Protein AF-A0A2N2JEE7-F1 (afdb_monomer_lite)

Foldseek 3Di:
DFPQQADAFLDFGRPQDPVLVVLLVLLLVQQPDFDDLQLQFDLFAQGRGNCLQQCFLHRQFWHFLLSKWKFWFAQDPVRATFAWDWPHPLLRTHGQAHQDDPAARGTFTDPNTPFMFIFIDHGLAQVLVVLQADQCLLQVLAQLPCPVVLLWHFDFFDDLNGGQQDDFASQDNALLQLVQLCCCNHGVAKEAAADQVLQCVAPRRPRDPVSVPRDCDPSNVRSQQNSTHPNHGIDDDPSPHDPNSDYSSSSSSNSSNSSRRGFFDFADDDPLLVLLVVLCVVLPLCSAQPQWTQGPSGTDRQRGSSTWTQQDDLLFRQDDRRPDGRRITGDGRLQQVLTRADDDGSRQRGAPLSNLCSGDRSSNSSSVSLVVDDDCNNVSNSVNSNRSGCNQSHAQFNAHDCRDADDAQAANHFVDDDDPVLVVLLVLLLSQQRGFAHVLLVWALFAALGRHNQSAAAVVHRLAWGDLSSWWKFWWAQDPVRDTDADPVGGTQGCDGNDGRCNSGDDPRTDHMFTFTGHGLAQQLVQQQFDPVLLQVLAQQPCPVPVLQWHWAFFDEPNHATFQDDFASHHRHLLQVLQQCCCPHGVAAEDDDPPHDGHHQDGDSPHDPRSAYPSNSVSNSSNSSRGHFHAFADFPDPVLLVLLVVLCVVLPQCSAQPQWTAGPVGDTDRFRGSQTWTQFADPPDAAHDHRRRHGRITTPGGLGVVLGRADDDRRNSRRAPLVNLCRGDRSCPSSSVSLVPDDPSNVVSNSSNSNRD

Secondary structure (DSSP, 8-state):
--SS-EESTTPBPTT--HHHHHHHHHHHHHHTPPP-TTTT--SEES-SSGGGGS-BSSTTSB--GGG-EEEEEEE-TTS-EEEPPSSS--TTBPP-EE-SSSS-SSPPPPTT--EEEEEPPPP-TTHHHHHTS-HHHHHTT--TT-SSSSS---B--EETTEE--BSTT--BS-HHHHHHHHHHHHH---BPPPPHHHHHTSSS----TTGGG----HHHHHS--TTS--TTS-----SSSPSPSB-HHHHHHHHHHHHHBPEEPPPPP-HHHHHHHHHHHHTTTTTTS-S-EEETTEEE--S----EEE--TTT-----BTTB-TTEEEPPP-TTGGGS-SBSSSS-BSSHHHHHHT--GGGHHHHHHHHT--TTHHHHHHHHHHTSS-GGG--SSSSPTTPPPPPTTSTTSBSSPPPHHHHHHHHHHHHHHHPPPPGGGTTTSSEES-SSSTTTS-BSSTTSBPPGGGPEEEEEEE-TTS-EE--TT-SEE-SEESSTT---PPPTT--EEEEE-----TTHHHHHHB-HHHHHTT--TTS-SS-SS---B--EETTTEEP-BTTTT-B-SHHHHHHHHIIIII--B----TT---SB----SSS-S-SS-HHHHHHHHHHHHHBPPPPPPPPSSHHHHHHHHHHHHHTTGGGTS-S-EEBTTS-EE--S----EEE-S-TT-----BTTB-TTEEEPPP-TTGGGS-SBSTT--BSSHHHHHHH--GGGHHHHHHHHTS-HHHHHHHHHHHTT-

Structure (mmCIF, N/CA/C/O backbone):
data_AF-A0A2N2JEE7-F1
#
_entry.id   AF-A0A2N2JEE7-F1
#
loop_
_atom_site.group_PDB
_atom_site.id
_atom_site.type_symbol
_atom_site.label_atom_id
_atom_site.label_alt_id
_atom_site.label_comp_id
_atom_site.label_asym_id
_atom_site.label_entity_id
_atom_site.label_seq_id
_atom_site.pdbx_PDB_ins_code
_atom_site.Cartn_x
_atom_site.Cartn_y
_atom_site.Cartn_z
_atom_site.occupancy
_atom_site.B_iso_or_equiv
_atom_site.auth_seq_id
_atom_site.auth_comp_id
_atom_site.auth_asym_id
_atom_site.auth_atom_id
_atom_site.pdbx_PDB_model_num
ATOM 1 N N . MET A 1 1 ? 25.849 -17.855 -22.838 1.00 83.56 1 MET A N 1
ATOM 2 C CA . MET A 1 1 ? 24.884 -17.334 -21.848 1.00 83.56 1 MET A CA 1
ATOM 3 C C . MET A 1 1 ? 25.633 -17.131 -20.551 1.00 83.56 1 MET A C 1
ATOM 5 O O . MET A 1 1 ? 26.547 -17.911 -20.311 1.00 83.56 1 MET A O 1
ATOM 9 N N . ALA A 1 2 ? 25.292 -16.117 -19.759 1.00 84.81 2 ALA A N 1
ATOM 10 C CA . ALA A 1 2 ? 25.849 -15.996 -18.417 1.00 84.81 2 ALA A CA 1
ATOM 11 C C . ALA A 1 2 ? 25.410 -17.183 -17.543 1.00 84.81 2 ALA A C 1
ATOM 13 O O . ALA A 1 2 ? 24.232 -17.544 -17.521 1.00 84.81 2 ALA A O 1
ATOM 14 N N . GLU A 1 3 ? 26.365 -17.820 -16.869 1.00 85.81 3 GLU A N 1
ATOM 15 C CA . GLU A 1 3 ? 26.120 -18.976 -16.003 1.00 85.81 3 GLU A CA 1
ATOM 16 C C . GLU A 1 3 ? 25.932 -18.539 -14.545 1.00 85.81 3 GLU A C 1
ATOM 18 O O . GLU A 1 3 ? 26.546 -17.578 -14.084 1.00 85.81 3 GLU A O 1
ATOM 23 N N . GLY A 1 4 ? 25.082 -19.256 -13.802 1.00 90.12 4 GLY A N 1
ATOM 24 C CA . GLY A 1 4 ? 24.898 -19.032 -12.364 1.00 90.12 4 GLY A CA 1
ATOM 25 C C . GLY A 1 4 ? 24.178 -17.734 -11.987 1.00 90.12 4 GLY A C 1
ATOM 26 O O . GLY A 1 4 ? 24.309 -17.300 -10.848 1.00 90.12 4 GLY A O 1
ATOM 27 N N . ILE A 1 5 ? 23.439 -17.117 -12.915 1.00 94.38 5 ILE A N 1
ATOM 28 C CA . ILE A 1 5 ? 22.690 -15.868 -12.678 1.00 94.38 5 ILE A CA 1
ATOM 29 C C . ILE A 1 5 ? 21.238 -16.088 -12.228 1.00 94.38 5 ILE A C 1
ATOM 31 O O . ILE A 1 5 ? 20.608 -15.163 -11.719 1.00 94.38 5 ILE A O 1
ATOM 35 N N . TYR A 1 6 ? 20.706 -17.295 -12.437 1.00 96.00 6 TYR A N 1
ATOM 36 C CA . TYR A 1 6 ? 19.293 -17.591 -12.224 1.00 96.00 6 TYR A CA 1
ATOM 37 C C . TYR A 1 6 ? 19.009 -18.131 -10.826 1.00 96.00 6 TYR A C 1
ATOM 39 O O . TYR A 1 6 ? 19.741 -18.987 -10.331 1.00 96.00 6 TYR A O 1
ATOM 47 N N . GLY A 1 7 ? 17.904 -17.691 -10.236 1.00 94.12 7 GLY A N 1
ATOM 48 C CA . GLY A 1 7 ? 17.359 -18.193 -8.978 1.00 94.12 7 GLY A CA 1
ATOM 49 C C . GLY A 1 7 ? 15.834 -18.153 -8.991 1.00 94.12 7 GLY A C 1
ATOM 50 O O . GLY A 1 7 ? 15.225 -17.716 -9.973 1.00 94.12 7 GLY A O 1
ATOM 51 N N . ARG A 1 8 ? 15.208 -18.611 -7.902 1.00 93.25 8 ARG A N 1
ATOM 52 C CA . ARG A 1 8 ? 13.792 -18.302 -7.674 1.00 93.25 8 ARG A CA 1
ATOM 53 C C . ARG A 1 8 ? 13.651 -16.801 -7.435 1.00 93.25 8 ARG A C 1
ATOM 55 O O . ARG A 1 8 ? 14.594 -16.159 -6.969 1.00 93.25 8 ARG A O 1
ATOM 62 N N . LEU A 1 9 ? 12.483 -16.235 -7.728 1.00 93.25 9 LEU A N 1
ATOM 63 C CA . LEU A 1 9 ? 12.228 -14.835 -7.394 1.00 93.25 9 LEU A CA 1
ATOM 64 C C . LEU A 1 9 ? 12.454 -14.633 -5.891 1.00 93.25 9 LEU A C 1
ATOM 66 O O . LEU A 1 9 ? 11.973 -15.431 -5.082 1.00 93.25 9 LEU A O 1
ATOM 70 N N . GLY A 1 10 ? 13.186 -13.573 -5.540 1.00 94.50 10 GLY A N 1
ATOM 71 C CA . GLY A 1 10 ? 13.534 -13.224 -4.159 1.00 94.50 10 GLY A CA 1
ATOM 72 C C . GLY A 1 10 ? 14.762 -13.949 -3.596 1.00 94.50 10 GLY A C 1
ATOM 73 O O . GLY A 1 10 ? 15.211 -13.598 -2.504 1.00 94.50 10 GLY A O 1
ATOM 74 N N . ASP A 1 11 ? 15.332 -14.921 -4.315 1.00 96.75 11 ASP A N 1
ATOM 75 C CA . ASP A 1 11 ? 16.576 -15.573 -3.904 1.00 96.75 11 ASP A CA 1
ATOM 76 C C . ASP A 1 11 ? 17.803 -14.719 -4.267 1.00 96.75 11 ASP A C 1
ATOM 78 O O . ASP A 1 11 ? 17.810 -14.010 -5.282 1.00 96.75 11 ASP A O 1
ATOM 82 N N . PRO A 1 12 ? 18.889 -14.809 -3.478 1.00 97.88 12 PRO A N 1
ATOM 83 C CA . PRO A 1 12 ? 20.155 -14.207 -3.855 1.00 97.88 12 PRO A CA 1
ATOM 84 C C . PRO A 1 12 ? 20.807 -14.966 -5.019 1.00 97.88 12 PRO A C 1
ATOM 86 O O . PRO A 1 12 ? 20.645 -16.181 -5.165 1.00 97.88 12 PRO A O 1
ATOM 89 N N . LEU A 1 13 ? 21.643 -14.267 -5.786 1.00 96.81 13 LEU A N 1
ATOM 90 C CA . LEU A 1 13 ? 22.443 -14.816 -6.878 1.00 96.81 13 LEU A CA 1
ATOM 91 C C . LEU A 1 13 ? 23.188 -16.098 -6.448 1.00 96.81 13 LEU A C 1
ATOM 93 O O . LEU A 1 13 ? 23.844 -16.115 -5.399 1.00 96.81 13 LEU A O 1
ATOM 97 N N . PRO A 1 14 ? 23.153 -17.181 -7.250 1.00 96.06 14 PRO A N 1
ATOM 98 C CA . PRO A 1 14 ? 23.806 -18.448 -6.915 1.00 96.06 14 PRO A CA 1
ATOM 99 C C . PRO A 1 14 ? 25.296 -18.334 -6.578 1.00 96.06 14 PRO A C 1
ATOM 101 O O . PRO A 1 14 ? 25.780 -19.031 -5.685 1.00 96.06 14 PRO A O 1
ATOM 104 N N . TYR A 1 15 ? 26.021 -17.433 -7.242 1.00 94.25 15 TYR A N 1
ATOM 105 C CA . TYR A 1 15 ? 27.449 -17.218 -6.997 1.00 94.25 15 TYR A CA 1
ATOM 106 C C . TYR A 1 15 ? 27.759 -16.312 -5.796 1.00 94.25 15 TYR A C 1
ATOM 108 O O . TYR A 1 15 ? 28.936 -16.083 -5.517 1.00 94.25 15 TYR A O 1
ATOM 116 N N . ALA A 1 16 ? 26.750 -15.788 -5.090 1.00 96.69 16 ALA A N 1
ATOM 117 C CA . ALA A 1 16 ? 26.967 -14.934 -3.927 1.00 96.69 16 ALA A CA 1
ATOM 118 C C . ALA A 1 16 ? 27.800 -15.663 -2.859 1.00 96.69 16 ALA A C 1
ATOM 120 O O . ALA A 1 16 ? 27.479 -16.795 -2.465 1.00 96.69 16 ALA A O 1
ATOM 121 N N . SER A 1 17 ? 28.855 -14.999 -2.378 1.00 97.62 17 SER A N 1
ATOM 122 C CA . SER A 1 17 ? 29.710 -15.509 -1.304 1.00 97.62 17 SER A CA 1
ATOM 123 C C . SER A 1 17 ? 28.923 -15.686 0.003 1.00 97.62 17 SER A C 1
ATOM 125 O O . SER A 1 17 ? 27.828 -15.148 0.171 1.00 97.62 17 SER A O 1
ATOM 127 N N . ALA A 1 18 ? 29.478 -16.429 0.966 1.00 98.12 18 ALA A N 1
ATOM 128 C CA . ALA A 1 18 ? 28.844 -16.581 2.280 1.00 98.12 18 ALA A CA 1
ATOM 129 C C . ALA A 1 18 ? 28.622 -15.224 2.978 1.00 98.12 18 ALA A C 1
ATOM 131 O O . ALA A 1 18 ? 27.579 -15.004 3.589 1.00 98.12 18 ALA A O 1
ATOM 132 N N . GLU A 1 19 ? 29.573 -14.302 2.829 1.00 98.19 19 GLU A N 1
ATOM 133 C CA . GLU A 1 19 ? 29.473 -12.935 3.341 1.00 98.19 19 GLU A CA 1
ATOM 134 C C . GLU A 1 19 ? 28.381 -12.138 2.619 1.00 98.19 19 GLU A C 1
ATOM 136 O O . GLU A 1 19 ? 27.517 -11.558 3.272 1.00 98.19 19 GLU A O 1
ATOM 141 N N . GLN A 1 20 ? 28.336 -12.191 1.284 1.00 98.38 20 GLN A N 1
ATOM 142 C CA . GLN A 1 20 ? 27.288 -11.538 0.494 1.00 98.38 20 GLN A CA 1
ATOM 143 C C . GLN A 1 20 ? 25.892 -12.066 0.837 1.00 98.38 20 GLN A C 1
ATOM 145 O O . GLN A 1 20 ? 24.952 -11.286 0.920 1.00 98.38 20 GLN A O 1
ATOM 150 N N . ARG A 1 21 ? 25.736 -13.369 1.100 1.00 98.56 21 ARG A N 1
ATOM 151 C CA . ARG A 1 21 ? 24.456 -13.951 1.545 1.00 98.56 21 ARG A CA 1
ATOM 152 C C . ARG A 1 21 ? 24.042 -13.457 2.929 1.00 98.56 21 ARG A C 1
ATOM 154 O O . ARG A 1 21 ? 22.857 -13.226 3.156 1.00 98.56 21 ARG A O 1
ATOM 161 N N . ALA A 1 22 ? 24.997 -13.271 3.840 1.00 98.50 22 ALA A N 1
ATOM 162 C CA . ALA A 1 22 ? 24.720 -12.670 5.141 1.00 98.50 22 ALA A CA 1
ATOM 163 C C . ALA A 1 22 ? 24.289 -11.200 4.993 1.00 98.50 22 ALA A C 1
ATOM 165 O O . ALA A 1 22 ? 23.305 -10.792 5.602 1.00 98.50 22 ALA A O 1
ATOM 166 N N . THR A 1 23 ? 24.976 -10.431 4.144 1.00 98.62 23 THR A N 1
ATOM 167 C CA . THR A 1 23 ? 24.608 -9.049 3.790 1.00 98.62 23 THR A CA 1
ATOM 168 C C . THR A 1 23 ? 23.229 -8.977 3.135 1.00 98.62 23 THR A C 1
ATOM 170 O O . THR A 1 23 ? 22.400 -8.180 3.557 1.00 98.62 23 THR A O 1
ATOM 173 N N . PHE A 1 24 ? 22.923 -9.868 2.190 1.00 98.69 24 PHE A N 1
ATOM 174 C CA . PHE A 1 24 ? 21.602 -9.983 1.568 1.00 98.69 24 PHE A CA 1
ATOM 175 C C . PHE A 1 24 ? 20.492 -10.212 2.600 1.00 98.69 24 PHE A C 1
ATOM 177 O O . PHE A 1 24 ? 19.449 -9.569 2.535 1.00 98.69 24 PHE A O 1
ATOM 184 N N . ALA A 1 25 ? 20.713 -11.103 3.573 1.00 98.62 25 ALA A N 1
ATOM 185 C CA . ALA A 1 25 ? 19.732 -11.378 4.619 1.00 98.62 25 ALA A CA 1
ATOM 186 C C . ALA A 1 25 ? 19.477 -10.156 5.518 1.00 98.62 25 ALA A C 1
ATOM 188 O O . ALA A 1 25 ? 18.324 -9.876 5.844 1.00 98.62 25 ALA A O 1
ATOM 189 N N . ARG A 1 26 ? 20.528 -9.404 5.877 1.00 98.62 26 ARG A N 1
ATOM 190 C CA . ARG A 1 26 ? 20.382 -8.144 6.625 1.00 98.62 26 ARG A CA 1
ATOM 191 C C . ARG A 1 26 ? 19.664 -7.080 5.796 1.00 98.62 26 ARG A C 1
ATOM 193 O O . ARG A 1 26 ? 18.719 -6.477 6.286 1.00 98.62 26 ARG A O 1
ATOM 200 N N . GLY A 1 27 ? 20.025 -6.924 4.524 1.00 98.56 27 GLY A N 1
ATOM 201 C CA . GLY A 1 27 ? 19.378 -5.975 3.618 1.00 98.56 27 GLY A CA 1
ATOM 202 C C . GLY A 1 27 ? 17.905 -6.284 3.377 1.00 98.56 27 GLY A C 1
ATOM 203 O O . GLY A 1 27 ? 17.077 -5.378 3.374 1.00 98.56 27 GLY A O 1
ATOM 204 N N . ARG A 1 28 ? 17.545 -7.569 3.276 1.00 98.56 28 ARG A N 1
ATOM 205 C CA . ARG A 1 28 ? 16.143 -8.000 3.225 1.00 98.56 28 ARG A CA 1
ATOM 206 C C . ARG A 1 28 ? 15.391 -7.640 4.508 1.00 98.56 28 ARG A C 1
ATOM 208 O O . ARG A 1 28 ? 14.235 -7.238 4.429 1.00 98.56 28 ARG A O 1
ATOM 215 N N . ALA A 1 29 ? 16.024 -7.777 5.674 1.00 98.38 29 ALA A N 1
ATOM 216 C CA . ALA A 1 29 ? 15.421 -7.362 6.939 1.00 98.38 29 ALA A CA 1
ATOM 217 C C . ALA A 1 29 ? 15.192 -5.842 6.984 1.00 98.38 29 ALA A C 1
ATOM 219 O O . ALA A 1 29 ? 14.124 -5.417 7.410 1.00 98.38 29 ALA A O 1
ATOM 220 N N . VAL A 1 30 ? 16.131 -5.037 6.467 1.00 97.94 30 VAL A N 1
ATOM 221 C CA . VAL A 1 30 ? 15.947 -3.581 6.308 1.00 97.94 30 VAL A CA 1
ATOM 222 C C . VAL A 1 30 ? 14.787 -3.277 5.353 1.00 97.94 30 VAL A C 1
ATOM 224 O O . VAL A 1 30 ? 13.917 -2.483 5.689 1.00 97.94 30 VAL A O 1
ATOM 227 N N . ALA A 1 31 ? 14.706 -3.953 4.202 1.00 97.62 31 ALA A N 1
ATOM 228 C CA . ALA A 1 31 ? 13.628 -3.750 3.227 1.00 97.62 31 ALA A CA 1
ATOM 229 C C . ALA A 1 31 ? 12.223 -4.073 3.783 1.00 97.62 31 ALA A C 1
ATOM 231 O O . ALA A 1 31 ? 11.226 -3.520 3.313 1.00 97.62 31 ALA A O 1
ATOM 232 N N . LEU A 1 32 ? 12.145 -4.973 4.769 1.00 96.19 32 LEU A N 1
ATOM 233 C CA . LEU A 1 32 ? 10.913 -5.395 5.440 1.00 96.19 32 LEU A CA 1
ATOM 234 C C . LEU A 1 32 ? 10.662 -4.676 6.776 1.00 96.19 32 LEU A C 1
ATOM 236 O O . LEU A 1 32 ? 9.622 -4.910 7.394 1.00 96.19 32 LEU A O 1
ATOM 240 N N . ARG A 1 33 ? 11.580 -3.812 7.230 1.00 95.25 33 ARG A N 1
ATOM 241 C CA . ARG A 1 33 ? 11.381 -3.008 8.439 1.00 95.25 33 ARG A CA 1
ATOM 242 C C . ARG A 1 33 ? 10.306 -1.962 8.174 1.00 95.25 33 ARG A C 1
ATOM 244 O O . ARG A 1 33 ? 10.471 -1.125 7.291 1.00 95.25 33 ARG A O 1
ATOM 251 N N . ARG A 1 34 ? 9.240 -2.000 8.972 1.00 92.75 34 ARG A N 1
ATOM 252 C CA . ARG A 1 34 ? 8.247 -0.927 9.068 1.00 92.75 34 ARG A CA 1
ATOM 253 C C . ARG A 1 34 ? 8.830 0.186 9.917 1.00 92.75 34 ARG A C 1
ATOM 255 O O . ARG A 1 34 ? 9.221 -0.086 11.043 1.00 92.75 34 ARG A O 1
ATOM 262 N N . PHE A 1 35 ? 8.901 1.380 9.349 1.00 94.56 35 PHE A N 1
ATOM 263 C CA . PHE A 1 35 ? 9.257 2.587 10.073 1.00 94.56 35 PHE A CA 1
ATOM 264 C C . PHE A 1 35 ? 7.987 3.178 10.665 1.00 94.56 35 PHE A C 1
ATOM 266 O O . PHE A 1 35 ? 6.966 3.292 9.976 1.00 94.56 35 PHE A O 1
ATOM 273 N N . ASP A 1 36 ? 8.055 3.541 11.933 1.00 93.50 36 ASP A N 1
ATOM 274 C CA . ASP A 1 36 ? 7.061 4.372 12.587 1.00 93.50 36 ASP A CA 1
ATOM 275 C C . ASP A 1 36 ? 7.588 5.803 12.796 1.00 93.50 36 ASP A C 1
ATOM 277 O O . ASP A 1 36 ? 8.670 6.154 12.322 1.00 93.50 36 ASP A O 1
ATOM 281 N N . ARG A 1 37 ? 6.810 6.672 13.452 1.00 92.31 37 ARG A N 1
ATOM 282 C CA . ARG A 1 37 ? 7.229 8.071 13.640 1.00 92.31 37 ARG A CA 1
ATOM 283 C C . ARG A 1 37 ? 8.412 8.210 14.598 1.00 92.31 37 ARG A C 1
ATOM 285 O O . ARG A 1 37 ? 9.118 9.205 14.533 1.00 92.31 37 ARG A O 1
ATOM 292 N N . GLN A 1 38 ? 8.626 7.250 15.494 1.00 92.38 38 GLN A N 1
ATOM 293 C CA . GLN A 1 38 ? 9.783 7.232 16.389 1.00 92.38 38 GLN A CA 1
ATOM 294 C C . GLN A 1 38 ? 11.051 6.777 15.657 1.00 92.38 38 GLN A C 1
ATOM 296 O O . GLN A 1 38 ? 12.150 7.150 16.067 1.00 92.38 38 GLN A O 1
ATOM 301 N N . ASP A 1 39 ? 10.887 6.000 14.583 1.00 93.88 39 ASP A N 1
ATOM 302 C CA . ASP A 1 39 ? 11.962 5.548 13.698 1.00 93.88 39 ASP A CA 1
ATOM 303 C C . ASP A 1 39 ? 12.342 6.555 12.595 1.00 93.88 39 ASP A C 1
ATOM 305 O O . ASP A 1 39 ? 13.264 6.262 11.833 1.00 93.88 39 ASP A O 1
ATOM 309 N N . GLY A 1 40 ? 11.637 7.686 12.453 1.00 93.25 40 GLY A N 1
ATOM 310 C CA . GLY A 1 40 ? 11.888 8.662 11.378 1.00 93.25 40 GLY A CA 1
ATOM 311 C C . GLY A 1 40 ? 10.913 8.641 10.200 1.00 93.25 40 GLY A C 1
ATOM 312 O O . GLY A 1 40 ? 11.248 9.049 9.089 1.00 93.25 40 GLY A O 1
ATOM 313 N N . LEU A 1 41 ? 9.735 8.028 10.352 1.00 94.75 41 LEU A N 1
ATOM 314 C CA . LEU A 1 41 ? 8.733 8.055 9.290 1.00 94.75 41 LEU A CA 1
ATOM 315 C C . LEU A 1 41 ? 8.088 9.445 9.197 1.00 94.75 41 LEU A C 1
ATOM 317 O O . LEU A 1 41 ? 7.239 9.801 10.022 1.00 94.75 41 LEU A O 1
ATOM 321 N N . GLY A 1 42 ? 8.339 10.140 8.090 1.00 90.56 42 GLY A N 1
ATOM 322 C CA . GLY A 1 42 ? 7.612 11.342 7.709 1.00 90.56 42 GLY A CA 1
ATOM 323 C C . GLY A 1 42 ? 8.471 12.613 7.710 1.00 90.56 42 GLY A C 1
ATOM 324 O O . GLY A 1 42 ? 9.569 12.565 7.191 1.00 90.56 42 GLY A O 1
ATOM 325 N N . PRO A 1 43 ? 7.914 13.789 8.069 1.00 90.69 43 PRO A N 1
ATOM 326 C CA . PRO A 1 43 ? 6.536 13.985 8.520 1.00 90.69 43 PRO A CA 1
ATOM 327 C C . PRO A 1 43 ? 5.513 13.774 7.387 1.00 90.69 43 PRO A C 1
ATOM 329 O O . PRO A 1 43 ? 4.319 13.654 7.656 1.00 90.69 43 PRO A O 1
ATOM 332 N N . ALA A 1 44 ? 5.965 13.689 6.129 1.00 93.50 44 ALA A N 1
ATOM 333 C CA . ALA A 1 44 ? 5.155 13.455 4.937 1.00 93.50 44 ALA A CA 1
ATOM 334 C C . ALA A 1 44 ? 5.599 12.172 4.202 1.00 93.50 44 ALA A C 1
ATOM 336 O O . ALA A 1 44 ? 6.783 12.018 3.910 1.00 93.50 44 ALA A O 1
ATOM 337 N N . PHE A 1 45 ? 4.675 11.273 3.843 1.00 95.19 45 PHE A N 1
ATOM 338 C CA . PHE A 1 45 ? 5.017 9.978 3.226 1.00 95.19 45 PHE A CA 1
ATOM 339 C C . PHE A 1 45 ? 3.860 9.359 2.413 1.00 95.19 45 PHE A C 1
ATOM 341 O O . PHE A 1 45 ? 2.728 9.841 2.432 1.00 95.19 45 PHE A O 1
ATOM 348 N N . ASN A 1 46 ? 4.151 8.264 1.698 1.00 95.25 46 ASN A N 1
ATOM 349 C CA . ASN A 1 46 ? 3.200 7.436 0.936 1.00 95.25 46 ASN A CA 1
ATOM 350 C C . ASN A 1 46 ? 3.133 5.984 1.421 1.00 95.25 46 ASN A C 1
ATOM 352 O O . ASN A 1 46 ? 2.107 5.326 1.221 1.00 95.25 46 ASN A O 1
ATOM 356 N N . VAL A 1 47 ? 4.231 5.470 1.980 1.00 95.62 47 VAL A N 1
ATOM 357 C CA . VAL A 1 47 ? 4.387 4.099 2.486 1.00 95.62 47 VAL A CA 1
ATOM 358 C C . VAL A 1 47 ? 5.313 4.097 3.700 1.00 95.62 47 VAL A C 1
ATOM 360 O O . VAL A 1 47 ? 6.038 5.061 3.915 1.00 95.62 47 VAL A O 1
ATOM 363 N N . THR A 1 48 ? 5.298 3.016 4.483 1.00 95.44 48 THR A N 1
ATOM 364 C CA . THR A 1 48 ? 6.076 2.915 5.732 1.00 95.44 48 THR A CA 1
ATOM 365 C C . THR A 1 48 ? 7.270 1.960 5.655 1.00 95.44 48 THR A C 1
ATOM 367 O O . THR A 1 48 ? 8.011 1.819 6.622 1.00 95.44 48 THR A O 1
ATOM 370 N N . PHE A 1 49 ? 7.465 1.279 4.522 1.00 95.88 49 PHE A N 1
ATOM 371 C CA . PHE A 1 49 ? 8.587 0.366 4.279 1.00 95.88 49 PHE A CA 1
ATOM 372 C C . PHE A 1 49 ? 8.763 0.084 2.785 1.00 95.88 49 PHE A C 1
ATOM 374 O O . PHE A 1 49 ? 7.815 0.203 2.008 1.00 95.88 49 PHE A O 1
ATOM 381 N N . CYS A 1 50 ? 9.963 -0.351 2.383 1.00 96.38 50 CYS A N 1
ATOM 382 C CA . CYS A 1 50 ? 10.280 -0.660 0.982 1.00 96.38 50 CYS A CA 1
ATOM 383 C C . CYS A 1 50 ? 9.436 -1.821 0.439 1.00 96.38 50 CYS A C 1
ATOM 385 O O . CYS A 1 50 ? 8.968 -1.776 -0.697 1.00 96.38 50 CYS A O 1
ATOM 387 N N . GLY A 1 51 ? 9.222 -2.853 1.264 1.00 94.88 51 GLY A N 1
ATOM 388 C CA . GLY A 1 51 ? 8.423 -4.022 0.903 1.00 94.88 51 GLY A CA 1
ATOM 389 C C . GLY A 1 51 ? 6.999 -3.681 0.467 1.00 94.88 51 GLY A C 1
ATOM 390 O O . GLY A 1 51 ? 6.482 -4.386 -0.383 1.00 94.88 51 GLY A O 1
ATOM 391 N N . ALA A 1 52 ? 6.410 -2.577 0.939 1.00 93.38 52 ALA A N 1
ATOM 392 C CA . ALA A 1 52 ? 5.051 -2.175 0.582 1.00 93.38 52 ALA A CA 1
ATOM 393 C C . ALA A 1 52 ? 4.867 -1.960 -0.930 1.00 93.38 52 ALA A C 1
ATOM 395 O O . ALA A 1 52 ? 3.812 -2.273 -1.462 1.00 93.38 52 ALA A O 1
ATOM 396 N N . CYS A 1 53 ? 5.886 -1.438 -1.622 1.00 94.56 53 CYS A N 1
ATOM 397 C CA . CYS A 1 53 ? 5.868 -1.235 -3.077 1.00 94.56 53 CYS A CA 1
ATOM 398 C C . CYS A 1 53 ? 6.616 -2.336 -3.848 1.00 94.56 53 CYS A C 1
ATOM 400 O O . CYS A 1 53 ? 6.643 -2.316 -5.071 1.00 94.56 53 CYS A O 1
ATOM 402 N N . HIS A 1 54 ? 7.264 -3.272 -3.157 1.00 96.00 54 HIS A N 1
ATOM 403 C CA . HIS A 1 54 ? 8.109 -4.301 -3.766 1.00 96.00 54 HIS A CA 1
ATOM 404 C C . HIS A 1 54 ? 7.771 -5.682 -3.204 1.00 96.00 54 HIS A C 1
ATOM 406 O O . HIS A 1 54 ? 8.665 -6.447 -2.843 1.00 96.00 54 HIS A O 1
ATOM 412 N N . GLU A 1 55 ? 6.481 -5.974 -3.067 1.00 92.38 55 GLU A N 1
ATOM 413 C CA . GLU A 1 55 ? 5.944 -7.167 -2.403 1.00 92.38 55 GLU A CA 1
ATOM 414 C C . GLU A 1 55 ? 5.602 -8.306 -3.362 1.00 92.38 55 GLU A C 1
ATOM 416 O O . GLU A 1 55 ? 5.556 -9.454 -2.920 1.00 92.38 55 GLU A O 1
ATOM 421 N N . ARG A 1 56 ? 5.382 -8.018 -4.654 1.00 90.12 56 ARG A N 1
ATOM 422 C CA . ARG A 1 56 ? 4.778 -8.967 -5.596 1.00 90.12 56 ARG A CA 1
ATOM 423 C C . ARG A 1 56 ? 5.790 -9.570 -6.580 1.00 90.12 56 ARG A C 1
ATOM 425 O O . ARG A 1 56 ? 6.491 -8.830 -7.263 1.00 90.12 56 ARG A O 1
ATOM 432 N N . PRO A 1 57 ? 5.865 -10.906 -6.723 1.00 88.94 57 PRO A N 1
ATOM 433 C CA . PRO A 1 57 ? 5.210 -11.924 -5.889 1.00 88.94 57 PRO A CA 1
ATOM 434 C C . PRO A 1 57 ? 5.968 -12.176 -4.572 1.00 88.94 57 PRO A C 1
ATOM 436 O O . PRO A 1 57 ? 5.553 -12.973 -3.736 1.00 88.94 57 PRO A O 1
ATOM 439 N N . VAL A 1 58 ? 7.142 -11.559 -4.424 1.00 91.94 58 VAL A N 1
ATOM 440 C CA . VAL A 1 58 ? 8.019 -11.643 -3.257 1.00 91.94 58 VAL A CA 1
ATOM 441 C C . VAL A 1 58 ? 8.764 -10.318 -3.086 1.00 91.94 58 VAL A C 1
ATOM 443 O O . VAL A 1 58 ? 8.843 -9.516 -4.019 1.00 91.94 58 VAL A O 1
ATOM 446 N N . THR A 1 59 ? 9.395 -10.130 -1.922 1.00 94.00 59 THR A N 1
ATOM 447 C CA . THR A 1 59 ? 10.232 -8.956 -1.630 1.00 94.00 59 THR A CA 1
ATOM 448 C C . THR A 1 59 ? 11.263 -8.691 -2.735 1.00 94.00 59 THR A C 1
ATOM 450 O O . THR A 1 59 ? 12.080 -9.560 -3.045 1.00 94.00 59 THR A O 1
ATOM 453 N N . GLY A 1 60 ? 11.258 -7.472 -3.276 1.00 94.38 60 GLY A N 1
ATOM 454 C CA . GLY A 1 60 ? 12.098 -7.048 -4.400 1.00 94.38 60 GLY A CA 1
ATOM 455 C C . GLY A 1 60 ? 11.394 -7.087 -5.759 1.00 94.38 60 GLY A C 1
ATOM 456 O O . GLY A 1 60 ? 12.026 -6.767 -6.762 1.00 94.38 60 GLY A O 1
ATOM 457 N N . GLY A 1 61 ? 10.120 -7.476 -5.815 1.00 94.12 61 GLY A N 1
ATOM 458 C CA . GLY A 1 61 ? 9.329 -7.484 -7.041 1.00 94.12 61 GLY A CA 1
ATOM 459 C C . GLY A 1 61 ? 8.580 -6.173 -7.323 1.00 94.12 61 GLY A C 1
ATOM 460 O O . GLY A 1 61 ? 9.061 -5.096 -6.962 1.00 94.12 61 GLY A O 1
ATOM 461 N N . SER A 1 62 ? 7.446 -6.262 -8.021 1.00 93.12 62 SER A N 1
ATOM 462 C CA . SER A 1 62 ? 6.547 -5.137 -8.326 1.00 93.12 62 SER A CA 1
ATOM 463 C C . SER A 1 62 ? 5.485 -4.958 -7.226 1.00 93.12 62 SER A C 1
ATOM 465 O O . SER A 1 62 ? 5.633 -5.475 -6.111 1.00 93.12 62 SER A O 1
ATOM 467 N N . SER A 1 63 ? 4.415 -4.220 -7.525 1.00 92.69 63 SER A N 1
ATOM 468 C CA . SER A 1 63 ? 3.278 -3.996 -6.630 1.00 92.69 63 SER A CA 1
ATOM 469 C C . SER A 1 63 ? 1.954 -3.958 -7.383 1.00 92.69 63 SER A C 1
ATOM 471 O O . SER A 1 63 ? 1.935 -3.600 -8.560 1.00 92.69 63 SER A O 1
ATOM 473 N N . GLY A 1 64 ? 0.849 -4.207 -6.675 1.00 92.75 64 GLY A N 1
ATOM 474 C CA . GLY A 1 64 ? -0.499 -3.916 -7.170 1.00 92.75 64 GLY A CA 1
ATOM 475 C C . GLY A 1 64 ? -0.732 -2.426 -7.465 1.00 92.75 64 GLY A C 1
ATOM 476 O O . GLY A 1 64 ? 0.096 -1.561 -7.142 1.00 92.75 64 GLY A O 1
ATOM 477 N N . LEU A 1 65 ? -1.877 -2.125 -8.075 1.00 92.56 65 LEU A N 1
ATOM 478 C CA . LEU A 1 65 ? -2.336 -0.780 -8.422 1.00 92.56 65 LEU A CA 1
ATOM 479 C C . LEU A 1 65 ? -2.468 0.134 -7.206 1.00 92.56 65 LEU A C 1
ATOM 481 O O . LEU A 1 65 ? -2.169 1.324 -7.302 1.00 92.56 65 LEU A O 1
ATOM 485 N N . TYR A 1 66 ? -2.849 -0.396 -6.043 1.00 91.81 66 TYR A N 1
ATOM 486 C CA . TYR A 1 66 ? -3.031 0.417 -4.833 1.00 91.81 66 TYR A CA 1
ATOM 487 C C . TYR A 1 66 ? -1.733 1.092 -4.341 1.00 91.81 66 TYR A C 1
ATOM 489 O O . TYR A 1 66 ? -1.749 2.069 -3.583 1.00 91.81 66 TYR A O 1
ATOM 497 N N . ARG A 1 67 ? -0.579 0.589 -4.792 1.00 93.31 67 ARG A N 1
ATOM 498 C CA . ARG A 1 67 ? 0.753 1.142 -4.509 1.00 93.31 67 ARG A CA 1
ATOM 499 C C . ARG A 1 67 ? 1.267 2.068 -5.594 1.00 93.31 67 ARG A C 1
ATOM 501 O O . ARG A 1 67 ? 2.359 2.621 -5.429 1.00 93.31 67 ARG A O 1
ATOM 508 N N . ASN A 1 68 ? 0.480 2.304 -6.642 1.00 93.69 68 ASN A N 1
ATOM 509 C CA . ASN A 1 68 ? 0.753 3.403 -7.543 1.00 93.69 68 ASN A CA 1
ATOM 510 C C . ASN A 1 68 ? 0.877 4.704 -6.749 1.00 93.69 68 ASN A C 1
ATOM 512 O O . ASN A 1 68 ? 0.202 4.939 -5.742 1.00 93.69 68 ASN A O 1
ATOM 516 N N . PHE A 1 69 ? 1.775 5.558 -7.210 1.00 93.69 69 PHE A N 1
ATOM 517 C CA . PHE A 1 69 ? 1.993 6.868 -6.624 1.00 93.69 69 PHE A CA 1
ATOM 518 C C . PHE A 1 69 ? 1.975 7.925 -7.717 1.00 93.69 69 PHE A C 1
ATOM 520 O O . PHE A 1 69 ? 2.230 7.638 -8.889 1.00 93.69 69 PHE A O 1
ATOM 527 N N . PHE A 1 70 ? 1.706 9.163 -7.314 1.00 94.31 70 PHE A N 1
ATOM 528 C CA . PHE A 1 70 ? 1.626 10.274 -8.244 1.00 94.31 70 PHE A CA 1
ATOM 529 C C . PHE A 1 70 ? 2.938 11.040 -8.330 1.00 94.31 70 PHE A C 1
ATOM 531 O O . PHE A 1 70 ? 3.619 11.273 -7.326 1.00 94.31 70 PHE A O 1
ATOM 538 N N . LEU A 1 71 ? 3.235 11.486 -9.542 1.00 93.12 71 LEU A N 1
ATOM 539 C CA . LEU A 1 71 ? 4.211 12.523 -9.822 1.00 93.12 71 LEU A CA 1
ATOM 540 C C . LEU A 1 71 ? 3.488 13.776 -10.282 1.00 93.12 71 LEU A C 1
ATOM 542 O O . LEU A 1 71 ? 2.448 13.703 -10.934 1.00 93.12 71 LEU A O 1
ATOM 546 N N . SER A 1 72 ? 4.065 14.921 -9.955 1.00 92.25 72 SER A N 1
ATOM 547 C CA . SER A 1 72 ? 3.547 16.226 -10.320 1.00 92.25 72 SER A CA 1
ATOM 548 C C . SER A 1 72 ? 4.663 17.176 -10.721 1.00 92.25 72 SER A C 1
ATOM 550 O O . SER A 1 72 ? 5.820 17.020 -10.318 1.00 92.25 72 SER A O 1
ATOM 552 N N . GLY A 1 73 ? 4.304 18.186 -11.504 1.00 90.88 73 GLY A N 1
ATOM 553 C CA . GLY A 1 73 ? 5.198 19.278 -11.842 1.00 90.88 73 GLY A CA 1
ATOM 554 C C . GLY A 1 73 ? 4.517 20.390 -12.619 1.00 90.88 73 GLY A C 1
ATOM 555 O O . GLY A 1 73 ? 3.311 20.359 -12.884 1.00 90.88 73 GLY A O 1
ATOM 556 N N . VAL A 1 74 ? 5.327 21.386 -12.952 1.00 90.00 74 VAL A N 1
ATOM 557 C CA . VAL A 1 74 ? 4.958 22.513 -13.799 1.00 90.00 74 VAL A CA 1
ATOM 558 C C . VAL A 1 74 ? 5.845 22.483 -15.034 1.00 90.00 74 VAL A C 1
ATOM 560 O O . VAL A 1 74 ? 7.059 22.640 -14.919 1.00 90.00 74 VAL A O 1
ATOM 563 N N . GLU A 1 75 ? 5.257 22.301 -16.213 1.00 88.25 75 GLU A N 1
ATOM 564 C CA . GLU A 1 75 ? 5.920 22.664 -17.465 1.00 88.25 75 GLU A CA 1
ATOM 565 C C . GLU A 1 75 ? 5.719 24.164 -17.705 1.00 88.25 75 GLU A C 1
ATOM 567 O O . GLU A 1 75 ? 4.589 24.662 -17.778 1.00 88.25 75 GLU A O 1
ATOM 572 N N . THR A 1 76 ? 6.821 24.905 -17.756 1.00 85.62 76 THR A N 1
ATOM 573 C CA . THR A 1 76 ? 6.831 26.348 -17.985 1.00 85.62 76 THR A CA 1
ATOM 574 C C . THR A 1 76 ? 6.577 26.667 -19.465 1.00 85.62 76 THR A C 1
ATOM 576 O O . THR A 1 76 ? 6.768 25.812 -20.329 1.00 85.62 76 THR A O 1
ATOM 579 N N . PRO A 1 77 ? 6.175 27.906 -19.818 1.00 85.56 77 PRO A N 1
ATOM 580 C CA . PRO A 1 77 ? 5.915 28.277 -21.214 1.00 85.56 77 PRO A CA 1
ATOM 581 C C . PRO A 1 77 ? 7.107 28.107 -22.173 1.00 85.56 77 PRO A C 1
ATOM 583 O O . PRO A 1 77 ? 6.905 27.999 -23.380 1.00 85.56 77 PRO A O 1
ATOM 586 N N . ASP A 1 78 ? 8.338 28.113 -21.657 1.00 82.12 78 ASP A N 1
ATOM 587 C CA . ASP A 1 78 ? 9.582 27.840 -22.389 1.00 82.12 78 ASP A CA 1
ATOM 588 C C . ASP A 1 78 ? 9.956 26.343 -22.435 1.00 82.12 78 ASP A C 1
ATOM 590 O O . ASP A 1 78 ? 11.003 25.992 -22.977 1.00 82.12 78 ASP A O 1
ATOM 594 N N . GLY A 1 79 ? 9.089 25.460 -21.926 1.00 77.62 79 GLY A N 1
ATOM 595 C CA . GLY A 1 79 ? 9.217 24.002 -22.006 1.00 77.62 79 GLY A CA 1
ATOM 596 C C . GLY A 1 79 ? 10.081 23.367 -20.915 1.00 77.62 79 GLY A C 1
ATOM 597 O O . GLY A 1 79 ? 10.421 22.186 -21.020 1.00 77.62 79 GLY A O 1
ATOM 598 N N . ALA A 1 80 ? 10.464 24.118 -19.876 1.00 80.62 80 ALA A N 1
ATOM 599 C CA . ALA A 1 80 ? 11.199 23.565 -18.745 1.00 80.62 80 ALA A CA 1
ATOM 600 C C . ALA A 1 80 ? 10.238 22.857 -17.781 1.00 80.62 80 ALA A C 1
ATOM 602 O O . ALA A 1 80 ? 9.188 23.386 -17.430 1.00 80.62 80 ALA A O 1
ATOM 603 N N . PHE A 1 81 ? 10.609 21.664 -17.322 1.00 84.12 81 PHE A N 1
ATOM 604 C CA . PHE A 1 81 ? 9.850 20.935 -16.310 1.00 84.12 81 PHE A CA 1
ATOM 605 C C . PHE A 1 81 ? 10.414 21.221 -14.917 1.00 84.12 81 PHE A C 1
ATOM 607 O O . PHE A 1 81 ? 11.597 20.994 -14.658 1.00 84.12 81 PHE A O 1
ATOM 614 N N . VAL A 1 82 ? 9.556 21.685 -14.013 1.00 85.88 82 VAL A N 1
ATOM 615 C CA . VAL A 1 82 ? 9.871 21.910 -12.601 1.00 85.88 82 VAL A CA 1
ATOM 616 C C . VAL A 1 82 ? 9.105 20.879 -11.768 1.00 85.88 82 VAL A C 1
ATOM 618 O O . VAL A 1 82 ? 7.871 20.895 -11.796 1.00 85.88 82 VAL A O 1
ATOM 621 N N . PRO A 1 83 ? 9.787 19.978 -11.034 1.00 85.94 83 PRO A N 1
ATOM 622 C CA . PRO A 1 83 ? 9.119 19.023 -10.156 1.00 85.94 83 PRO A CA 1
ATOM 623 C C . PRO A 1 83 ? 8.218 19.718 -9.129 1.00 85.94 83 PRO A C 1
ATOM 625 O O . PRO A 1 83 ? 8.559 20.774 -8.596 1.00 85.94 83 PRO A O 1
ATOM 628 N N . GLY A 1 84 ? 7.061 19.119 -8.856 1.00 83.81 84 GLY A N 1
ATOM 629 C CA . GLY A 1 84 ? 6.095 19.631 -7.892 1.00 83.81 84 GLY A CA 1
ATOM 630 C C . GLY A 1 84 ? 6.584 19.538 -6.445 1.00 83.81 84 GLY A C 1
ATOM 631 O O . GLY A 1 84 ? 7.389 18.675 -6.088 1.00 83.81 84 GLY A O 1
ATOM 632 N N . PHE A 1 85 ? 6.054 20.430 -5.611 1.00 84.62 85 PHE A N 1
ATOM 633 C CA . PHE A 1 85 ? 6.238 20.436 -4.161 1.00 84.62 85 PHE A CA 1
ATOM 634 C C . PHE A 1 85 ? 5.023 19.797 -3.482 1.00 84.62 85 PHE A C 1
ATOM 636 O O . PHE A 1 85 ? 3.888 20.087 -3.860 1.00 84.62 85 PHE A O 1
ATOM 643 N N . SER A 1 86 ? 5.248 18.966 -2.465 1.00 86.00 86 SER A N 1
ATOM 644 C CA . SER A 1 86 ? 4.173 18.318 -1.704 1.00 86.00 86 SER A CA 1
ATOM 645 C C . SER A 1 86 ? 4.635 18.064 -0.271 1.00 86.00 86 SER A C 1
ATOM 647 O O . SER A 1 86 ? 5.247 17.034 0.001 1.00 86.00 86 SER A O 1
ATOM 649 N N . ALA A 1 87 ? 4.338 19.001 0.640 1.00 84.50 87 ALA A N 1
ATOM 650 C CA . ALA A 1 87 ? 4.820 18.986 2.029 1.00 84.50 87 ALA A CA 1
ATOM 651 C C . ALA A 1 87 ? 6.345 18.766 2.117 1.00 84.50 87 ALA A C 1
ATOM 653 O O . ALA A 1 87 ? 6.831 17.805 2.713 1.00 84.50 87 ALA A O 1
ATOM 654 N N . GLY A 1 88 ? 7.095 19.640 1.447 1.00 82.06 88 GLY A N 1
ATOM 655 C CA . GLY A 1 88 ? 8.545 19.546 1.286 1.00 82.06 88 GLY A CA 1
ATOM 656 C C . GLY A 1 88 ? 8.969 19.317 -0.167 1.00 82.06 88 GLY A C 1
ATOM 657 O O . GLY A 1 88 ? 8.148 19.104 -1.065 1.00 82.06 88 GLY A O 1
ATOM 658 N N . ASP A 1 89 ? 10.280 19.389 -0.394 1.00 77.75 89 ASP A N 1
ATOM 659 C CA . ASP A 1 89 ? 10.900 19.022 -1.669 1.00 77.75 89 ASP A CA 1
ATOM 660 C C . ASP A 1 89 ? 10.933 17.490 -1.778 1.00 77.75 89 ASP A C 1
ATOM 662 O O . ASP A 1 89 ? 11.782 16.840 -1.179 1.00 77.75 89 ASP A O 1
ATOM 666 N N . ALA A 1 90 ? 9.964 16.916 -2.493 1.00 79.44 90 ALA A N 1
ATOM 667 C CA . ALA A 1 90 ? 9.796 15.468 -2.654 1.00 79.44 90 ALA A CA 1
ATOM 668 C C . ALA A 1 90 ? 10.159 14.989 -4.074 1.00 79.44 90 ALA A C 1
ATOM 670 O O . ALA A 1 90 ? 9.671 13.956 -4.540 1.00 79.44 90 ALA A O 1
ATOM 671 N N . GLY A 1 91 ? 10.942 15.779 -4.822 1.00 81.06 91 GLY A N 1
ATOM 67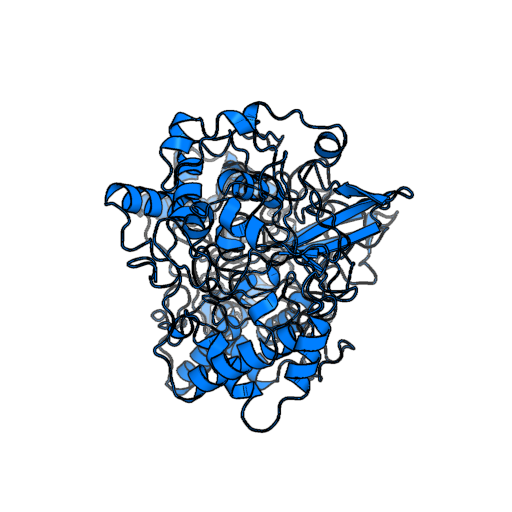2 C CA . GLY A 1 91 ? 11.343 15.436 -6.188 1.00 81.06 91 GLY A CA 1
ATOM 673 C C . GLY A 1 91 ? 10.157 15.175 -7.125 1.00 81.06 91 GLY A C 1
ATOM 674 O O . GLY A 1 91 ? 10.219 14.264 -7.951 1.00 81.06 91 GLY A O 1
ATOM 675 N N . GLY A 1 92 ? 9.059 15.923 -6.976 1.00 88.12 92 GLY A N 1
ATOM 676 C CA . GLY A 1 92 ? 7.832 15.771 -7.764 1.00 88.12 92 GLY A CA 1
ATOM 677 C C . GLY A 1 92 ? 6.864 14.693 -7.274 1.00 88.12 92 GLY A C 1
ATOM 678 O O . GLY A 1 92 ? 5.735 14.653 -7.760 1.00 88.12 92 GLY A O 1
ATOM 679 N N . VAL A 1 93 ? 7.247 13.845 -6.315 1.00 92.12 93 VAL A N 1
ATOM 680 C CA . VAL A 1 93 ? 6.331 12.874 -5.701 1.00 92.12 93 VAL A CA 1
ATOM 681 C C . VAL A 1 93 ? 5.256 13.612 -4.908 1.00 92.12 93 VAL A C 1
ATOM 683 O O . VAL A 1 93 ? 5.562 14.433 -4.047 1.00 92.12 93 VAL A O 1
ATOM 686 N N . ILE A 1 94 ? 3.986 13.294 -5.165 1.00 93.69 94 ILE A N 1
ATOM 687 C CA . ILE A 1 94 ? 2.898 13.746 -4.295 1.00 93.69 94 ILE A CA 1
ATOM 688 C C . ILE A 1 94 ? 2.876 12.840 -3.065 1.00 93.69 94 ILE A C 1
ATOM 690 O O . ILE A 1 94 ? 2.722 11.619 -3.182 1.00 93.69 94 ILE A O 1
ATOM 694 N N . ARG A 1 95 ? 3.036 13.458 -1.893 1.00 92.69 95 ARG A N 1
ATOM 695 C CA . ARG A 1 95 ? 2.959 12.805 -0.586 1.00 92.69 95 ARG A CA 1
ATOM 696 C C . ARG A 1 95 ? 1.503 12.793 -0.118 1.00 92.69 95 ARG A C 1
ATOM 698 O O . ARG A 1 95 ? 0.868 13.842 -0.068 1.00 92.69 95 ARG A O 1
ATOM 705 N N . LEU A 1 96 ? 0.958 11.612 0.159 1.00 94.44 96 LEU A N 1
ATOM 706 C CA . LEU A 1 96 ? -0.473 11.401 0.395 1.00 94.44 96 LEU A CA 1
ATOM 707 C C . LEU A 1 96 ? -0.856 11.545 1.870 1.00 94.44 96 LEU A C 1
ATOM 709 O O . LEU A 1 96 ? -2.015 11.850 2.148 1.00 94.44 96 LEU A O 1
ATOM 713 N N . TYR A 1 97 ? 0.108 11.364 2.775 1.00 95.12 97 TYR A N 1
ATOM 714 C CA . TYR A 1 97 ? -0.075 11.457 4.220 1.00 95.12 97 TYR A CA 1
ATOM 715 C C . TYR A 1 97 ? 0.871 12.476 4.835 1.00 95.12 97 TYR A C 1
ATOM 717 O O . TYR A 1 97 ? 2.024 12.597 4.411 1.00 95.12 97 TYR A O 1
ATOM 725 N N . TYR A 1 98 ? 0.388 13.161 5.868 1.00 94.50 98 TYR A N 1
ATOM 726 C CA . TYR A 1 98 ? 1.173 14.076 6.683 1.00 94.50 98 TYR A CA 1
ATOM 727 C C . TYR A 1 98 ? 0.774 13.995 8.159 1.00 94.50 98 TYR A C 1
ATOM 729 O O . TYR A 1 98 ? -0.411 14.049 8.485 1.00 94.50 98 TYR A O 1
ATOM 737 N N . TYR A 1 99 ? 1.772 13.866 9.035 1.00 90.88 99 TYR A N 1
ATOM 738 C CA . TYR A 1 99 ? 1.628 13.744 10.494 1.00 90.88 99 TYR A CA 1
ATOM 739 C C . TYR A 1 99 ? 2.396 14.853 11.244 1.00 90.88 99 TYR A C 1
ATOM 741 O O . TYR A 1 99 ? 3.028 14.598 12.271 1.00 90.88 99 TYR A O 1
ATOM 749 N N . GLY A 1 100 ? 2.355 16.083 10.729 1.00 88.88 100 GLY A N 1
ATOM 750 C CA . GLY A 1 100 ? 2.864 17.284 11.402 1.00 88.88 100 GLY A CA 1
ATOM 751 C C . GLY A 1 100 ? 1.804 18.384 11.494 1.00 88.88 100 GLY A C 1
ATOM 752 O O . GLY A 1 100 ? 0.631 18.146 11.205 1.00 88.88 100 GLY A O 1
ATOM 753 N N . ASP A 1 101 ? 2.232 19.600 11.831 1.00 88.56 101 ASP A N 1
ATOM 754 C CA . ASP A 1 101 ? 1.327 20.733 12.077 1.00 88.56 101 ASP A CA 1
ATOM 755 C C . ASP A 1 101 ? 1.265 21.752 10.917 1.00 88.56 101 ASP A C 1
ATOM 757 O O . ASP A 1 101 ? 0.374 22.603 10.892 1.00 88.56 101 ASP A O 1
ATOM 761 N N . ASP A 1 102 ? 2.175 21.676 9.936 1.00 91.38 102 ASP A N 1
ATOM 762 C CA . ASP A 1 102 ? 2.289 22.695 8.876 1.00 91.38 102 ASP A CA 1
ATOM 763 C C . ASP A 1 102 ? 1.331 22.486 7.693 1.00 91.38 102 ASP A C 1
ATOM 765 O O . ASP A 1 102 ? 1.054 23.418 6.931 1.00 91.38 102 ASP A O 1
ATOM 769 N N . TYR A 1 103 ? 0.825 21.265 7.514 1.00 92.69 103 TYR A N 1
ATOM 770 C CA . TYR A 1 103 ? -0.048 20.877 6.407 1.00 92.69 103 TYR A CA 1
ATOM 771 C C . TYR A 1 103 ? -1.246 20.058 6.908 1.00 92.69 103 TYR A C 1
ATOM 773 O O . TYR A 1 103 ? -1.172 19.418 7.956 1.00 92.69 103 TYR A O 1
ATOM 781 N N . PRO A 1 104 ? -2.362 20.024 6.157 1.00 93.50 104 PRO A N 1
ATOM 782 C CA . PRO A 1 104 ? -3.428 19.062 6.405 1.00 93.50 104 PRO A CA 1
ATOM 783 C C . PRO A 1 104 ? -2.945 17.618 6.228 1.00 93.50 104 PRO A C 1
ATOM 785 O O . PRO A 1 104 ? -1.988 17.363 5.496 1.00 93.50 104 PRO A O 1
ATOM 788 N N . ALA A 1 105 ? -3.681 16.661 6.806 1.00 94.00 105 ALA A N 1
ATOM 789 C CA . ALA A 1 105 ? -3.353 15.234 6.728 1.00 94.00 105 ALA A CA 1
ATOM 790 C C . ALA A 1 105 ? -3.188 14.707 5.288 1.00 94.00 105 ALA A C 1
ATOM 792 O O . ALA A 1 105 ? -2.402 13.789 5.060 1.00 94.00 105 ALA A O 1
ATOM 793 N N . ARG A 1 106 ? -3.887 15.314 4.315 1.00 94.38 106 ARG A N 1
ATOM 794 C CA . ARG A 1 106 ? -3.546 15.236 2.889 1.00 94.38 106 ARG A CA 1
ATOM 795 C C . ARG A 1 106 ? -2.828 16.521 2.479 1.00 94.38 106 ARG A C 1
ATOM 797 O O . ARG A 1 106 ? -3.490 17.560 2.377 1.00 94.38 106 ARG A O 1
ATOM 804 N N . PRO A 1 107 ? -1.523 16.462 2.179 1.00 92.62 107 PRO A N 1
ATOM 805 C CA . PRO A 1 107 ? -0.805 17.591 1.613 1.00 92.62 107 PRO A CA 1
ATOM 806 C C . PRO A 1 107 ? -1.506 18.167 0.374 1.00 92.62 107 PRO A C 1
ATOM 808 O O . PRO A 1 107 ? -1.939 17.411 -0.504 1.00 92.62 107 PRO A O 1
ATOM 811 N N . PRO A 1 108 ? -1.625 19.501 0.269 1.00 89.81 108 PRO A N 1
ATOM 812 C CA . PRO A 1 108 ? -2.192 20.126 -0.909 1.00 89.81 108 PRO A CA 1
ATOM 813 C C . PRO A 1 108 ? -1.235 19.964 -2.088 1.00 89.81 108 PRO A C 1
ATOM 815 O O . PRO A 1 108 ? -0.034 20.208 -1.977 1.00 89.81 108 PRO A O 1
ATOM 818 N N . VAL A 1 109 ? -1.787 19.622 -3.248 1.00 89.81 109 VAL A N 1
ATOM 819 C CA . VAL A 1 109 ? -1.062 19.747 -4.513 1.00 89.81 109 VAL A CA 1
ATOM 820 C C . VAL A 1 109 ? -1.191 21.208 -4.974 1.00 89.81 109 VAL A C 1
ATOM 822 O O . VAL A 1 109 ? -2.312 21.728 -4.972 1.00 89.81 109 VAL A O 1
ATOM 825 N N . PRO A 1 110 ? -0.109 21.895 -5.380 1.00 87.69 110 PRO A N 1
ATOM 826 C CA . PRO A 1 110 ? -0.182 23.280 -5.848 1.00 87.69 110 PRO A CA 1
ATOM 827 C C . PRO A 1 110 ? -1.189 23.480 -6.994 1.00 87.69 110 PRO A C 1
ATOM 829 O O . PRO A 1 110 ? -1.500 22.550 -7.751 1.00 87.69 110 PRO A O 1
ATOM 832 N N . ALA A 1 111 ? -1.753 24.684 -7.101 1.00 87.62 111 ALA A N 1
ATOM 833 C CA . ALA A 1 111 ? -2.786 24.999 -8.094 1.00 87.62 111 ALA A CA 1
ATOM 834 C C . ALA A 1 111 ? -2.193 25.209 -9.496 1.00 87.62 111 ALA A C 1
ATOM 836 O O . ALA A 1 111 ? -2.856 24.977 -10.500 1.00 87.62 111 ALA A O 1
ATOM 837 N N . GLU A 1 112 ? -0.934 25.633 -9.552 1.00 88.31 112 GLU A N 1
ATOM 838 C CA . GLU A 1 112 ? -0.135 25.822 -10.757 1.00 88.31 112 GLU A CA 1
ATOM 839 C C . GLU A 1 112 ? 0.344 24.509 -11.393 1.00 88.31 112 GLU A C 1
ATOM 841 O O . GLU A 1 112 ? 0.800 24.526 -12.535 1.00 88.31 112 GLU A O 1
ATOM 846 N N . THR A 1 113 ? 0.241 23.379 -10.681 1.00 91.12 113 THR A N 1
ATOM 847 C CA . THR A 1 113 ? 0.581 22.052 -11.206 1.00 91.12 113 THR A CA 1
ATOM 848 C C . THR A 1 113 ? -0.231 21.763 -12.466 1.00 91.12 113 THR A C 1
ATOM 850 O O . THR A 1 113 ? -1.457 21.666 -12.409 1.00 91.12 113 THR A O 1
ATOM 853 N N . ASN A 1 114 ? 0.463 21.584 -13.589 1.00 90.94 114 ASN A N 1
ATOM 854 C CA . ASN A 1 114 ? -0.138 21.298 -14.893 1.00 90.94 114 ASN A CA 1
ATOM 855 C C . ASN A 1 114 ? 0.270 19.928 -15.460 1.00 90.94 114 ASN A C 1
ATOM 857 O O . ASN A 1 114 ? -0.317 19.495 -16.447 1.00 90.94 114 ASN A O 1
ATOM 861 N N . ILE A 1 115 ? 1.212 19.234 -14.814 1.00 92.50 115 ILE A N 1
ATOM 862 C CA . ILE A 1 115 ? 1.552 17.835 -15.078 1.00 92.50 115 ILE A CA 1
ATOM 863 C C . ILE A 1 115 ? 1.231 17.016 -13.833 1.00 92.50 115 ILE A C 1
ATOM 865 O O . ILE A 1 115 ? 1.723 17.324 -12.745 1.00 92.50 115 ILE A O 1
ATOM 869 N N . VAL A 1 116 ? 0.435 15.963 -14.004 1.00 93.50 116 VAL A N 1
ATOM 870 C CA . VAL A 1 116 ? 0.167 14.932 -12.997 1.00 93.50 116 VAL A CA 1
ATOM 871 C C . VAL A 1 116 ? 0.142 13.583 -13.700 1.00 93.50 116 VAL A C 1
ATOM 873 O O . VAL A 1 116 ? -0.490 13.442 -14.743 1.00 93.50 116 VAL A O 1
ATOM 876 N N . THR A 1 117 ? 0.806 12.586 -13.127 1.00 93.50 117 THR A N 1
ATOM 877 C CA . THR A 1 117 ? 0.823 11.222 -13.667 1.00 93.50 117 THR A CA 1
ATOM 878 C C . THR A 1 117 ? 0.969 10.187 -12.557 1.00 93.50 117 THR A C 1
ATOM 880 O O . THR A 1 117 ? 1.334 10.539 -11.435 1.00 93.50 117 THR A O 1
ATOM 883 N N . GLN A 1 118 ? 0.711 8.917 -12.867 1.00 93.06 118 GLN A N 1
ATOM 884 C CA . GLN A 1 118 ? 0.895 7.783 -11.966 1.00 93.06 118 GLN A CA 1
ATOM 885 C C . GLN A 1 118 ? 2.072 6.901 -12.385 1.00 93.06 118 GLN A C 1
ATOM 887 O O . GLN A 1 118 ? 2.495 6.858 -13.542 1.00 93.06 118 GLN A O 1
ATOM 892 N N . ARG A 1 119 ? 2.611 6.171 -11.411 1.00 93.00 119 ARG A N 1
ATOM 893 C CA . ARG A 1 119 ? 3.670 5.187 -11.609 1.00 93.00 119 ARG A CA 1
ATOM 894 C C . ARG A 1 119 ? 3.451 3.960 -10.755 1.00 93.00 119 ARG A C 1
ATOM 896 O O . ARG A 1 119 ? 3.165 4.092 -9.570 1.00 93.00 119 ARG A O 1
ATOM 903 N N . ASN A 1 120 ? 3.730 2.804 -11.343 1.00 93.44 120 ASN A N 1
ATOM 904 C CA . ASN A 1 120 ? 3.852 1.540 -10.634 1.00 93.44 120 ASN A CA 1
ATOM 905 C C . ASN A 1 120 ? 5.329 1.235 -10.311 1.00 93.44 120 ASN A C 1
ATOM 907 O O . ASN A 1 120 ? 6.243 1.650 -11.044 1.00 93.44 120 ASN A O 1
ATOM 911 N N . ALA A 1 121 ? 5.579 0.504 -9.226 1.00 92.62 121 ALA A N 1
ATOM 912 C CA . ALA A 1 121 ? 6.921 0.122 -8.803 1.00 92.62 121 ALA A CA 1
ATOM 913 C C . ALA A 1 121 ? 7.605 -0.837 -9.800 1.00 92.62 121 ALA A C 1
ATOM 915 O O . ALA A 1 121 ? 6.963 -1.643 -10.464 1.00 92.62 121 ALA A O 1
ATOM 916 N N . ILE A 1 122 ? 8.932 -0.746 -9.932 1.00 91.88 122 ILE A N 1
ATOM 917 C CA . ILE A 1 122 ? 9.714 -1.617 -10.828 1.00 91.88 122 ILE A CA 1
ATOM 918 C C . ILE A 1 122 ? 10.319 -2.772 -10.010 1.00 91.88 122 ILE A C 1
ATOM 920 O O . ILE A 1 122 ? 10.875 -2.504 -8.943 1.00 91.88 122 ILE A O 1
ATOM 924 N N . PRO A 1 123 ? 10.298 -4.028 -10.496 1.00 94.75 123 PRO A N 1
ATOM 925 C CA . PRO A 1 123 ? 11.009 -5.130 -9.852 1.00 94.75 123 PRO A CA 1
ATOM 926 C C . PRO A 1 123 ? 12.539 -4.978 -9.921 1.00 94.75 123 PRO A C 1
ATOM 928 O O . PRO A 1 123 ? 13.102 -4.541 -10.923 1.00 94.75 123 PRO A O 1
ATOM 931 N N . PHE A 1 124 ? 13.231 -5.422 -8.871 1.00 96.06 124 PHE A N 1
ATOM 932 C CA . PHE A 1 124 ? 14.692 -5.389 -8.731 1.00 96.06 124 PHE A CA 1
ATOM 933 C C . PHE A 1 124 ? 15.392 -6.704 -9.127 1.00 96.06 124 PHE A C 1
ATOM 935 O O . PHE A 1 124 ? 16.599 -6.853 -8.926 1.00 96.06 124 PHE A O 1
ATOM 942 N N . PHE A 1 125 ? 14.684 -7.679 -9.699 1.00 96.50 125 PHE A N 1
ATOM 943 C CA . PHE A 1 125 ? 15.294 -8.961 -10.068 1.00 96.50 125 PHE A CA 1
ATOM 944 C C . PHE A 1 125 ? 16.436 -8.779 -11.080 1.00 96.50 125 PHE A C 1
ATOM 946 O O . PHE A 1 125 ? 16.250 -8.234 -12.169 1.00 96.50 125 PHE A O 1
ATOM 953 N N . GLY A 1 126 ? 17.638 -9.223 -10.703 1.00 96.12 126 GLY A N 1
ATOM 954 C CA . GLY A 1 126 ? 18.836 -9.148 -11.534 1.00 96.12 126 GLY A CA 1
ATOM 955 C C . GLY A 1 126 ? 19.416 -7.743 -11.739 1.00 96.12 126 GLY A C 1
ATOM 956 O O . GLY A 1 126 ? 20.266 -7.585 -12.617 1.00 96.12 126 GLY A O 1
ATOM 957 N N . VAL A 1 127 ? 19.033 -6.718 -10.961 1.00 96.31 127 VAL A N 1
ATOM 958 C CA . VAL A 1 127 ? 19.555 -5.349 -11.183 1.00 96.31 127 VAL A CA 1
ATOM 959 C C . VAL A 1 127 ? 21.067 -5.228 -10.997 1.00 96.31 127 VAL A C 1
ATOM 961 O O . VAL A 1 127 ? 21.689 -4.401 -11.658 1.00 96.31 127 VAL A O 1
ATOM 964 N N . GLY A 1 128 ? 21.690 -6.070 -10.165 1.00 96.44 128 GLY A N 1
ATOM 965 C CA . GLY A 1 128 ? 23.152 -6.117 -10.060 1.00 96.44 128 GLY A CA 1
ATOM 966 C C . GLY A 1 128 ? 23.817 -6.555 -11.367 1.00 96.44 128 GLY A C 1
ATOM 967 O O . GLY A 1 128 ? 24.858 -6.025 -11.737 1.00 96.44 128 GLY A O 1
ATOM 968 N N . LEU A 1 129 ? 23.180 -7.444 -12.134 1.00 96.69 129 LEU A N 1
ATOM 969 C CA . LEU A 1 129 ? 23.677 -7.861 -13.451 1.00 96.69 129 LEU A CA 1
ATOM 970 C C . LEU A 1 129 ? 23.600 -6.710 -14.466 1.00 96.69 129 LEU A C 1
ATOM 972 O O . LEU A 1 129 ? 24.470 -6.594 -15.325 1.00 96.69 129 LEU A O 1
ATOM 976 N N . ILE A 1 130 ? 22.591 -5.840 -14.341 1.00 96.31 130 ILE A N 1
ATOM 977 C CA . ILE A 1 130 ? 22.467 -4.602 -15.128 1.00 96.31 130 ILE A CA 1
ATOM 978 C C . ILE A 1 130 ? 23.533 -3.580 -14.700 1.00 96.31 130 ILE A C 1
ATOM 980 O O . ILE A 1 130 ? 24.106 -2.892 -15.545 1.00 96.31 130 ILE A O 1
ATOM 984 N N . ALA A 1 131 ? 23.843 -3.494 -13.403 1.00 94.62 131 ALA A N 1
ATOM 985 C CA . ALA A 1 131 ? 24.907 -2.632 -12.888 1.00 94.62 131 ALA A CA 1
ATOM 986 C C . ALA A 1 131 ? 26.293 -3.013 -13.443 1.00 94.62 131 ALA A C 1
ATOM 988 O O . ALA A 1 131 ? 27.102 -2.133 -13.710 1.00 94.62 131 ALA A O 1
ATOM 989 N N . GLU A 1 132 ? 26.550 -4.302 -13.691 1.00 93.38 132 GLU A N 1
ATOM 990 C CA . GLU A 1 132 ? 27.815 -4.787 -14.267 1.00 93.38 132 GLU A CA 1
ATOM 991 C C . GLU A 1 132 ? 27.971 -4.515 -15.778 1.00 93.38 132 GLU A C 1
ATOM 993 O O . GLU A 1 132 ? 29.055 -4.727 -16.329 1.00 93.38 132 GLU A O 1
ATOM 998 N N . LEU A 1 133 ? 26.914 -4.088 -16.483 1.00 94.69 133 LEU A N 1
ATOM 999 C CA . LEU A 1 133 ? 26.989 -3.853 -17.926 1.00 94.69 133 LEU A CA 1
ATOM 1000 C C . LEU A 1 133 ? 27.948 -2.695 -18.260 1.00 94.69 133 LEU A C 1
ATOM 1002 O O . LEU A 1 133 ? 27.846 -1.623 -17.654 1.00 94.69 133 LEU A O 1
ATOM 1006 N N . PRO A 1 134 ? 28.846 -2.856 -19.249 1.00 93.88 134 PRO A N 1
ATOM 1007 C CA . PRO A 1 134 ? 29.669 -1.748 -19.722 1.00 93.88 134 PRO A CA 1
ATOM 1008 C C . PRO A 1 134 ? 28.807 -0.656 -20.370 1.00 93.88 134 PRO A C 1
ATOM 1010 O O . PRO A 1 134 ? 27.916 -0.974 -21.149 1.00 93.88 134 PRO A O 1
ATOM 1013 N N . ASP A 1 135 ? 29.122 0.624 -20.165 1.00 93.50 135 ASP A N 1
ATOM 1014 C CA . ASP A 1 135 ? 28.426 1.737 -20.844 1.00 93.50 135 ASP A CA 1
ATOM 1015 C C . ASP A 1 135 ? 28.409 1.572 -22.373 1.00 93.50 135 ASP A C 1
ATOM 1017 O O . ASP A 1 135 ? 27.385 1.773 -23.025 1.00 93.50 135 ASP A O 1
ATOM 1021 N N . ALA A 1 136 ? 29.531 1.113 -22.938 1.00 95.25 136 ALA A N 1
ATOM 1022 C CA . ALA A 1 136 ? 29.680 0.853 -24.367 1.00 95.25 136 ALA A CA 1
ATOM 1023 C C . ALA A 1 136 ? 28.730 -0.240 -24.899 1.00 95.25 136 ALA A C 1
ATOM 1025 O O . ALA A 1 136 ? 28.478 -0.292 -26.101 1.00 95.25 136 ALA A O 1
ATOM 1026 N N . GLU A 1 137 ? 28.217 -1.129 -24.038 1.00 95.56 137 GLU A N 1
ATOM 1027 C CA . GLU A 1 137 ? 27.196 -2.119 -24.408 1.00 95.56 137 GLU A CA 1
ATOM 1028 C C . GLU A 1 137 ? 25.868 -1.457 -24.751 1.00 95.56 137 GLU A C 1
ATOM 1030 O O . GLU A 1 137 ? 25.268 -1.799 -25.767 1.00 95.56 137 GLU A O 1
ATOM 1035 N N . ILE A 1 138 ? 25.436 -0.522 -23.907 1.00 95.94 138 ILE A N 1
ATOM 1036 C CA . ILE A 1 138 ? 24.172 0.197 -24.057 1.00 95.94 138 ILE A CA 1
ATOM 1037 C C . ILE A 1 138 ? 24.312 1.200 -25.204 1.00 95.94 138 ILE A C 1
ATOM 1039 O O . ILE A 1 138 ? 23.511 1.213 -26.131 1.00 95.94 138 ILE A O 1
ATOM 1043 N N . GLN A 1 139 ? 25.399 1.976 -25.209 1.00 96.62 139 GLN A N 1
ATOM 1044 C CA . GLN A 1 139 ? 25.640 3.015 -26.213 1.00 96.62 139 GLN A CA 1
ATOM 1045 C C . GLN A 1 139 ? 25.670 2.485 -27.646 1.00 96.62 139 GLN A C 1
ATOM 1047 O O . GLN A 1 139 ? 25.171 3.150 -28.544 1.00 96.62 139 GLN A O 1
ATOM 1052 N N . ARG A 1 140 ? 26.236 1.295 -27.887 1.00 95.44 140 ARG A N 1
ATOM 1053 C CA . ARG A 1 140 ? 26.329 0.759 -29.254 1.00 95.44 140 ARG A CA 1
ATOM 1054 C C . ARG A 1 140 ? 24.990 0.313 -29.852 1.00 95.44 140 ARG A C 1
ATOM 1056 O O . ARG A 1 140 ? 24.979 -0.108 -31.002 1.00 95.44 140 ARG A O 1
ATOM 1063 N N . ARG A 1 141 ? 23.929 0.275 -29.044 1.00 94.12 141 ARG A N 1
ATOM 1064 C CA . ARG A 1 141 ? 22.571 -0.064 -29.480 1.00 94.12 141 ARG A CA 1
ATOM 1065 C C . ARG A 1 141 ? 21.750 1.166 -29.820 1.00 94.12 141 ARG A C 1
ATOM 1067 O O . ARG A 1 141 ? 20.703 1.010 -30.420 1.00 94.12 141 ARG A O 1
ATOM 1074 N N . ALA A 1 142 ? 22.205 2.347 -29.407 1.00 96.75 142 ALA A N 1
ATOM 1075 C CA . ALA A 1 142 ? 21.499 3.575 -29.697 1.00 96.75 142 ALA A CA 1
ATOM 1076 C C . ALA A 1 142 ? 21.510 3.843 -31.202 1.00 96.75 142 ALA A C 1
ATOM 1078 O O . ALA A 1 142 ? 22.578 3.842 -31.820 1.00 96.75 142 ALA A O 1
ATOM 1079 N N . ASP A 1 143 ? 20.330 4.121 -31.735 1.00 96.81 143 ASP A N 1
ATOM 1080 C CA . ASP A 1 143 ? 20.112 4.570 -33.102 1.00 96.81 143 ASP A CA 1
ATOM 1081 C C . ASP A 1 143 ? 19.186 5.798 -33.106 1.00 96.81 143 ASP A C 1
ATOM 1083 O O . ASP A 1 143 ? 18.063 5.744 -33.588 1.00 96.81 143 ASP A O 1
ATOM 1087 N N . PRO A 1 144 ? 19.618 6.934 -32.527 1.00 96.38 144 PRO A N 1
ATOM 1088 C CA . PRO A 1 144 ? 18.758 8.110 -32.372 1.00 96.38 144 PRO A CA 1
ATOM 1089 C C . PRO A 1 144 ? 18.309 8.741 -33.700 1.00 96.38 144 PRO A C 1
ATOM 1091 O O . PRO A 1 144 ? 17.443 9.613 -33.683 1.00 96.38 144 PRO A O 1
ATOM 1094 N N . ASP A 1 145 ? 18.929 8.357 -34.819 1.00 96.56 145 ASP A N 1
ATOM 1095 C CA . ASP A 1 145 ? 18.666 8.905 -36.149 1.00 96.56 145 ASP A CA 1
ATOM 1096 C C . ASP A 1 145 ? 17.927 7.903 -37.066 1.00 96.56 145 ASP A C 1
ATOM 1098 O O . ASP A 1 145 ? 17.776 8.209 -38.252 1.00 96.56 145 ASP A O 1
ATOM 1102 N N . ASP A 1 146 ? 17.486 6.742 -36.546 1.00 95.69 146 ASP A N 1
ATOM 1103 C CA . ASP A 1 146 ? 16.841 5.651 -37.311 1.00 95.69 146 ASP A CA 1
ATOM 1104 C C . ASP A 1 146 ? 17.635 5.323 -38.591 1.00 95.69 146 ASP A C 1
ATOM 1106 O O . ASP A 1 146 ? 17.167 5.431 -39.731 1.00 95.69 146 ASP A O 1
ATOM 1110 N N . ALA A 1 147 ? 18.928 5.039 -38.415 1.00 95.56 147 ALA A N 1
ATOM 1111 C CA . ALA A 1 147 ? 19.874 4.893 -39.509 1.00 95.56 147 ALA A CA 1
ATOM 1112 C C . ALA A 1 147 ? 19.612 3.641 -40.359 1.00 95.56 147 ALA A C 1
ATOM 1114 O O . ALA A 1 147 ? 20.012 3.614 -41.533 1.00 95.56 147 ALA A O 1
ATOM 1115 N N . ASP A 1 148 ? 18.982 2.609 -39.793 1.00 92.94 148 ASP A N 1
ATOM 1116 C CA . ASP A 1 148 ? 18.583 1.402 -40.518 1.00 92.94 148 ASP A CA 1
ATOM 1117 C C . ASP A 1 148 ? 17.148 1.447 -41.085 1.00 92.94 148 ASP A C 1
ATOM 1119 O O . ASP A 1 148 ? 16.838 0.659 -41.991 1.00 92.94 148 ASP A O 1
ATOM 1123 N N . GLY A 1 149 ? 16.346 2.444 -40.696 1.00 93.06 149 GLY A N 1
ATOM 1124 C CA . GLY A 1 149 ? 15.023 2.723 -41.247 1.00 93.06 149 GLY A CA 1
ATOM 1125 C C . GLY A 1 149 ? 13.954 1.734 -40.791 1.00 93.06 149 GLY A C 1
ATOM 1126 O O . GLY A 1 149 ? 12.997 1.498 -41.541 1.00 93.06 149 GLY A O 1
ATOM 1127 N N . ASP A 1 150 ? 14.142 1.108 -39.628 1.00 91.00 150 ASP A N 1
ATOM 1128 C CA . ASP A 1 150 ? 13.163 0.222 -39.005 1.00 91.00 150 ASP A CA 1
ATOM 1129 C C . ASP A 1 150 ? 12.077 0.985 -38.220 1.00 91.00 150 ASP A C 1
ATOM 1131 O O . ASP A 1 150 ? 11.032 0.408 -37.901 1.00 91.00 150 ASP A O 1
ATOM 1135 N N . GLY A 1 151 ? 12.262 2.298 -38.028 1.00 92.81 151 GLY A N 1
ATOM 1136 C CA . GLY A 1 151 ? 11.332 3.186 -37.335 1.00 92.81 151 GLY A CA 1
ATOM 1137 C C . GLY A 1 151 ? 11.546 3.260 -35.821 1.00 92.81 151 GLY A C 1
ATOM 1138 O O . GLY A 1 151 ? 10.749 3.911 -35.141 1.00 92.81 151 GLY A O 1
ATOM 1139 N N . VAL A 1 152 ? 12.595 2.622 -35.294 1.00 96.50 152 VAL A N 1
ATOM 1140 C CA . VAL A 1 152 ? 12.994 2.644 -33.885 1.00 96.50 152 VAL A CA 1
ATOM 1141 C C . VAL A 1 152 ? 14.157 3.620 -33.715 1.00 96.50 152 VAL A C 1
ATOM 1143 O O . VAL A 1 152 ? 15.187 3.528 -34.370 1.00 96.50 152 VAL A O 1
ATOM 1146 N N . SER A 1 153 ? 14.013 4.579 -32.801 1.00 96.81 153 SER A N 1
ATOM 1147 C CA . SER A 1 153 ? 14.982 5.665 -32.581 1.00 96.81 153 SER A CA 1
ATOM 1148 C C . SER A 1 153 ? 15.563 5.656 -31.167 1.00 96.81 153 SER A C 1
ATOM 1150 O O . SER A 1 153 ? 15.801 6.701 -30.550 1.00 96.81 153 SER A O 1
ATOM 1152 N N . GLY A 1 154 ? 15.790 4.454 -30.633 1.00 96.50 154 GLY A N 1
ATOM 1153 C CA . GLY A 1 154 ? 16.249 4.245 -29.265 1.00 96.50 154 GLY A CA 1
ATOM 1154 C C . GLY A 1 154 ? 17.524 5.022 -28.950 1.00 96.50 154 GLY A C 1
ATOM 1155 O O . GLY A 1 154 ? 18.509 4.981 -29.692 1.00 96.50 154 GLY A O 1
ATOM 1156 N N . ARG A 1 155 ? 17.552 5.704 -27.803 1.00 96.69 155 ARG A N 1
ATOM 1157 C CA . ARG A 1 155 ? 18.707 6.519 -27.401 1.00 96.69 155 ARG A CA 1
ATOM 1158 C C . ARG A 1 155 ? 19.071 6.385 -25.932 1.00 96.69 155 ARG A C 1
ATOM 1160 O O . ARG A 1 155 ? 18.287 5.960 -25.085 1.00 96.69 155 ARG A O 1
ATOM 1167 N N . VAL A 1 156 ? 20.292 6.800 -25.614 1.00 96.44 156 VAL A N 1
ATOM 1168 C CA . VAL A 1 156 ? 20.784 6.843 -24.234 1.00 96.44 156 VAL A CA 1
ATOM 1169 C C . VAL A 1 156 ? 20.203 8.058 -23.506 1.00 96.44 156 VAL A C 1
ATOM 1171 O O . VAL A 1 156 ? 20.126 9.151 -24.071 1.00 96.44 156 VAL A O 1
ATOM 1174 N N . ASN A 1 157 ? 19.832 7.873 -22.236 1.00 93.12 157 ASN A N 1
ATOM 1175 C CA . ASN A 1 157 ? 19.613 8.973 -21.298 1.00 93.12 157 ASN A CA 1
ATOM 1176 C C . ASN A 1 157 ? 20.846 9.133 -20.398 1.00 93.12 157 ASN A C 1
ATOM 1178 O O . ASN A 1 157 ? 21.436 8.133 -19.973 1.00 93.12 157 ASN A O 1
ATOM 1182 N N . TYR A 1 158 ? 21.236 10.370 -20.100 1.00 88.38 158 TYR A N 1
ATOM 1183 C CA . TYR A 1 158 ? 22.448 10.658 -19.338 1.00 88.38 158 TYR A CA 1
ATOM 1184 C C . TYR A 1 158 ? 22.137 11.279 -17.972 1.00 88.38 158 TYR A C 1
ATOM 1186 O O . TYR A 1 158 ? 21.308 12.174 -17.841 1.00 88.38 158 TYR A O 1
ATOM 1194 N N . ASP A 1 159 ? 22.865 10.858 -16.936 1.00 82.12 159 ASP A N 1
ATOM 1195 C CA . ASP A 1 159 ? 22.919 11.548 -15.644 1.00 82.12 159 ASP A CA 1
ATOM 1196 C C . ASP A 1 159 ? 24.340 12.061 -15.411 1.00 82.12 159 ASP A C 1
ATOM 1198 O O . ASP A 1 159 ? 25.287 11.280 -15.337 1.00 82.12 159 ASP A O 1
ATOM 1202 N N . ARG A 1 160 ? 24.506 13.388 -15.332 1.00 75.62 160 ARG A N 1
ATOM 1203 C CA . ARG A 1 160 ? 25.816 14.058 -15.187 1.00 75.62 160 ARG A CA 1
ATOM 1204 C C . ARG A 1 160 ? 26.842 13.644 -16.260 1.00 75.62 160 ARG A C 1
ATOM 1206 O O . ARG A 1 160 ? 28.042 13.651 -16.007 1.00 75.62 160 ARG A O 1
ATOM 1213 N N . GLY A 1 161 ? 26.366 13.294 -17.458 1.00 77.44 161 GLY A N 1
ATOM 1214 C CA . GLY A 1 161 ? 27.196 12.835 -18.579 1.00 77.44 161 GLY A CA 1
ATOM 1215 C C . GLY A 1 161 ? 27.523 11.336 -18.577 1.00 77.44 161 GLY A C 1
ATOM 1216 O O . GLY A 1 161 ? 28.222 10.876 -19.476 1.00 77.44 161 GLY A O 1
ATOM 1217 N N . PHE A 1 162 ? 27.003 10.570 -17.617 1.00 85.56 162 PHE A N 1
ATOM 1218 C CA . PHE A 1 162 ? 27.176 9.119 -17.518 1.00 85.56 162 PHE A CA 1
ATOM 1219 C C . PHE A 1 162 ? 25.920 8.390 -17.991 1.00 85.56 162 PHE A C 1
ATOM 1221 O O . PHE A 1 162 ? 24.817 8.928 -17.893 1.00 85.56 162 PHE A O 1
ATOM 1228 N N . VAL A 1 163 ? 26.080 7.166 -18.501 1.00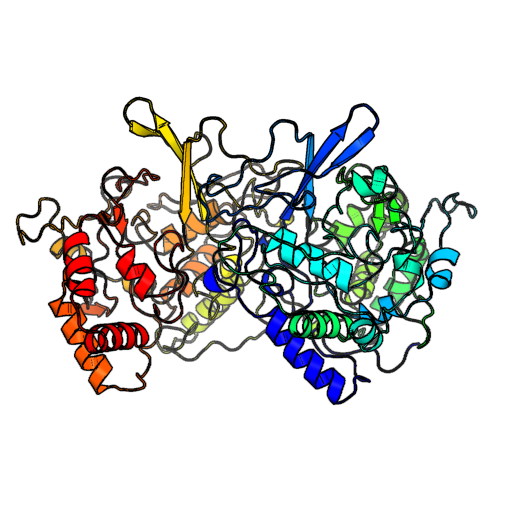 90.31 163 VAL A N 1
ATOM 1229 C CA . VAL A 1 163 ? 24.966 6.362 -19.023 1.00 90.31 163 VAL A CA 1
ATOM 1230 C C . VAL A 1 163 ? 24.014 5.991 -17.889 1.00 90.31 163 VAL A C 1
ATOM 1232 O O . VAL A 1 163 ? 24.338 5.185 -17.011 1.00 90.31 163 VAL A O 1
ATOM 1235 N N . GLY A 1 164 ? 22.822 6.577 -17.915 1.00 91.06 164 GLY A N 1
ATOM 1236 C CA . GLY A 1 164 ? 21.746 6.211 -17.014 1.00 91.06 164 GLY A CA 1
ATOM 1237 C C . GLY A 1 164 ? 21.166 4.847 -17.385 1.00 91.06 164 GLY A C 1
ATOM 1238 O O . GLY A 1 164 ? 21.095 4.481 -18.558 1.00 91.06 164 GLY A O 1
ATOM 1239 N N . ARG A 1 165 ? 20.775 4.065 -16.376 1.00 92.25 165 ARG A N 1
ATOM 1240 C CA . ARG A 1 165 ? 20.304 2.680 -16.582 1.00 92.25 165 ARG A CA 1
ATOM 1241 C C . ARG A 1 165 ? 19.223 2.217 -15.605 1.00 92.25 165 ARG A C 1
ATOM 1243 O O . ARG A 1 165 ? 18.623 1.165 -15.818 1.00 92.25 165 ARG A O 1
ATOM 1250 N N . PHE A 1 166 ? 18.957 2.983 -14.545 1.00 93.12 166 PHE A N 1
ATOM 1251 C CA . PHE A 1 166 ? 17.949 2.648 -13.537 1.00 93.12 166 PHE A CA 1
ATOM 1252 C C . PHE A 1 166 ? 16.782 3.644 -13.546 1.00 93.12 166 PHE A C 1
ATOM 1254 O O . PHE A 1 166 ? 16.925 4.803 -13.938 1.00 93.12 166 PHE A O 1
ATOM 1261 N N . GLY A 1 167 ? 15.610 3.163 -13.119 1.00 91.31 167 GLY A N 1
ATOM 1262 C CA . GLY A 1 167 ? 14.340 3.892 -13.159 1.00 91.31 167 GLY A CA 1
ATOM 1263 C C . GLY A 1 167 ? 13.543 3.699 -14.458 1.00 91.31 167 GLY A C 1
ATOM 1264 O O . GLY A 1 167 ? 13.951 2.974 -15.371 1.00 91.31 167 GLY A O 1
ATOM 1265 N N . ARG A 1 168 ? 12.358 4.325 -14.530 1.00 93.44 168 ARG A N 1
ATOM 1266 C CA . ARG A 1 168 ? 11.439 4.228 -15.685 1.00 93.44 168 ARG A CA 1
ATOM 1267 C C . ARG A 1 168 ? 11.966 4.957 -16.925 1.00 93.44 168 ARG A C 1
ATOM 1269 O O . ARG A 1 168 ? 11.555 4.611 -18.025 1.00 93.44 168 ARG A O 1
ATOM 1276 N N . LYS A 1 169 ? 12.866 5.932 -16.759 1.00 93.56 169 LYS A N 1
ATOM 1277 C CA . LYS A 1 169 ? 13.437 6.731 -17.855 1.00 93.56 169 LYS A CA 1
ATOM 1278 C C . LYS A 1 169 ? 14.970 6.672 -17.888 1.00 93.56 169 LYS A C 1
ATOM 1280 O O . LYS A 1 169 ? 15.589 7.571 -18.437 1.00 93.56 169 LYS A O 1
ATOM 1285 N N . SER A 1 170 ? 15.602 5.661 -17.278 1.00 92.94 170 SER A N 1
ATOM 1286 C CA . SER A 1 170 ? 17.073 5.592 -17.150 1.00 92.94 170 SER A CA 1
ATOM 1287 C C . SER A 1 170 ? 17.671 6.840 -16.477 1.00 92.94 170 SER A C 1
ATOM 1289 O O . SER A 1 170 ? 18.735 7.306 -16.858 1.00 92.94 170 SER A O 1
ATOM 1291 N N . GLN A 1 171 ? 16.983 7.433 -15.500 1.00 87.19 171 GLN A N 1
ATOM 1292 C CA . GLN A 1 171 ? 17.355 8.746 -14.961 1.00 87.19 171 GLN A CA 1
ATOM 1293 C C . GLN A 1 171 ? 18.473 8.719 -13.903 1.00 87.19 171 GLN A C 1
ATOM 1295 O O . GLN A 1 171 ? 18.921 9.781 -13.465 1.00 87.19 171 GLN A O 1
ATOM 1300 N N . THR A 1 172 ? 18.914 7.531 -13.472 1.00 86.94 172 THR A N 1
ATOM 1301 C CA . THR A 1 172 ? 20.023 7.363 -12.520 1.00 86.94 172 THR A CA 1
ATOM 1302 C C . THR A 1 172 ? 21.065 6.351 -13.004 1.00 86.94 172 THR A C 1
ATOM 1304 O O . THR A 1 172 ? 20.762 5.378 -13.705 1.00 86.94 172 THR A O 1
ATOM 1307 N N . VAL A 1 173 ? 22.319 6.584 -12.599 1.00 87.19 173 VAL A N 1
ATOM 1308 C CA . VAL A 1 173 ? 23.491 5.755 -12.949 1.00 87.19 173 VAL A CA 1
ATOM 1309 C C . VAL A 1 173 ? 23.797 4.654 -11.931 1.00 87.19 173 VAL A C 1
ATOM 1311 O O . VAL A 1 173 ? 24.465 3.682 -12.270 1.00 87.19 173 VAL A O 1
ATOM 1314 N N . SER A 1 174 ? 23.310 4.772 -10.690 1.00 88.75 174 SER A N 1
ATOM 1315 C CA . SER A 1 174 ? 23.606 3.830 -9.604 1.00 88.75 174 SER A CA 1
ATOM 1316 C C . SER A 1 174 ? 22.352 3.366 -8.861 1.00 88.75 174 SER A C 1
ATOM 1318 O O . SER A 1 174 ? 21.367 4.099 -8.735 1.00 88.75 174 SER A O 1
ATOM 1320 N N . ILE A 1 175 ? 22.414 2.142 -8.327 1.00 92.94 175 ILE A N 1
ATOM 1321 C CA . ILE A 1 175 ? 21.347 1.554 -7.501 1.00 92.94 175 ILE A CA 1
ATOM 1322 C C . ILE A 1 175 ? 21.218 2.309 -6.170 1.00 92.94 175 ILE A C 1
ATOM 1324 O O . ILE A 1 175 ? 20.101 2.556 -5.732 1.00 92.94 175 ILE A O 1
ATOM 1328 N N . GLU A 1 176 ? 22.330 2.744 -5.560 1.00 92.56 176 GLU A N 1
ATOM 1329 C CA . GLU A 1 176 ? 22.316 3.601 -4.359 1.00 92.56 176 GLU A CA 1
ATOM 1330 C C . GLU A 1 176 ? 21.529 4.894 -4.608 1.00 92.56 176 GLU A C 1
ATOM 1332 O O . GLU A 1 176 ? 20.601 5.203 -3.863 1.00 92.56 176 GLU A O 1
ATOM 1337 N N . GLY A 1 177 ? 21.857 5.629 -5.678 1.00 86.50 177 GLY A N 1
ATOM 1338 C CA . GLY A 1 177 ? 21.175 6.881 -6.013 1.00 86.50 177 GLY A CA 1
ATOM 1339 C C . GLY A 1 177 ? 19.694 6.674 -6.326 1.00 86.50 177 GLY A C 1
ATOM 1340 O O . GLY A 1 177 ? 18.868 7.514 -5.972 1.00 86.50 177 GLY A O 1
ATOM 1341 N N . PHE A 1 178 ? 19.350 5.532 -6.933 1.00 90.12 178 PHE A N 1
ATOM 1342 C CA . PHE A 1 178 ? 17.959 5.150 -7.140 1.00 90.12 178 PHE A CA 1
ATOM 1343 C C . PHE A 1 178 ? 17.236 4.853 -5.822 1.00 90.12 178 PHE A C 1
ATOM 1345 O O . PHE A 1 178 ? 16.152 5.377 -5.643 1.00 90.12 178 PHE A O 1
ATOM 1352 N N . ILE A 1 179 ? 17.814 4.074 -4.897 1.00 93.25 179 ILE A N 1
ATOM 1353 C CA . ILE A 1 179 ? 17.173 3.665 -3.628 1.00 93.25 179 ILE A CA 1
ATOM 1354 C C . ILE A 1 179 ? 17.007 4.837 -2.651 1.00 93.25 179 ILE A C 1
ATOM 1356 O O . ILE A 1 179 ? 15.969 4.949 -1.999 1.00 93.25 179 ILE A O 1
ATOM 1360 N N . ARG A 1 180 ? 17.993 5.737 -2.563 1.00 91.75 180 ARG A N 1
ATOM 1361 C CA . ARG A 1 180 ? 17.927 6.902 -1.660 1.00 91.75 180 ARG A CA 1
ATOM 1362 C C . ARG A 1 180 ? 16.791 7.868 -2.016 1.00 91.75 180 ARG A C 1
ATOM 1364 O O . ARG A 1 180 ? 16.258 8.519 -1.127 1.00 91.75 180 ARG A O 1
ATOM 1371 N N . GLY A 1 181 ? 16.397 7.931 -3.292 1.00 88.75 181 GLY A N 1
ATOM 1372 C CA . GLY A 1 181 ? 15.254 8.724 -3.755 1.00 88.75 181 GLY A CA 1
ATOM 1373 C C . GLY A 1 181 ? 13.947 8.341 -3.059 1.00 88.75 181 GLY A C 1
ATOM 1374 O O . GLY A 1 181 ? 13.405 9.157 -2.322 1.00 88.75 181 GLY A O 1
ATOM 1375 N N . PRO A 1 182 ? 13.437 7.113 -3.243 1.00 91.44 182 PRO A N 1
ATOM 1376 C CA . PRO A 1 182 ? 12.239 6.620 -2.581 1.00 91.44 182 PRO A CA 1
ATOM 1377 C C . PRO A 1 182 ? 12.285 6.606 -1.054 1.00 91.44 182 PRO A C 1
ATOM 1379 O O . PRO A 1 182 ? 11.246 6.878 -0.461 1.00 91.44 182 PRO A O 1
ATOM 1382 N N . LEU A 1 183 ? 13.439 6.340 -0.422 1.00 93.56 183 LEU A N 1
ATOM 1383 C CA . LEU A 1 183 ? 13.559 6.439 1.042 1.00 93.56 183 LEU A CA 1
ATOM 1384 C C . LEU A 1 183 ? 13.105 7.825 1.524 1.00 93.56 183 LEU A C 1
ATOM 1386 O O . LEU A 1 183 ? 12.175 7.931 2.315 1.00 93.56 183 LEU A O 1
ATOM 1390 N N . PHE A 1 184 ? 13.630 8.885 0.914 1.00 91.38 184 PHE A N 1
ATOM 1391 C CA . PHE A 1 184 ? 13.258 10.246 1.282 1.00 91.38 184 PHE A CA 1
ATOM 1392 C C . PHE A 1 184 ? 11.890 10.678 0.719 1.00 91.38 184 PHE A C 1
ATOM 1394 O O . PHE A 1 184 ? 11.009 11.175 1.423 1.00 91.38 184 PHE A O 1
ATOM 1401 N N . ASN A 1 185 ? 11.664 10.477 -0.580 1.00 89.44 185 ASN A N 1
ATOM 1402 C CA . ASN A 1 185 ? 10.495 11.020 -1.276 1.00 89.44 185 ASN A CA 1
ATOM 1403 C C . ASN A 1 185 ? 9.189 10.307 -0.882 1.00 89.44 185 ASN A C 1
ATOM 1405 O O . ASN A 1 185 ? 8.143 10.956 -0.829 1.00 89.44 185 ASN A O 1
ATOM 1409 N N . HIS A 1 186 ? 9.239 8.998 -0.598 1.00 93.25 186 HIS A N 1
ATOM 1410 C CA . HIS A 1 186 ? 8.062 8.188 -0.266 1.00 93.25 186 HIS A CA 1
ATOM 1411 C C . HIS A 1 186 ? 7.932 7.822 1.212 1.00 93.25 186 HIS A C 1
ATOM 1413 O O . HIS A 1 186 ? 6.814 7.493 1.608 1.00 93.25 186 HIS A O 1
ATOM 1419 N N . MET A 1 187 ? 9.005 7.851 2.007 1.00 94.25 187 MET A N 1
ATOM 1420 C CA . MET A 1 187 ? 8.952 7.483 3.431 1.00 94.25 187 MET A CA 1
ATOM 1421 C C . MET A 1 187 ? 9.369 8.617 4.376 1.00 94.25 187 MET A C 1
ATOM 1423 O O . MET A 1 187 ? 9.097 8.510 5.565 1.00 94.25 187 MET A O 1
ATOM 1427 N N . GLY A 1 188 ? 10.005 9.684 3.885 1.00 91.94 188 GLY A N 1
ATOM 1428 C CA . GLY A 1 188 ? 10.617 10.709 4.739 1.00 91.94 188 GLY A CA 1
ATOM 1429 C C . GLY A 1 188 ? 12.028 10.330 5.188 1.00 91.94 188 GLY A C 1
ATOM 1430 O O . GLY A 1 188 ? 12.929 11.135 5.046 1.00 91.94 188 GLY A O 1
ATOM 1431 N N . VAL A 1 189 ? 12.249 9.053 5.515 1.00 93.50 189 VAL A N 1
ATOM 1432 C CA . VAL A 1 189 ? 13.515 8.498 6.028 1.00 93.50 189 VAL A CA 1
ATOM 1433 C C . VAL A 1 189 ? 14.770 9.009 5.311 1.00 93.50 189 VAL A C 1
ATOM 1435 O O . VAL A 1 189 ? 14.991 8.774 4.111 1.00 93.50 189 VAL A O 1
ATOM 1438 N N . THR A 1 190 ? 15.647 9.626 6.091 1.00 92.56 190 THR A N 1
ATOM 1439 C CA . THR A 1 190 ? 16.871 10.269 5.650 1.00 92.56 190 THR A CA 1
ATOM 1440 C C . THR A 1 190 ? 18.092 9.341 5.717 1.00 92.56 190 THR A C 1
ATOM 1442 O O . THR A 1 190 ? 18.174 8.370 6.475 1.00 92.56 190 THR A O 1
ATOM 1445 N N . THR A 1 191 ? 19.062 9.596 4.831 1.00 92.81 191 THR A N 1
ATOM 1446 C CA . THR A 1 191 ? 20.302 8.825 4.685 1.00 92.81 191 THR A CA 1
ATOM 1447 C C . THR A 1 191 ? 21.491 9.711 4.328 1.00 92.81 191 THR A C 1
ATOM 1449 O O . THR A 1 191 ? 21.410 10.598 3.468 1.00 92.81 191 THR A O 1
ATOM 1452 N N . ASP A 1 192 ? 22.653 9.349 4.866 1.00 92.31 192 ASP A N 1
ATOM 1453 C CA . ASP A 1 192 ? 23.944 9.744 4.306 1.00 92.31 192 ASP A CA 1
ATOM 1454 C C . ASP A 1 192 ? 24.295 8.897 3.065 1.00 92.31 192 ASP A C 1
ATOM 1456 O O . ASP A 1 192 ? 23.981 7.701 3.026 1.00 92.31 192 ASP A O 1
ATOM 1460 N N . PRO A 1 193 ? 24.986 9.460 2.052 1.00 90.25 193 PRO A N 1
ATOM 1461 C CA . PRO A 1 193 ? 25.536 8.668 0.956 1.00 90.25 193 PRO A CA 1
ATOM 1462 C C . PRO A 1 193 ? 26.582 7.669 1.466 1.00 90.25 193 PRO A C 1
ATOM 1464 O O . PRO A 1 193 ? 27.327 7.944 2.412 1.00 90.25 193 PRO A O 1
ATOM 1467 N N . LEU A 1 194 ? 26.710 6.530 0.784 1.00 92.88 194 LEU A N 1
ATOM 1468 C CA . LEU A 1 194 ? 27.781 5.582 1.075 1.00 92.88 194 LEU A CA 1
ATOM 1469 C C . LEU A 1 194 ? 29.150 6.230 0.820 1.00 92.88 194 LEU A C 1
ATOM 1471 O O . LEU A 1 194 ? 29.369 6.943 -0.163 1.00 92.88 194 LEU A O 1
ATOM 1475 N N . SER A 1 195 ? 30.108 5.954 1.703 1.00 92.00 195 SER A N 1
ATOM 1476 C CA . SER A 1 195 ? 31.500 6.354 1.484 1.00 92.00 195 SER A CA 1
ATOM 1477 C C . SER A 1 195 ? 32.109 5.600 0.291 1.00 92.00 195 SER A C 1
ATOM 1479 O O . SER A 1 195 ? 31.676 4.500 -0.043 1.00 92.00 195 SER A O 1
ATOM 1481 N N . GLU A 1 196 ? 33.161 6.140 -0.339 1.00 89.69 196 GLU A N 1
ATOM 1482 C CA . GLU A 1 196 ? 33.843 5.432 -1.444 1.00 89.69 196 GLU A CA 1
ATOM 1483 C C . GLU A 1 196 ? 34.319 4.022 -1.059 1.00 89.69 196 GLU A C 1
ATOM 1485 O O . GLU A 1 196 ? 34.084 3.102 -1.837 1.00 89.69 196 GLU A O 1
ATOM 1490 N N . PRO A 1 197 ? 34.910 3.787 0.134 1.00 95.12 197 PRO A N 1
ATOM 1491 C CA . PRO A 1 197 ? 35.242 2.428 0.555 1.00 95.12 197 PRO A CA 1
ATOM 1492 C C . PRO A 1 197 ? 34.025 1.503 0.651 1.00 95.12 197 PRO A C 1
ATOM 1494 O O . PRO A 1 197 ? 34.145 0.324 0.338 1.00 95.12 197 PRO A O 1
ATOM 1497 N N . GLN A 1 198 ? 32.860 2.017 1.064 1.00 96.44 198 GLN A N 1
ATOM 1498 C CA . GLN A 1 198 ? 31.620 1.234 1.083 1.00 96.44 198 GLN A CA 1
ATOM 1499 C C . GLN A 1 198 ? 31.139 0.930 -0.340 1.00 96.44 198 GLN A C 1
ATOM 1501 O O . GLN A 1 198 ? 30.820 -0.217 -0.623 1.00 96.44 198 GLN A O 1
ATOM 1506 N N . ARG A 1 199 ? 31.147 1.910 -1.252 1.00 94.81 199 ARG A N 1
ATOM 1507 C CA . ARG A 1 199 ? 30.769 1.712 -2.666 1.00 94.81 199 ARG A CA 1
ATOM 1508 C C . ARG A 1 199 ? 31.660 0.700 -3.378 1.00 94.81 199 ARG A C 1
ATOM 1510 O O . ARG A 1 199 ? 31.155 -0.157 -4.093 1.00 94.81 199 ARG A O 1
ATOM 1517 N N . ALA A 1 200 ? 32.965 0.757 -3.122 1.00 95.19 200 ALA A N 1
ATOM 1518 C CA . ALA A 1 200 ? 33.929 -0.209 -3.642 1.00 95.19 200 ALA A CA 1
ATOM 1519 C C . ALA A 1 200 ? 33.736 -1.624 -3.065 1.00 95.19 200 ALA A C 1
ATOM 1521 O O . ALA A 1 200 ? 34.144 -2.608 -3.676 1.00 95.19 200 ALA A O 1
ATOM 1522 N N . ALA A 1 201 ? 33.130 -1.734 -1.879 1.00 97.12 201 ALA A N 1
ATOM 1523 C CA . ALA A 1 201 ? 32.855 -3.000 -1.205 1.00 97.12 201 ALA A CA 1
ATOM 1524 C C . ALA A 1 201 ? 31.460 -3.576 -1.507 1.00 97.12 201 ALA A C 1
ATOM 1526 O O . ALA A 1 201 ? 31.143 -4.671 -1.033 1.00 97.12 201 ALA A O 1
ATOM 1527 N N . LEU A 1 202 ? 30.616 -2.863 -2.261 1.00 97.81 202 LEU A N 1
ATOM 1528 C CA . LEU A 1 202 ? 29.319 -3.383 -2.687 1.00 97.81 202 LEU A CA 1
ATOM 1529 C C . LEU A 1 202 ? 29.490 -4.638 -3.564 1.00 97.81 202 LEU A C 1
ATOM 1531 O O . LEU A 1 202 ? 30.544 -4.843 -4.169 1.00 97.81 202 LEU A O 1
ATOM 1535 N N . PRO A 1 203 ? 28.452 -5.493 -3.678 1.00 96.69 203 PRO A N 1
ATOM 1536 C CA . PRO A 1 203 ? 28.503 -6.686 -4.523 1.00 96.69 203 PRO A CA 1
ATOM 1537 C C . PRO A 1 203 ? 28.902 -6.410 -5.975 1.00 96.69 203 PRO A C 1
ATOM 1539 O O . PRO A 1 203 ? 29.541 -7.258 -6.599 1.00 96.69 203 PRO A O 1
ATOM 1542 N N . VAL A 1 204 ? 28.530 -5.232 -6.480 1.00 93.69 204 VAL A N 1
ATOM 1543 C CA . VAL A 1 204 ? 29.023 -4.649 -7.726 1.00 93.69 204 VAL A CA 1
ATOM 1544 C C . VAL A 1 204 ? 29.675 -3.322 -7.360 1.00 93.69 204 VAL A C 1
ATOM 1546 O O . VAL A 1 204 ? 29.000 -2.454 -6.807 1.00 93.69 204 VAL A O 1
ATOM 1549 N N . ASP A 1 205 ? 30.972 -3.187 -7.644 1.00 92.81 205 ASP A N 1
ATOM 1550 C CA . ASP A 1 205 ? 31.729 -1.962 -7.374 1.00 92.81 205 ASP A CA 1
ATOM 1551 C C . ASP A 1 205 ? 31.056 -0.780 -8.077 1.00 92.81 205 ASP A C 1
ATOM 1553 O O . ASP A 1 205 ? 30.930 -0.756 -9.303 1.00 92.81 205 ASP A O 1
ATOM 1557 N N . SER A 1 206 ? 30.587 0.175 -7.279 1.00 88.19 206 SER A N 1
ATOM 1558 C CA . SER A 1 206 ? 29.958 1.403 -7.759 1.00 88.19 206 SER A CA 1
ATOM 1559 C C . SER A 1 206 ? 30.753 2.647 -7.364 1.00 88.19 206 SER A C 1
ATOM 1561 O O . SER A 1 206 ? 30.190 3.744 -7.304 1.00 88.19 206 SER A O 1
ATOM 1563 N N . SER A 1 207 ? 32.028 2.482 -7.007 1.00 85.06 207 SER A N 1
ATOM 1564 C CA . SER A 1 207 ? 32.933 3.601 -6.783 1.00 85.06 207 SER A CA 1
ATOM 1565 C C . SER A 1 207 ? 33.375 4.167 -8.131 1.00 85.06 207 SER A C 1
ATOM 1567 O O . SER A 1 207 ? 33.852 3.448 -9.006 1.00 85.06 207 SER A O 1
ATOM 1569 N N . ASP A 1 208 ? 33.205 5.474 -8.321 1.00 74.12 208 ASP A N 1
ATOM 1570 C CA . ASP A 1 208 ? 33.754 6.165 -9.484 1.00 74.12 208 ASP A CA 1
ATOM 1571 C C . ASP A 1 208 ? 34.268 7.547 -9.058 1.00 74.12 208 ASP A C 1
ATOM 1573 O O . ASP A 1 208 ? 33.482 8.449 -8.739 1.00 74.12 208 ASP A O 1
ATOM 1577 N N . PRO A 1 209 ? 35.596 7.758 -9.054 1.00 61.75 209 PRO A N 1
ATOM 1578 C CA . PRO A 1 209 ? 36.168 9.043 -8.683 1.00 61.75 209 PRO A CA 1
ATOM 1579 C C . PRO A 1 209 ? 35.839 10.157 -9.693 1.00 61.75 209 PRO A C 1
ATOM 1581 O O . PRO A 1 209 ? 35.973 11.332 -9.349 1.00 61.75 209 PRO A O 1
ATOM 1584 N N . THR A 1 210 ? 35.416 9.825 -10.918 1.00 64.12 210 THR A N 1
ATOM 1585 C CA . THR A 1 210 ? 35.096 10.793 -11.979 1.00 64.12 210 THR A CA 1
ATOM 1586 C C . THR A 1 210 ? 33.689 11.380 -11.851 1.00 64.12 210 THR A C 1
ATOM 1588 O O . THR A 1 210 ? 33.508 12.562 -12.151 1.00 64.12 210 THR A O 1
ATOM 1591 N N . LEU A 1 211 ? 32.729 10.628 -11.294 1.00 62.78 211 LEU A N 1
ATOM 1592 C CA . LEU A 1 211 ? 31.360 11.098 -11.019 1.00 62.78 211 LEU A CA 1
ATOM 1593 C C . LEU A 1 211 ? 31.333 12.333 -10.097 1.00 62.78 211 LEU A C 1
ATOM 1595 O O . LEU A 1 211 ? 30.483 13.207 -10.248 1.00 62.78 211 LEU A O 1
ATOM 1599 N N . ARG A 1 212 ? 32.302 12.454 -9.177 1.00 53.00 212 ARG A N 1
ATOM 1600 C CA . ARG A 1 212 ? 32.398 13.554 -8.193 1.00 53.00 212 ARG A CA 1
ATOM 1601 C C . ARG A 1 212 ? 32.862 14.897 -8.776 1.00 53.00 212 ARG A C 1
ATOM 1603 O O . ARG A 1 212 ? 32.755 15.917 -8.100 1.00 53.00 212 ARG A O 1
ATOM 1610 N N . GLY A 1 213 ? 33.438 14.898 -9.981 1.00 43.97 213 GLY A N 1
ATOM 1611 C CA . GLY A 1 213 ? 34.000 16.092 -10.627 1.00 43.97 213 GLY A CA 1
ATOM 1612 C C . GLY A 1 213 ? 33.063 16.781 -11.621 1.00 43.97 213 GLY A C 1
ATOM 1613 O O . GLY A 1 213 ? 33.404 17.854 -12.123 1.00 43.97 213 GLY A O 1
ATOM 1614 N N . ALA A 1 214 ? 31.910 16.179 -11.926 1.00 53.53 214 ALA A N 1
ATOM 1615 C CA . ALA A 1 214 ? 30.945 16.748 -12.854 1.00 53.53 214 ALA A CA 1
ATOM 1616 C C . ALA A 1 214 ? 30.292 17.995 -12.233 1.00 53.53 214 ALA A C 1
ATOM 1618 O O . ALA A 1 214 ? 29.649 17.918 -11.187 1.00 53.53 214 ALA A O 1
ATOM 1619 N N . GLN A 1 215 ? 30.470 19.163 -12.862 1.00 47.97 215 GLN A N 1
ATOM 1620 C CA . GLN A 1 215 ? 29.709 20.357 -12.493 1.00 47.97 215 GLN A CA 1
ATOM 1621 C C . GLN A 1 215 ? 28.220 20.071 -12.700 1.00 47.97 215 GLN A C 1
ATOM 1623 O O . GLN A 1 215 ? 27.813 19.716 -13.805 1.00 47.97 215 GLN A O 1
ATOM 1628 N N . LEU A 1 216 ? 27.415 20.264 -11.653 1.00 54.06 216 LEU A N 1
ATOM 1629 C CA . LEU A 1 216 ? 25.974 20.431 -11.812 1.00 54.06 216 LEU A CA 1
ATOM 1630 C C . LEU A 1 216 ? 25.774 21.682 -12.670 1.00 54.06 216 LEU A C 1
ATOM 1632 O O . LEU A 1 216 ? 26.132 22.789 -12.261 1.00 54.06 216 LEU A O 1
ATOM 1636 N N . ASP A 1 217 ? 25.277 21.512 -13.889 1.00 50.31 217 ASP A N 1
ATOM 1637 C CA . ASP A 1 217 ? 24.815 22.651 -14.666 1.00 50.31 217 ASP A CA 1
ATOM 1638 C C . ASP A 1 217 ? 23.565 23.270 -14.007 1.00 50.31 217 ASP A C 1
ATOM 1640 O O . ASP A 1 217 ? 22.943 22.720 -13.091 1.00 50.31 217 ASP A O 1
ATOM 1644 N N . LEU A 1 218 ? 23.198 24.476 -14.438 1.00 44.88 218 LEU A N 1
ATOM 1645 C CA . LEU A 1 218 ? 22.057 25.183 -13.859 1.00 44.88 218 LEU A CA 1
ATOM 1646 C C . LEU A 1 218 ? 20.746 24.395 -14.050 1.00 44.88 218 LEU A C 1
ATOM 1648 O O . LEU A 1 218 ? 19.892 24.425 -13.171 1.00 44.88 218 LEU A O 1
ATOM 1652 N N . ALA A 1 219 ? 20.613 23.645 -15.149 1.00 47.38 219 ALA A N 1
ATOM 1653 C CA . ALA A 1 219 ? 19.450 22.809 -15.434 1.00 47.38 219 ALA A CA 1
ATOM 1654 C C . ALA A 1 219 ? 19.326 21.627 -14.455 1.00 47.38 219 ALA A C 1
ATOM 1656 O O . ALA A 1 219 ? 18.253 21.414 -13.906 1.00 47.38 219 ALA A O 1
ATOM 1657 N N . SER A 1 220 ? 20.415 20.921 -14.146 1.00 50.06 220 SER A N 1
ATOM 1658 C CA . SER A 1 220 ? 20.478 19.843 -13.144 1.00 50.06 220 SER A CA 1
ATOM 1659 C C . SER A 1 220 ? 20.392 20.344 -11.700 1.00 50.06 220 SER A C 1
ATOM 1661 O O . SER A 1 220 ? 20.006 19.590 -10.810 1.00 50.06 220 SER A O 1
ATOM 1663 N N . THR A 1 221 ? 20.697 21.622 -11.465 1.00 50.28 221 THR A N 1
ATOM 1664 C CA . THR A 1 221 ? 20.502 22.291 -10.169 1.00 50.28 221 THR A CA 1
ATOM 1665 C C . THR A 1 221 ? 19.043 22.725 -9.954 1.00 50.28 221 THR A C 1
ATOM 1667 O O . THR A 1 221 ? 18.554 22.715 -8.823 1.00 50.28 221 THR A O 1
ATOM 1670 N N . LEU A 1 222 ? 18.344 23.114 -11.028 1.00 43.81 222 LEU A N 1
ATOM 1671 C CA . LEU A 1 222 ? 16.935 23.529 -11.010 1.00 43.81 222 LEU A CA 1
ATOM 1672 C C . LEU A 1 222 ? 15.968 22.337 -11.119 1.00 43.81 222 LEU A C 1
ATOM 1674 O O . LEU A 1 222 ? 14.936 22.323 -10.453 1.00 43.81 222 LEU A O 1
ATOM 1678 N N . ALA A 1 223 ? 16.322 21.310 -11.892 1.00 50.22 223 ALA A N 1
ATOM 1679 C CA . ALA A 1 223 ? 15.640 20.022 -11.938 1.00 50.22 223 ALA A CA 1
ATOM 1680 C C . ALA A 1 223 ? 16.115 19.162 -10.761 1.00 50.22 223 ALA A C 1
ATOM 1682 O O . ALA A 1 223 ? 16.925 18.248 -10.927 1.00 50.22 223 ALA A O 1
ATOM 1683 N N . ARG A 1 224 ? 15.648 19.480 -9.548 1.00 54.31 224 ARG A N 1
ATOM 1684 C CA . ARG A 1 224 ? 15.955 18.699 -8.343 1.00 54.31 224 ARG A CA 1
ATOM 1685 C C . ARG A 1 224 ? 15.381 17.287 -8.474 1.00 54.31 224 ARG A C 1
ATOM 1687 O O . ARG A 1 224 ? 14.219 17.028 -8.194 1.00 54.31 224 ARG A O 1
ATOM 1694 N N . PHE A 1 225 ? 16.234 16.418 -8.999 1.00 55.88 225 PHE A N 1
ATOM 1695 C CA . PHE A 1 225 ? 16.285 14.958 -8.988 1.00 55.88 225 PHE A CA 1
ATOM 1696 C C . PHE A 1 225 ? 15.053 14.121 -9.381 1.00 55.88 225 PHE A C 1
ATOM 1698 O O . PHE A 1 225 ? 15.262 12.937 -9.606 1.00 55.88 225 PHE A O 1
ATOM 1705 N N . ALA A 1 226 ? 13.847 14.676 -9.568 1.00 59.28 226 ALA A N 1
ATOM 1706 C CA . ALA A 1 226 ? 12.662 14.023 -10.154 1.00 59.28 226 ALA A CA 1
ATOM 1707 C C . ALA A 1 226 ? 12.560 12.512 -9.821 1.00 59.28 226 ALA A C 1
ATOM 1709 O O . ALA A 1 226 ? 12.889 11.659 -10.646 1.00 59.28 226 ALA A O 1
ATOM 1710 N N . GLN A 1 227 ? 12.124 12.194 -8.597 1.00 65.50 227 GLN A N 1
ATOM 1711 C CA . GLN A 1 227 ? 12.132 10.874 -7.934 1.00 65.50 227 GLN A CA 1
ATOM 1712 C C . GLN A 1 227 ? 13.469 10.339 -7.403 1.00 65.50 227 GLN A C 1
ATOM 1714 O O . GLN A 1 227 ? 13.443 9.447 -6.555 1.00 65.50 227 GLN A O 1
ATOM 1719 N N . ALA A 1 228 ? 14.620 10.850 -7.833 1.00 60.28 228 ALA A N 1
ATOM 1720 C CA . ALA A 1 228 ? 15.885 10.612 -7.138 1.00 60.28 228 ALA A CA 1
ATOM 1721 C C . ALA A 1 228 ? 16.061 11.617 -5.979 1.00 60.28 228 ALA A C 1
ATOM 1723 O O . ALA A 1 228 ? 15.380 12.641 -5.923 1.00 60.28 228 ALA A O 1
ATOM 1724 N N . ALA A 1 229 ? 16.954 11.313 -5.037 1.00 59.66 229 ALA A N 1
ATOM 1725 C CA . ALA A 1 229 ? 17.406 12.247 -3.999 1.00 59.66 229 ALA A CA 1
ATOM 1726 C C . ALA A 1 229 ? 18.771 12.832 -4.387 1.00 59.66 229 ALA A C 1
ATOM 1728 O O . ALA A 1 229 ? 19.368 12.384 -5.367 1.00 59.66 229 ALA A O 1
ATOM 1729 N N . ALA A 1 230 ? 19.278 13.800 -3.612 1.00 60.34 230 ALA A N 1
ATOM 1730 C CA . ALA A 1 230 ? 20.622 14.351 -3.781 1.00 60.34 230 ALA A CA 1
ATOM 1731 C C . ALA A 1 230 ? 21.673 13.218 -3.760 1.00 60.34 230 ALA A C 1
ATOM 1733 O O . ALA A 1 230 ? 21.999 12.694 -2.690 1.00 60.34 230 ALA A O 1
ATOM 1734 N N . PRO A 1 231 ? 22.224 12.809 -4.920 1.00 60.88 231 PRO A N 1
ATOM 1735 C CA . PRO A 1 231 ? 22.972 11.560 -5.027 1.00 60.88 231 PRO A CA 1
ATOM 1736 C C . PRO A 1 231 ? 24.292 11.611 -4.246 1.00 60.88 231 PRO A C 1
ATOM 1738 O O . PRO A 1 231 ? 24.786 10.572 -3.813 1.00 60.88 231 PRO A O 1
ATOM 1741 N N . ASP A 1 232 ? 24.815 12.817 -3.998 1.00 65.50 232 ASP A N 1
ATOM 1742 C CA . ASP A 1 232 ? 26.138 13.032 -3.407 1.00 65.50 232 ASP A CA 1
ATOM 1743 C C . ASP A 1 232 ? 26.116 13.718 -2.025 1.00 65.50 232 ASP A C 1
ATOM 1745 O O . ASP A 1 232 ? 27.178 13.911 -1.435 1.00 65.50 232 ASP A O 1
ATOM 1749 N N . GLY A 1 233 ? 24.944 14.104 -1.505 1.00 69.06 233 GLY A N 1
ATOM 1750 C CA . GLY A 1 233 ? 24.804 14.814 -0.224 1.00 69.06 233 GLY A CA 1
ATOM 1751 C C . GLY A 1 233 ? 23.850 14.110 0.743 1.00 69.06 233 GLY A C 1
ATOM 1752 O O . GLY A 1 233 ? 23.061 13.281 0.287 1.00 69.06 233 GLY A O 1
ATOM 1753 N N . PRO A 1 234 ? 23.918 14.410 2.053 1.00 77.69 234 PRO A N 1
ATOM 1754 C CA . PRO A 1 234 ? 22.933 13.928 3.020 1.00 77.69 234 PRO A CA 1
ATOM 1755 C C . PRO A 1 234 ? 21.533 14.431 2.654 1.00 77.69 234 PRO A C 1
ATOM 1757 O O . PRO A 1 234 ? 21.385 15.530 2.112 1.00 77.69 234 PRO A O 1
ATOM 1760 N N . THR A 1 235 ? 20.516 13.628 2.942 1.00 84.56 235 THR A N 1
ATOM 1761 C CA . THR A 1 235 ? 19.127 14.106 3.012 1.00 84.56 235 THR A CA 1
ATOM 1762 C C . THR A 1 235 ? 18.830 14.528 4.445 1.00 84.56 235 THR A C 1
ATOM 1764 O O . THR A 1 235 ? 19.443 13.985 5.356 1.00 84.56 235 THR A O 1
ATOM 1767 N N . LEU A 1 236 ? 17.929 15.488 4.623 1.00 85.12 236 LEU A N 1
ATOM 1768 C CA . LEU A 1 236 ? 17.539 16.033 5.922 1.00 85.12 236 LEU A CA 1
ATOM 1769 C C . LEU A 1 236 ? 16.044 16.341 5.883 1.00 85.12 236 LEU A C 1
ATOM 1771 O O . LEU A 1 236 ? 15.556 16.778 4.829 1.00 85.12 236 LEU A O 1
ATOM 1775 N N . ASP A 1 237 ? 15.359 16.198 7.008 1.00 83.50 237 ASP A N 1
ATOM 1776 C CA . ASP A 1 237 ? 14.000 16.704 7.185 1.00 83.50 237 ASP A CA 1
ATOM 1777 C C . ASP A 1 237 ? 13.782 17.372 8.559 1.00 83.50 237 ASP A C 1
ATOM 1779 O O . ASP A 1 237 ? 14.717 17.903 9.157 1.00 83.50 237 ASP A O 1
ATOM 1783 N N . ASP A 1 238 ? 12.518 17.525 8.954 1.00 85.38 238 ASP A N 1
ATOM 1784 C CA . ASP A 1 238 ? 12.107 18.132 10.221 1.00 85.38 238 ASP A CA 1
ATOM 1785 C C . ASP A 1 238 ? 10.889 17.366 10.754 1.00 85.38 238 ASP A C 1
ATOM 1787 O O . ASP A 1 238 ? 9.756 17.856 10.752 1.00 85.38 238 ASP A O 1
ATOM 1791 N N . ASP A 1 239 ? 11.103 16.099 11.114 1.00 84.69 239 ASP A N 1
ATOM 1792 C CA . ASP A 1 239 ? 10.088 15.232 11.725 1.00 84.69 239 ASP A CA 1
ATOM 1793 C C . ASP A 1 239 ? 10.217 15.107 13.260 1.00 84.69 239 ASP A C 1
ATOM 1795 O O . ASP A 1 239 ? 9.340 14.548 13.928 1.00 84.69 239 ASP A O 1
ATOM 1799 N N . GLY A 1 240 ? 11.281 15.683 13.833 1.00 88.12 240 GLY A N 1
ATOM 1800 C CA . GLY A 1 240 ? 11.606 15.637 15.260 1.00 88.12 240 GLY A CA 1
ATOM 1801 C C . GLY A 1 240 ? 12.502 14.464 15.684 1.00 88.12 240 GLY A C 1
ATOM 1802 O O . GLY A 1 240 ? 12.840 14.369 16.871 1.00 88.12 240 GLY A O 1
ATOM 1803 N N . VAL A 1 241 ? 12.908 13.604 14.751 1.00 92.19 241 VAL A N 1
ATOM 1804 C CA . VAL A 1 241 ? 13.919 12.551 14.897 1.00 92.19 241 VAL A CA 1
ATOM 1805 C C . VAL A 1 241 ? 15.266 13.074 14.370 1.00 92.19 241 VAL A C 1
ATOM 1807 O O . VAL A 1 241 ? 15.347 14.100 13.704 1.00 92.19 241 VAL A O 1
ATOM 1810 N N . ALA A 1 242 ? 16.377 12.476 14.808 1.00 94.75 242 ALA A N 1
ATOM 1811 C CA . ALA A 1 242 ? 17.711 12.964 14.466 1.00 94.75 242 ALA A CA 1
ATOM 1812 C C . ALA A 1 242 ? 18.232 12.343 13.162 1.00 94.75 242 ALA A C 1
ATOM 1814 O O . ALA A 1 242 ? 18.453 11.131 13.123 1.00 94.75 242 ALA A O 1
ATOM 1815 N N . ASP A 1 243 ? 18.563 13.190 12.183 1.00 90.50 243 ASP A N 1
ATOM 1816 C CA . ASP A 1 243 ? 19.143 12.743 10.916 1.00 90.50 243 ASP A CA 1
ATOM 1817 C C . ASP A 1 243 ? 20.595 12.203 11.051 1.00 90.50 243 ASP A C 1
ATOM 1819 O O . ASP A 1 243 ? 21.412 12.765 11.801 1.00 90.50 243 ASP A O 1
ATOM 1823 N N . PRO A 1 244 ? 20.993 11.198 10.242 1.00 94.38 244 PRO A N 1
ATOM 1824 C CA . PRO A 1 244 ? 20.112 10.386 9.412 1.00 94.38 244 PRO A CA 1
ATOM 1825 C C . PRO A 1 244 ? 19.418 9.282 10.222 1.00 94.38 244 PRO A C 1
ATOM 1827 O O . PRO A 1 244 ? 20.078 8.613 11.025 1.00 94.38 244 PRO A O 1
ATOM 1830 N N . GLU A 1 245 ? 18.140 9.001 9.956 1.00 94.88 245 GLU A N 1
ATOM 1831 C CA . GLU A 1 245 ? 17.428 7.932 10.683 1.00 94.88 245 GLU A CA 1
ATOM 1832 C C . GLU A 1 245 ? 17.823 6.531 10.196 1.00 94.88 245 GLU A C 1
ATOM 1834 O O . GLU A 1 245 ? 17.768 5.556 10.950 1.00 94.88 245 GLU A O 1
ATOM 1839 N N . MET A 1 246 ? 18.298 6.411 8.951 1.00 95.81 246 MET A N 1
ATOM 1840 C CA . MET A 1 246 ? 18.917 5.187 8.444 1.00 95.81 246 MET A CA 1
ATOM 1841 C C . MET A 1 246 ? 20.439 5.329 8.347 1.00 95.81 246 MET A C 1
ATOM 1843 O O . MET A 1 246 ? 20.991 6.179 7.644 1.00 95.81 246 MET A O 1
ATOM 1847 N N . THR A 1 247 ? 21.146 4.405 8.998 1.00 97.12 247 THR A N 1
ATOM 1848 C CA . THR A 1 247 ? 22.612 4.386 9.003 1.00 97.12 247 THR A CA 1
ATOM 1849 C C . THR A 1 247 ? 23.191 3.970 7.645 1.00 97.12 247 THR A C 1
ATOM 1851 O O . THR A 1 247 ? 22.599 3.190 6.896 1.00 97.12 247 THR A O 1
ATOM 1854 N N . THR A 1 248 ? 24.429 4.380 7.343 1.00 97.06 248 THR A N 1
ATOM 1855 C CA . THR A 1 248 ? 25.115 3.936 6.109 1.00 97.06 248 THR A CA 1
ATOM 1856 C C . THR A 1 248 ? 25.383 2.426 6.068 1.00 97.06 248 THR A C 1
ATOM 1858 O O . THR A 1 248 ? 25.563 1.866 4.989 1.00 97.06 248 THR A O 1
ATOM 1861 N N . ALA A 1 249 ? 25.403 1.742 7.218 1.00 98.44 249 ALA A N 1
ATOM 1862 C CA . ALA A 1 249 ? 25.512 0.285 7.278 1.00 98.44 249 ALA A CA 1
ATOM 1863 C C . ALA A 1 249 ? 24.215 -0.398 6.811 1.00 98.44 249 ALA A C 1
ATOM 1865 O O . ALA A 1 249 ? 24.267 -1.332 6.013 1.00 98.44 249 ALA A O 1
ATOM 1866 N N . GLU A 1 250 ? 23.059 0.105 7.247 1.00 98.31 250 GLU A N 1
ATOM 1867 C CA . GLU A 1 250 ? 21.751 -0.375 6.785 1.00 98.31 250 GLU A CA 1
ATOM 1868 C C . GLU A 1 250 ? 21.533 -0.054 5.306 1.00 98.31 250 GLU A C 1
ATOM 1870 O O . GLU A 1 250 ? 21.090 -0.923 4.555 1.00 98.31 250 GLU A O 1
ATOM 1875 N N . LEU A 1 251 ? 21.922 1.147 4.862 1.00 97.94 251 LEU A N 1
ATOM 1876 C CA . LEU A 1 251 ? 21.885 1.510 3.446 1.00 97.94 251 LEU A CA 1
ATOM 1877 C C . LEU A 1 251 ? 22.777 0.583 2.604 1.00 97.94 251 LEU A C 1
ATOM 1879 O O . LEU A 1 251 ? 22.355 0.124 1.544 1.00 97.94 251 LEU A O 1
ATOM 1883 N N . PHE A 1 252 ? 23.989 0.264 3.071 1.00 98.62 252 PHE A N 1
ATOM 1884 C CA . PHE A 1 252 ? 24.885 -0.678 2.392 1.00 98.62 252 PHE A CA 1
ATOM 1885 C C . PHE A 1 252 ? 24.247 -2.065 2.258 1.00 98.62 252 PHE A C 1
ATOM 1887 O O . PHE A 1 252 ? 24.286 -2.662 1.178 1.00 98.62 252 PHE A O 1
ATOM 1894 N N . ASP A 1 253 ? 23.637 -2.568 3.333 1.00 98.75 253 ASP A N 1
ATOM 1895 C CA . ASP A 1 253 ? 22.945 -3.854 3.334 1.00 98.75 253 ASP A CA 1
ATOM 1896 C C . ASP A 1 253 ? 21.741 -3.835 2.370 1.00 98.75 253 ASP A C 1
ATOM 1898 O O . ASP A 1 253 ? 21.577 -4.767 1.582 1.00 98.75 253 ASP A O 1
ATOM 1902 N N . LEU A 1 254 ? 20.940 -2.762 2.360 1.00 98.62 254 LEU A N 1
ATOM 1903 C CA . LEU A 1 254 ? 19.775 -2.597 1.481 1.00 98.62 254 LEU A CA 1
ATOM 1904 C C . LEU A 1 254 ? 20.158 -2.517 -0.008 1.00 98.62 254 LEU A C 1
ATOM 1906 O O . LEU A 1 254 ? 19.571 -3.214 -0.839 1.00 98.62 254 LEU A O 1
ATOM 1910 N N . VAL A 1 255 ? 21.175 -1.721 -0.355 1.00 98.19 255 VAL A N 1
ATOM 1911 C CA . VAL A 1 255 ? 21.703 -1.640 -1.731 1.00 98.19 255 VAL A CA 1
ATOM 1912 C C . VAL A 1 255 ? 22.273 -2.993 -2.161 1.00 98.19 255 VAL A C 1
ATOM 1914 O O . VAL A 1 255 ? 22.019 -3.452 -3.277 1.00 98.19 255 VAL A O 1
ATOM 1917 N N . SER A 1 256 ? 22.988 -3.673 -1.262 1.00 98.69 256 SER A N 1
ATOM 1918 C CA . SER A 1 256 ? 23.520 -5.013 -1.513 1.00 98.69 256 SER A CA 1
ATOM 1919 C C . SER A 1 256 ? 22.417 -6.046 -1.724 1.00 98.69 256 SER A C 1
ATOM 1921 O O . SER A 1 256 ? 22.563 -6.903 -2.593 1.00 98.69 256 SER A O 1
ATOM 1923 N N . PHE A 1 257 ? 21.314 -5.970 -0.973 1.00 98.69 257 PHE A N 1
ATOM 1924 C CA . PHE A 1 257 ? 20.139 -6.817 -1.181 1.00 98.69 257 PHE A CA 1
ATOM 1925 C C . PHE A 1 257 ? 19.616 -6.681 -2.614 1.00 98.69 257 PHE A C 1
ATOM 1927 O O . PHE A 1 257 ? 19.504 -7.692 -3.305 1.00 98.69 257 PHE A O 1
ATOM 1934 N N . ALA A 1 258 ? 19.405 -5.451 -3.093 1.00 98.06 258 ALA A N 1
ATOM 1935 C CA . ALA A 1 258 ? 18.949 -5.208 -4.460 1.00 98.06 258 ALA A CA 1
ATOM 1936 C C . ALA A 1 258 ? 19.947 -5.736 -5.508 1.00 98.06 258 ALA A C 1
ATOM 1938 O O . ALA A 1 258 ? 19.561 -6.453 -6.429 1.00 98.06 258 ALA A O 1
ATOM 1939 N N . MET A 1 259 ? 21.247 -5.455 -5.345 1.00 98.00 259 MET A N 1
ATOM 1940 C CA . MET A 1 259 ? 22.299 -5.939 -6.254 1.00 98.00 259 MET A CA 1
ATOM 1941 C C . MET A 1 259 ? 22.402 -7.467 -6.310 1.00 98.00 259 MET A C 1
ATOM 1943 O O . MET A 1 259 ? 22.801 -8.023 -7.332 1.00 98.00 259 MET A O 1
ATOM 1947 N N . LEU A 1 260 ? 22.080 -8.146 -5.212 1.00 98.38 260 LEU A N 1
ATOM 1948 C CA . LEU A 1 260 ? 22.218 -9.591 -5.094 1.00 98.38 260 LEU A CA 1
ATOM 1949 C C . LEU A 1 260 ? 20.958 -10.365 -5.485 1.00 98.38 260 LEU A C 1
ATOM 1951 O O . LEU A 1 260 ? 21.044 -11.588 -5.534 1.00 98.38 260 LEU A O 1
ATOM 1955 N N . LEU A 1 261 ? 19.825 -9.718 -5.777 1.00 97.94 261 LEU A N 1
ATOM 1956 C CA . LEU A 1 261 ? 18.623 -10.410 -6.254 1.00 97.94 261 LEU A CA 1
ATOM 1957 C C . LEU A 1 261 ? 18.896 -11.122 -7.584 1.00 97.94 261 LEU A C 1
ATOM 1959 O O . LEU A 1 261 ? 19.322 -10.504 -8.563 1.00 97.94 261 LEU A O 1
ATOM 1963 N N . ALA A 1 262 ? 18.639 -12.429 -7.622 1.00 97.38 262 ALA A N 1
ATOM 1964 C CA . ALA A 1 262 ? 18.848 -13.239 -8.813 1.00 97.38 262 ALA A CA 1
ATOM 1965 C C . ALA A 1 262 ? 17.882 -12.863 -9.948 1.00 97.38 262 ALA A C 1
ATOM 1967 O O . ALA A 1 262 ? 16.778 -12.364 -9.716 1.00 97.38 262 ALA A O 1
ATOM 1968 N N . ALA A 1 263 ? 18.291 -13.148 -11.184 1.00 96.00 263 ALA A N 1
ATOM 1969 C CA . ALA A 1 263 ? 17.371 -13.145 -12.314 1.00 96.00 263 ALA A CA 1
ATOM 1970 C C . ALA A 1 263 ? 16.443 -14.374 -12.232 1.00 96.00 263 ALA A C 1
ATOM 1972 O O . ALA A 1 263 ? 16.897 -15.444 -11.812 1.00 96.00 263 ALA A O 1
ATOM 1973 N N . PRO A 1 264 ? 15.175 -14.282 -12.658 1.00 94.19 264 PRO A N 1
ATOM 1974 C CA . PRO A 1 264 ? 14.303 -15.449 -12.727 1.00 94.19 264 PRO A CA 1
ATOM 1975 C C . PRO A 1 264 ? 14.798 -16.451 -13.771 1.00 94.19 264 PRO A C 1
ATOM 1977 O O . PRO A 1 264 ? 15.209 -16.074 -14.869 1.00 94.19 264 PRO A O 1
ATOM 1980 N N . ALA A 1 265 ? 14.739 -17.741 -13.440 1.00 92.81 265 ALA A N 1
ATOM 1981 C CA . ALA A 1 265 ? 15.022 -18.802 -14.401 1.00 92.81 265 ALA A CA 1
ATOM 1982 C C . ALA A 1 265 ? 13.906 -18.879 -15.463 1.00 92.81 265 ALA A C 1
ATOM 1984 O O . ALA A 1 265 ? 12.742 -18.994 -15.076 1.00 92.81 265 ALA A O 1
ATOM 1985 N N . PRO A 1 266 ? 14.225 -18.863 -16.773 1.00 94.19 266 PRO A N 1
ATOM 1986 C CA . PRO A 1 266 ? 13.228 -19.103 -17.809 1.00 94.19 266 PRO A CA 1
ATOM 1987 C C . PRO A 1 266 ? 12.747 -20.558 -17.775 1.00 94.19 266 PRO A C 1
ATOM 1989 O O . PRO A 1 266 ? 13.485 -21.472 -17.390 1.00 94.19 266 PRO A O 1
ATOM 1992 N N . GLU A 1 267 ? 11.517 -20.781 -18.220 1.00 94.62 267 GLU A N 1
ATOM 1993 C CA . GLU A 1 267 ? 10.955 -22.120 -18.356 1.00 94.62 267 GLU A CA 1
ATOM 1994 C C . GLU A 1 267 ? 11.623 -22.911 -19.492 1.00 94.62 267 GLU A C 1
ATOM 1996 O O . GLU A 1 267 ? 12.137 -22.336 -20.460 1.00 94.62 267 GLU A O 1
ATOM 2001 N N . PRO A 1 268 ? 11.604 -24.256 -19.423 1.00 94.94 268 PRO A N 1
ATOM 2002 C CA . PRO A 1 268 ? 12.016 -25.083 -20.544 1.00 94.94 268 PRO A CA 1
ATOM 2003 C C . PRO A 1 268 ? 11.201 -24.748 -21.808 1.00 94.94 268 PRO A C 1
ATOM 2005 O O . PRO A 1 268 ? 9.970 -24.741 -21.758 1.00 94.94 268 PRO A O 1
ATOM 2008 N N . PRO A 1 269 ? 11.850 -24.525 -22.965 1.00 94.94 269 PRO A N 1
ATOM 2009 C CA . PRO A 1 269 ? 11.145 -24.143 -24.179 1.00 94.94 269 PRO A CA 1
ATOM 2010 C C . PRO A 1 269 ? 10.215 -25.262 -24.666 1.00 94.94 269 PRO A C 1
ATOM 2012 O O . PRO A 1 269 ? 10.631 -26.411 -24.846 1.00 94.94 269 PRO A O 1
ATOM 2015 N N . THR A 1 270 ? 8.964 -24.914 -24.953 1.00 97.12 270 THR A N 1
ATOM 2016 C CA . THR A 1 270 ? 7.968 -25.801 -25.559 1.00 97.12 270 THR A CA 1
ATOM 2017 C C . THR A 1 270 ? 7.950 -25.614 -27.081 1.00 97.12 270 THR A C 1
ATOM 2019 O O . THR A 1 270 ? 8.747 -24.868 -27.655 1.00 97.12 270 THR A O 1
ATOM 2022 N N . ALA A 1 271 ? 7.095 -26.345 -27.803 1.00 97.81 271 ALA A N 1
ATOM 2023 C CA . ALA A 1 271 ? 6.864 -26.042 -29.220 1.00 97.81 271 ALA A CA 1
ATOM 2024 C C . ALA A 1 271 ? 6.171 -24.679 -29.391 1.00 97.81 271 ALA A C 1
ATOM 2026 O O . ALA A 1 271 ? 6.504 -23.940 -30.313 1.00 97.81 271 ALA A O 1
ATOM 2027 N N . LEU A 1 272 ? 5.254 -24.346 -28.476 1.00 97.56 272 LEU A N 1
ATOM 2028 C CA . LEU A 1 272 ? 4.487 -23.109 -28.514 1.00 97.56 272 LEU 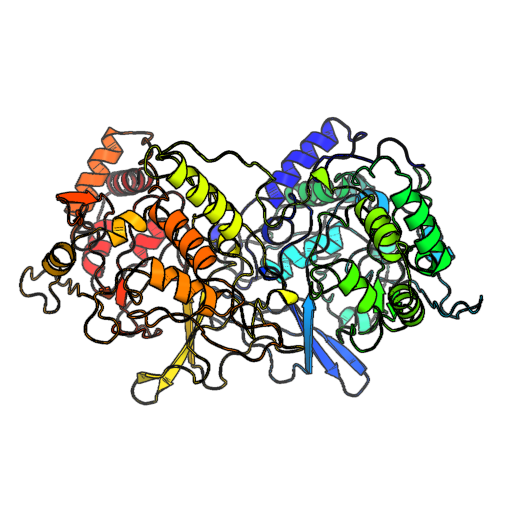A CA 1
ATOM 2029 C C . LEU A 1 272 ? 5.359 -21.897 -28.160 1.00 97.56 272 LEU A C 1
ATOM 2031 O O . LEU A 1 272 ? 5.388 -20.953 -28.938 1.00 97.56 272 LEU A O 1
ATOM 2035 N N . SER A 1 273 ? 6.163 -21.959 -27.089 1.00 97.44 273 SER A N 1
ATOM 2036 C CA . SER A 1 273 ? 7.049 -20.840 -26.726 1.00 97.44 273 SER A CA 1
ATOM 2037 C C . SER A 1 273 ? 8.182 -20.615 -27.734 1.00 97.44 273 SER A C 1
ATOM 2039 O O . SER A 1 273 ? 8.611 -19.484 -27.935 1.00 97.44 273 SER A O 1
ATOM 2041 N N . ARG A 1 274 ? 8.642 -21.657 -28.446 1.00 98.12 274 ARG A N 1
ATOM 2042 C CA . ARG A 1 274 ? 9.583 -21.481 -29.571 1.00 98.12 274 ARG A CA 1
ATOM 2043 C C . ARG A 1 274 ? 8.945 -20.779 -30.762 1.00 98.12 274 ARG A C 1
ATOM 2045 O O . ARG A 1 274 ? 9.555 -19.868 -31.305 1.00 98.12 274 ARG A O 1
ATOM 2052 N N . ARG A 1 275 ? 7.719 -21.166 -31.129 1.00 97.94 275 ARG A N 1
ATOM 2053 C CA . ARG A 1 275 ? 6.938 -20.443 -32.141 1.00 97.94 275 ARG A CA 1
ATOM 2054 C C . ARG A 1 275 ? 6.720 -18.993 -31.711 1.00 97.94 275 ARG A C 1
ATOM 2056 O O . ARG A 1 275 ? 6.870 -18.104 -32.529 1.00 97.94 275 ARG A O 1
ATOM 2063 N N . GLY A 1 276 ? 6.431 -18.753 -30.435 1.00 98.31 276 GLY A N 1
ATOM 2064 C CA . GLY A 1 276 ? 6.288 -17.411 -29.881 1.00 98.31 276 GLY A CA 1
ATOM 2065 C C . GLY A 1 276 ? 7.540 -16.555 -30.002 1.00 98.31 276 GLY A C 1
ATOM 2066 O O . GLY A 1 276 ? 7.436 -15.408 -30.410 1.00 98.31 276 GLY A O 1
ATOM 2067 N N . ALA A 1 277 ? 8.719 -17.119 -29.729 1.00 98.19 277 ALA A N 1
ATOM 2068 C CA . ALA A 1 277 ? 9.989 -16.426 -29.945 1.00 98.19 277 ALA A CA 1
ATOM 2069 C C . ALA A 1 277 ? 10.207 -16.074 -31.429 1.00 98.19 277 ALA A C 1
ATOM 2071 O O . ALA A 1 277 ? 10.630 -14.971 -31.747 1.00 98.19 277 ALA A O 1
ATOM 2072 N N . GLU A 1 278 ? 9.857 -16.976 -32.353 1.00 98.31 278 GLU A N 1
ATOM 2073 C CA . GLU A 1 278 ? 9.903 -16.681 -33.793 1.00 98.31 278 GLU A CA 1
ATOM 2074 C C . GLU A 1 278 ? 8.905 -15.580 -34.185 1.00 98.31 278 GLU A C 1
ATOM 2076 O O . GLU A 1 278 ? 9.207 -14.757 -35.045 1.00 98.31 278 GLU A O 1
ATOM 2081 N N . VAL A 1 279 ? 7.715 -15.555 -33.573 1.00 98.56 279 VAL A N 1
ATOM 2082 C CA . VAL A 1 279 ? 6.718 -14.493 -33.776 1.00 98.56 279 VAL A CA 1
ATOM 2083 C C . VAL A 1 279 ? 7.238 -13.160 -33.239 1.00 98.56 279 VAL A C 1
ATOM 2085 O O . VAL A 1 279 ? 7.119 -12.171 -33.953 1.00 98.56 279 VAL A O 1
ATOM 2088 N N . PHE A 1 280 ? 7.831 -13.150 -32.041 1.00 98.50 280 PHE A N 1
ATOM 2089 C CA . PHE A 1 280 ? 8.420 -11.977 -31.387 1.00 98.50 280 PHE A CA 1
ATOM 2090 C C . PHE A 1 280 ? 9.438 -11.284 -32.300 1.00 98.50 280 PHE A C 1
ATOM 2092 O O . PHE A 1 280 ? 9.292 -10.097 -32.582 1.00 98.50 280 PHE A O 1
ATOM 2099 N N . ASP A 1 281 ? 10.391 -12.051 -32.840 1.00 97.69 281 ASP A N 1
ATOM 2100 C CA . ASP A 1 281 ? 11.391 -11.541 -33.785 1.00 97.69 281 ASP A CA 1
ATOM 2101 C C . ASP A 1 281 ? 10.729 -11.108 -35.112 1.00 97.69 281 ASP A C 1
ATOM 2103 O O . ASP A 1 281 ? 11.019 -10.061 -35.682 1.00 97.69 281 ASP A O 1
ATOM 2107 N N . ARG A 1 282 ? 9.783 -11.902 -35.634 1.00 97.50 282 ARG A N 1
ATOM 2108 C CA . ARG A 1 282 ? 9.147 -11.641 -36.939 1.00 97.50 282 ARG A CA 1
ATOM 2109 C C . ARG A 1 282 ? 8.317 -10.359 -36.967 1.00 97.50 282 ARG A C 1
ATOM 2111 O O . ARG A 1 282 ? 8.204 -9.760 -38.035 1.00 97.50 282 ARG A O 1
ATOM 2118 N N . ILE A 1 283 ? 7.684 -9.989 -35.855 1.00 97.31 283 ILE A N 1
ATOM 2119 C CA . ILE A 1 283 ? 6.893 -8.753 -35.763 1.00 97.31 283 ILE A CA 1
ATOM 2120 C C . ILE A 1 283 ? 7.721 -7.553 -35.283 1.00 97.31 283 ILE A C 1
ATOM 2122 O O . ILE A 1 283 ? 7.166 -6.462 -35.189 1.00 97.31 283 ILE A O 1
ATOM 2126 N N . GLY A 1 284 ? 9.024 -7.736 -35.031 1.00 96.44 284 GLY A N 1
ATOM 2127 C CA . GLY A 1 284 ? 9.977 -6.670 -34.712 1.00 96.44 284 GLY A CA 1
ATOM 2128 C C . GLY A 1 284 ? 10.036 -6.262 -33.240 1.00 96.44 284 GLY A C 1
ATOM 2129 O O . GLY A 1 284 ? 10.585 -5.212 -32.926 1.00 96.44 284 GLY A O 1
ATOM 2130 N N . CYS A 1 285 ? 9.501 -7.065 -32.310 1.00 97.94 285 CYS A N 1
ATOM 2131 C CA . CYS A 1 285 ? 9.592 -6.743 -30.881 1.00 97.94 285 CYS A CA 1
ATOM 2132 C C . CYS A 1 285 ? 11.050 -6.665 -30.391 1.00 97.94 285 CYS A C 1
ATOM 2134 O O . CYS A 1 285 ? 11.346 -5.952 -29.432 1.00 97.94 285 CYS A O 1
ATOM 2136 N N . ASP A 1 286 ? 11.963 -7.393 -31.035 1.00 96.56 286 ASP A N 1
ATOM 2137 C CA . ASP A 1 286 ? 13.383 -7.466 -30.700 1.00 96.56 286 ASP A CA 1
ATOM 2138 C C . ASP A 1 286 ? 14.184 -6.199 -31.038 1.00 96.56 286 ASP A C 1
ATOM 2140 O O . ASP A 1 286 ? 15.310 -6.080 -30.543 1.00 96.56 286 ASP A O 1
ATOM 2144 N N . GLY A 1 287 ? 13.601 -5.253 -31.790 1.00 95.38 287 GLY A N 1
ATOM 2145 C CA . GLY A 1 287 ? 14.193 -3.941 -32.080 1.00 95.38 287 GLY A CA 1
ATOM 2146 C C . GLY A 1 287 ? 14.486 -3.144 -30.805 1.00 95.38 287 GLY A C 1
ATOM 2147 O O . GLY A 1 287 ? 15.631 -2.777 -30.556 1.00 95.38 287 GLY A O 1
ATOM 2148 N N . CYS A 1 288 ? 13.486 -2.991 -29.929 1.00 97.50 288 CYS A N 1
ATOM 2149 C CA . CYS A 1 288 ? 13.650 -2.364 -28.607 1.00 97.50 288 CYS A CA 1
ATOM 2150 C C . CYS A 1 288 ? 13.918 -3.410 -27.504 1.00 97.50 288 CYS A C 1
ATOM 2152 O O . CYS A 1 288 ? 14.754 -3.242 -26.609 1.00 97.50 288 CYS A O 1
ATOM 2154 N N . HIS A 1 289 ? 13.222 -4.553 -27.545 1.00 97.94 289 HIS A N 1
ATOM 2155 C CA . HIS A 1 289 ? 13.378 -5.618 -26.550 1.00 97.94 289 HIS A CA 1
ATOM 2156 C C . HIS A 1 289 ? 14.495 -6.593 -26.929 1.00 97.94 289 HIS A C 1
ATOM 2158 O O . HIS A 1 289 ? 14.308 -7.813 -26.994 1.00 97.94 289 HIS A O 1
ATOM 2164 N N . ALA A 1 290 ? 15.693 -6.036 -27.117 1.00 96.75 290 ALA A N 1
ATOM 2165 C CA . ALA A 1 290 ? 16.884 -6.755 -27.538 1.00 96.75 290 ALA A CA 1
ATOM 2166 C C . ALA A 1 290 ? 17.097 -8.046 -26.720 1.00 96.75 290 ALA A C 1
ATOM 2168 O O . ALA A 1 290 ? 17.306 -7.976 -25.500 1.00 96.75 290 ALA A O 1
ATOM 2169 N N . PRO A 1 291 ? 17.139 -9.237 -27.354 1.00 95.31 291 PRO A N 1
ATOM 2170 C CA . PRO A 1 291 ? 17.124 -10.500 -26.625 1.00 95.31 291 PRO A CA 1
ATOM 2171 C C . PRO A 1 291 ? 18.267 -10.663 -25.635 1.00 95.31 291 PRO A C 1
ATOM 2173 O O . PRO A 1 291 ? 18.118 -11.387 -24.656 1.00 95.31 291 PRO A O 1
ATOM 2176 N N . ARG A 1 292 ? 19.438 -10.057 -25.897 1.00 95.06 292 ARG A N 1
ATOM 2177 C CA . ARG A 1 292 ? 20.626 -10.204 -25.045 1.00 95.06 292 ARG A CA 1
ATOM 2178 C C . ARG A 1 292 ? 21.506 -8.958 -24.992 1.00 95.06 292 ARG A C 1
ATOM 2180 O O . ARG A 1 292 ? 21.842 -8.414 -26.040 1.00 95.06 292 ARG A O 1
ATOM 2187 N N . LEU A 1 293 ? 22.011 -8.626 -23.803 1.00 96.00 293 LEU A N 1
ATOM 2188 C CA . LEU A 1 293 ? 23.125 -7.687 -23.606 1.00 96.00 293 LEU A CA 1
ATOM 2189 C C . LEU A 1 293 ? 24.385 -8.431 -23.157 1.00 96.00 293 LEU A C 1
ATOM 2191 O O . LEU A 1 293 ? 24.303 -9.380 -22.379 1.00 96.00 293 LEU A O 1
ATOM 2195 N N . THR A 1 294 ? 25.562 -8.047 -23.647 1.00 95.00 294 THR A N 1
ATOM 2196 C CA . THR A 1 294 ? 26.829 -8.703 -23.275 1.00 95.00 294 THR A CA 1
ATOM 2197 C C . THR A 1 294 ? 27.461 -8.031 -22.059 1.00 95.00 294 THR A C 1
ATOM 2199 O O . THR A 1 294 ? 28.020 -6.943 -22.148 1.00 95.00 294 THR A O 1
ATOM 2202 N N . GLY A 1 295 ? 27.407 -8.713 -20.914 1.00 92.38 295 GLY A N 1
ATOM 2203 C CA . GLY A 1 295 ? 28.095 -8.292 -19.695 1.00 92.38 295 GLY A CA 1
ATOM 2204 C C . GLY A 1 295 ? 29.424 -9.023 -19.465 1.00 92.38 295 GLY A C 1
ATOM 2205 O O . GLY A 1 295 ? 29.774 -9.942 -20.216 1.00 92.38 295 GLY A O 1
ATOM 2206 N N . PRO A 1 296 ? 30.142 -8.700 -18.374 1.00 91.94 296 PRO A N 1
ATOM 2207 C CA . PRO A 1 296 ? 31.392 -9.368 -17.985 1.00 91.94 296 PRO A CA 1
ATOM 2208 C C . PRO A 1 296 ? 31.246 -10.882 -17.772 1.00 91.94 296 PRO A C 1
ATOM 2210 O O . PRO A 1 296 ? 32.210 -11.635 -17.894 1.00 91.94 296 PRO A O 1
ATOM 2213 N N . ARG A 1 297 ? 30.024 -11.339 -17.478 1.00 89.81 297 ARG A N 1
ATOM 2214 C CA . ARG A 1 297 ? 29.670 -12.751 -17.263 1.00 89.81 297 ARG A CA 1
ATOM 2215 C C . ARG A 1 297 ? 29.185 -13.457 -18.532 1.00 89.81 297 ARG A C 1
ATOM 2217 O O . ARG A 1 297 ? 28.829 -14.630 -18.479 1.00 89.81 297 ARG A O 1
ATOM 2224 N N . GLY A 1 298 ? 29.164 -12.762 -19.669 1.00 92.88 298 GLY A N 1
ATOM 2225 C CA . GLY A 1 298 ? 28.612 -13.232 -20.936 1.00 92.88 298 GLY A CA 1
ATOM 2226 C C . GLY A 1 298 ? 27.219 -12.661 -21.241 1.00 92.88 298 GLY A C 1
ATOM 2227 O O . GLY A 1 298 ? 26.764 -11.736 -20.568 1.00 92.88 298 GLY A O 1
ATOM 2228 N N . PRO A 1 299 ? 26.533 -13.191 -22.273 1.00 94.81 299 PRO A N 1
ATOM 2229 C CA . PRO A 1 299 ? 25.231 -12.677 -22.697 1.00 94.81 299 PRO A CA 1
ATOM 2230 C C . PRO A 1 299 ? 24.136 -12.869 -21.634 1.00 94.81 299 PRO A C 1
ATOM 2232 O O . PRO A 1 299 ? 23.870 -14.009 -21.230 1.00 94.81 299 PRO A O 1
ATOM 2235 N N . LEU A 1 300 ? 23.496 -11.767 -21.240 1.00 95.31 300 LEU A N 1
ATOM 2236 C CA . LEU A 1 300 ? 22.353 -11.661 -20.330 1.00 95.31 300 LEU A CA 1
ATOM 2237 C C . LEU A 1 300 ? 21.052 -11.565 -21.139 1.00 95.31 300 LEU A C 1
ATOM 2239 O O . LEU A 1 300 ? 20.936 -10.630 -21.929 1.00 95.31 300 LEU A O 1
ATOM 2243 N N . PRO A 1 301 ? 20.076 -12.476 -20.976 1.00 94.00 301 PRO A N 1
ATOM 2244 C CA . PRO A 1 301 ? 18.826 -12.427 -21.727 1.00 94.00 301 PRO A CA 1
ATOM 2245 C C . PRO A 1 301 ? 17.799 -11.489 -21.085 1.00 94.00 301 PRO A C 1
ATOM 2247 O O . PRO A 1 301 ? 16.832 -11.938 -20.477 1.00 94.00 301 PRO A O 1
ATOM 2250 N N . LEU A 1 302 ? 18.051 -10.183 -21.175 1.00 93.62 302 LEU A N 1
ATOM 2251 C CA . LEU A 1 302 ? 17.189 -9.163 -20.574 1.00 93.62 302 LEU A CA 1
ATOM 2252 C C . LEU A 1 302 ? 15.908 -8.913 -21.373 1.00 93.62 302 LEU A C 1
ATOM 2254 O O . LEU A 1 302 ? 14.912 -8.518 -20.772 1.00 93.62 302 LEU A O 1
ATOM 2258 N N . PHE A 1 303 ? 15.941 -9.126 -22.697 1.00 97.19 303 PHE A N 1
ATOM 2259 C CA . PHE A 1 303 ? 14.892 -8.662 -23.616 1.00 97.19 303 PHE A CA 1
ATOM 2260 C C . PHE A 1 303 ? 14.632 -7.161 -23.443 1.00 97.19 303 PHE A C 1
ATOM 2262 O O . PHE A 1 303 ? 13.520 -6.706 -23.195 1.00 97.19 303 PHE A O 1
ATOM 2269 N N . SER A 1 304 ? 15.719 -6.400 -23.466 1.00 97.69 304 SER A N 1
ATOM 2270 C CA . SER A 1 304 ? 15.759 -4.957 -23.266 1.00 97.69 304 SER A CA 1
ATOM 2271 C C . SER A 1 304 ? 17.128 -4.461 -23.712 1.00 97.69 304 SER A C 1
ATOM 2273 O O . SER A 1 304 ? 18.152 -5.098 -23.441 1.00 97.69 304 SER A O 1
ATOM 2275 N N . ASP A 1 305 ? 17.143 -3.324 -24.390 1.00 97.44 305 ASP A N 1
ATOM 2276 C CA . ASP A 1 305 ? 18.348 -2.578 -24.742 1.00 97.44 305 ASP A CA 1
ATOM 2277 C C . ASP A 1 305 ? 18.754 -1.522 -23.696 1.00 97.44 305 ASP A C 1
ATOM 2279 O O . ASP A 1 305 ? 19.868 -1.001 -23.759 1.00 97.44 305 ASP A O 1
ATOM 2283 N N . LEU A 1 306 ? 17.894 -1.272 -22.698 1.00 97.44 306 LEU A N 1
ATOM 2284 C CA . LEU A 1 306 ? 18.018 -0.250 -21.648 1.00 97.44 306 LEU A CA 1
ATOM 2285 C C . LEU A 1 306 ? 18.007 1.201 -22.166 1.00 97.44 306 LEU A C 1
ATOM 2287 O O . LEU A 1 306 ? 18.287 2.127 -21.393 1.00 97.44 306 LEU A O 1
ATOM 2291 N N . LEU A 1 307 ? 17.662 1.398 -23.438 1.00 98.06 307 LEU A N 1
ATOM 2292 C CA . LEU A 1 307 ? 17.488 2.703 -24.061 1.00 98.06 307 LEU A CA 1
ATOM 2293 C C . LEU A 1 307 ? 16.109 3.268 -23.736 1.00 98.06 307 LEU A C 1
ATOM 2295 O O . LEU A 1 307 ? 15.223 2.545 -23.270 1.00 98.06 307 LEU A O 1
ATOM 2299 N N . VAL A 1 308 ? 15.949 4.575 -23.945 1.00 98.19 308 VAL A N 1
ATOM 2300 C CA . VAL A 1 308 ? 14.637 5.223 -23.920 1.00 98.19 308 VAL A CA 1
ATOM 2301 C C . VAL A 1 308 ? 14.066 5.305 -25.334 1.00 98.19 308 VAL A C 1
ATOM 2303 O O . VAL A 1 308 ? 14.810 5.603 -26.267 1.00 98.19 308 VAL A O 1
ATOM 2306 N N . HIS A 1 309 ? 12.764 5.055 -25.449 1.00 98.31 309 HIS A N 1
ATOM 2307 C CA . HIS A 1 309 ? 11.997 5.069 -26.698 1.00 98.31 309 HIS A CA 1
ATOM 2308 C C . HIS A 1 309 ? 10.730 5.894 -26.533 1.00 98.31 309 HIS A C 1
ATOM 2310 O O . HIS A 1 309 ? 10.132 5.872 -25.450 1.00 98.31 309 HIS A O 1
ATOM 2316 N N . ASP A 1 310 ? 10.305 6.582 -27.591 1.00 97.94 310 ASP A N 1
ATOM 2317 C CA . ASP A 1 310 ? 9.010 7.256 -27.645 1.00 97.94 310 ASP A CA 1
ATOM 2318 C C . ASP A 1 310 ? 7.871 6.224 -27.697 1.00 97.94 310 ASP A C 1
ATOM 2320 O O . ASP A 1 310 ? 7.705 5.498 -28.674 1.00 97.94 310 ASP A O 1
ATOM 2324 N N . MET A 1 311 ? 7.063 6.173 -26.636 1.00 97.38 311 MET A N 1
ATOM 2325 C CA . MET A 1 311 ? 5.901 5.282 -26.510 1.00 97.38 311 MET A CA 1
ATOM 2326 C C . MET A 1 311 ? 4.593 5.939 -26.982 1.00 97.38 311 MET A C 1
ATOM 2328 O O . MET A 1 311 ? 3.507 5.385 -26.795 1.00 97.38 311 MET A O 1
ATOM 2332 N N . GLY A 1 312 ? 4.679 7.126 -27.584 1.00 96.88 312 GLY A N 1
ATOM 2333 C CA . GLY A 1 312 ? 3.560 7.863 -28.145 1.00 96.88 312 GLY A CA 1
ATOM 2334 C C . GLY A 1 312 ? 2.760 8.679 -27.121 1.00 96.88 312 GLY A C 1
ATOM 2335 O O . GLY A 1 312 ? 2.957 8.582 -25.907 1.00 96.88 312 GLY A O 1
ATOM 2336 N N . PRO A 1 313 ? 1.817 9.507 -27.605 1.00 95.94 313 PRO A N 1
ATOM 2337 C CA . PRO A 1 313 ? 1.079 10.456 -26.773 1.00 95.94 313 PRO A CA 1
ATOM 2338 C C . PRO A 1 313 ? 0.137 9.801 -25.752 1.00 95.94 313 PRO A C 1
ATOM 2340 O O . PRO A 1 313 ? -0.113 10.397 -24.710 1.00 95.94 313 PRO A O 1
ATOM 2343 N N . GLU A 1 314 ? -0.377 8.596 -26.010 1.00 94.50 314 GLU A N 1
ATOM 2344 C CA . GLU A 1 314 ? -1.311 7.909 -25.098 1.00 94.50 314 GLU A CA 1
ATOM 2345 C C . GLU A 1 314 ? -0.620 7.337 -23.850 1.00 94.50 314 GLU A C 1
ATOM 2347 O O . GLU A 1 314 ? -1.231 7.234 -22.780 1.00 94.50 314 GLU A O 1
ATOM 2352 N N . LEU A 1 315 ? 0.668 7.002 -23.971 1.00 95.19 315 LEU A N 1
ATOM 2353 C CA . LEU A 1 315 ? 1.523 6.575 -22.863 1.00 95.19 315 LEU A CA 1
ATOM 2354 C C . LEU A 1 315 ? 2.412 7.706 -22.336 1.00 95.19 315 LEU A C 1
ATOM 2356 O O . LEU A 1 315 ? 3.166 7.493 -21.389 1.00 95.19 315 LEU A O 1
ATOM 2360 N N . ALA A 1 316 ? 2.329 8.908 -22.906 1.00 95.00 316 ALA A N 1
ATOM 2361 C CA . ALA A 1 316 ? 3.088 10.043 -22.415 1.00 95.00 316 ALA A CA 1
ATOM 2362 C C . ALA A 1 316 ? 2.615 10.457 -21.018 1.00 95.00 316 ALA A C 1
ATOM 2364 O O . ALA A 1 316 ? 1.427 10.626 -20.757 1.00 95.00 316 ALA A O 1
ATOM 2365 N N . ASP A 1 317 ? 3.572 10.669 -20.120 1.00 92.62 317 ASP A N 1
ATOM 2366 C CA . ASP A 1 317 ? 3.305 11.043 -18.730 1.00 92.62 317 ASP A CA 1
ATOM 2367 C C . ASP A 1 317 ? 3.594 12.523 -18.434 1.00 92.62 317 ASP A C 1
ATOM 2369 O O . ASP A 1 317 ? 3.400 12.986 -17.311 1.00 92.62 317 ASP A O 1
ATOM 2373 N N . GLY A 1 318 ? 4.101 13.251 -19.434 1.00 90.25 318 GLY A N 1
ATOM 2374 C CA . GLY A 1 318 ? 4.489 14.660 -19.341 1.00 90.25 318 GLY A CA 1
ATOM 2375 C C . GLY A 1 318 ? 5.705 14.945 -18.449 1.00 90.25 318 GLY A C 1
ATOM 2376 O O . GLY A 1 318 ? 6.155 16.087 -18.378 1.00 90.25 318 GLY A O 1
ATOM 2377 N N . VAL A 1 319 ? 6.273 13.938 -17.782 1.00 89.81 319 VAL A N 1
ATOM 2378 C CA . VAL A 1 319 ? 7.383 14.109 -16.844 1.00 89.81 319 VAL A CA 1
ATOM 2379 C C . VAL A 1 319 ? 8.701 14.002 -17.595 1.00 89.81 319 VAL A C 1
ATOM 2381 O O . VAL A 1 319 ? 9.034 12.968 -18.176 1.00 89.81 319 VAL A O 1
ATOM 2384 N N . ARG A 1 320 ? 9.496 15.072 -17.535 1.00 87.75 320 ARG A N 1
ATOM 2385 C CA . ARG A 1 320 ? 10.864 15.071 -18.058 1.00 87.75 320 ARG A CA 1
ATOM 2386 C C . ARG A 1 320 ? 11.836 14.632 -16.969 1.00 87.75 320 ARG A C 1
ATOM 2388 O O . ARG A 1 320 ? 11.804 15.160 -15.857 1.00 87.75 320 ARG A O 1
ATOM 2395 N N . MET A 1 321 ? 12.713 13.682 -17.281 1.00 85.88 321 MET A N 1
ATOM 2396 C CA . MET A 1 321 ? 13.758 13.216 -16.367 1.00 85.88 321 MET A CA 1
ATOM 2397 C C . MET A 1 321 ? 15.097 13.159 -17.082 1.00 85.88 321 MET A C 1
ATOM 2399 O O . MET A 1 321 ? 15.343 12.258 -17.887 1.00 85.88 321 MET A O 1
ATOM 2403 N N . LYS A 1 322 ? 15.977 14.102 -16.732 1.00 85.12 322 LYS A N 1
ATOM 2404 C CA . LYS A 1 322 ? 17.224 14.342 -17.468 1.00 85.12 322 LYS A CA 1
ATOM 2405 C C . LYS A 1 322 ? 16.890 14.666 -18.929 1.00 85.12 322 LYS A C 1
ATOM 2407 O O . LYS A 1 322 ? 16.066 15.550 -19.153 1.00 85.12 322 LYS A O 1
ATOM 2412 N N . ASP A 1 323 ? 17.466 13.945 -19.885 1.00 86.75 323 ASP A N 1
ATOM 2413 C CA . ASP A 1 323 ? 17.225 14.177 -21.307 1.00 86.75 323 ASP A CA 1
ATOM 2414 C C . ASP A 1 323 ? 15.945 13.494 -21.803 1.00 86.75 323 ASP A C 1
ATOM 2416 O O . ASP A 1 323 ? 15.486 13.810 -22.896 1.00 86.75 323 ASP A O 1
ATOM 2420 N N . ALA A 1 324 ? 15.357 12.558 -21.048 1.00 90.56 324 ALA A N 1
ATOM 2421 C CA . ALA A 1 324 ? 14.124 11.867 -21.433 1.00 90.56 324 ALA A CA 1
ATOM 2422 C C . ALA A 1 324 ? 12.890 12.772 -21.269 1.00 90.56 324 ALA A C 1
ATOM 2424 O O . ALA A 1 324 ? 12.599 13.260 -20.173 1.00 90.56 324 ALA A O 1
ATOM 2425 N N . GLY A 1 325 ? 12.158 12.973 -22.361 1.00 90.81 325 GLY A N 1
ATOM 2426 C CA . GLY A 1 325 ? 10.891 13.686 -22.450 1.00 90.81 325 GLY A CA 1
ATOM 2427 C C . GLY A 1 325 ? 9.701 12.885 -21.916 1.00 90.81 325 GLY A C 1
ATOM 2428 O O . GLY A 1 325 ? 9.835 11.742 -21.482 1.00 90.81 325 GLY A O 1
ATOM 2429 N N . GLY A 1 326 ? 8.507 13.486 -21.948 1.00 91.88 326 GLY A N 1
ATOM 2430 C CA . GLY A 1 326 ? 7.292 12.908 -21.353 1.00 91.88 326 GLY A CA 1
ATOM 2431 C C . GLY A 1 326 ? 6.807 11.603 -21.999 1.00 91.88 326 GLY A C 1
ATOM 2432 O O . GLY A 1 326 ? 6.278 10.744 -21.303 1.00 91.88 326 GLY A O 1
ATOM 2433 N N . ALA A 1 327 ? 7.025 11.414 -23.301 1.00 95.88 327 ALA A N 1
ATOM 2434 C CA . ALA A 1 327 ? 6.634 10.191 -24.009 1.00 95.88 327 ALA A CA 1
ATOM 2435 C C . ALA A 1 327 ? 7.706 9.089 -23.978 1.00 95.88 327 ALA A C 1
ATOM 2437 O O . ALA A 1 327 ? 7.439 7.953 -24.358 1.00 95.88 327 ALA A O 1
ATOM 2438 N N . GLU A 1 328 ? 8.910 9.406 -23.496 1.00 97.00 328 GLU A N 1
ATOM 2439 C CA . GLU A 1 328 ? 10.047 8.495 -23.583 1.00 97.00 328 GLU A CA 1
ATOM 2440 C C . GLU A 1 328 ? 10.171 7.608 -22.342 1.00 97.00 328 GLU A C 1
ATOM 2442 O O . GLU A 1 328 ? 10.160 8.102 -21.205 1.00 97.00 328 GLU A O 1
ATOM 2447 N N . PHE A 1 329 ? 10.331 6.300 -22.549 1.00 97.69 329 PHE A N 1
ATOM 2448 C CA . PHE A 1 329 ? 10.471 5.310 -21.481 1.00 97.69 329 PHE A CA 1
ATOM 2449 C C . PHE A 1 329 ? 11.576 4.313 -21.764 1.00 97.69 329 PHE A C 1
ATOM 2451 O O . PHE A 1 329 ? 11.797 3.905 -22.897 1.00 97.69 329 PHE A O 1
ATOM 2458 N N . ARG A 1 330 ? 12.238 3.881 -20.690 1.00 97.12 330 ARG A N 1
ATOM 2459 C CA . ARG A 1 330 ? 13.226 2.812 -20.737 1.00 97.12 330 ARG A CA 1
ATOM 2460 C C . ARG A 1 330 ? 12.539 1.477 -21.000 1.00 97.12 330 ARG A C 1
ATOM 2462 O O . ARG A 1 330 ? 11.630 1.125 -20.234 1.00 97.12 330 ARG A O 1
ATOM 2469 N N . THR A 1 331 ? 13.036 0.687 -21.953 1.00 97.25 331 THR A N 1
ATOM 2470 C CA . THR A 1 331 ? 12.624 -0.721 -22.085 1.00 97.25 331 THR A CA 1
ATOM 2471 C C . THR A 1 331 ? 12.901 -1.449 -20.764 1.00 97.25 331 THR A C 1
ATOM 2473 O O . THR A 1 331 ? 14.026 -1.477 -20.256 1.00 97.25 331 THR A O 1
ATOM 2476 N N . GLN A 1 332 ? 11.862 -1.986 -20.123 1.00 95.75 332 GLN A N 1
ATOM 2477 C CA . GLN A 1 332 ? 12.049 -2.777 -18.906 1.00 95.75 332 GLN A CA 1
ATOM 2478 C C . GLN A 1 332 ? 12.475 -4.203 -19.294 1.00 95.75 332 GLN A C 1
ATOM 2480 O O . GLN A 1 332 ? 11.984 -4.714 -20.301 1.00 95.75 332 GLN A O 1
ATOM 2485 N N . PRO A 1 333 ? 13.356 -4.868 -18.522 1.00 96.19 333 PRO A N 1
ATOM 2486 C CA . PRO A 1 333 ? 13.671 -6.273 -18.759 1.00 96.19 333 PRO A CA 1
ATOM 2487 C C . PRO A 1 333 ? 12.403 -7.138 -18.717 1.00 96.19 333 PRO A C 1
ATOM 2489 O O . PRO A 1 333 ? 11.640 -7.038 -17.757 1.00 96.19 333 PRO A O 1
ATOM 2492 N N . LEU A 1 334 ? 12.195 -8.004 -19.715 1.00 97.31 334 LEU A N 1
ATOM 2493 C CA . LEU A 1 334 ? 11.004 -8.873 -19.783 1.00 97.31 334 LEU A CA 1
ATOM 2494 C C . LEU A 1 334 ? 11.164 -10.187 -19.004 1.00 97.31 334 LEU A C 1
ATOM 2496 O O . LEU A 1 334 ? 10.222 -10.971 -18.894 1.00 97.31 334 LEU A O 1
ATOM 2500 N N . TRP A 1 335 ? 12.345 -10.466 -18.451 1.00 94.62 335 TRP A N 1
ATOM 2501 C CA . TRP A 1 335 ? 12.523 -11.634 -17.591 1.00 94.62 335 TRP A CA 1
ATOM 2502 C C . TRP A 1 335 ? 11.608 -11.556 -16.352 1.00 94.62 335 TRP A C 1
ATOM 2504 O O . TRP A 1 335 ? 11.463 -10.516 -15.717 1.00 94.62 335 TRP A O 1
ATOM 2514 N N . GLY A 1 336 ? 10.927 -12.642 -15.996 1.00 93.88 336 GLY A N 1
ATOM 2515 C CA . GLY A 1 336 ? 9.986 -12.612 -14.868 1.00 93.88 336 GLY A CA 1
ATOM 2516 C C . GLY A 1 336 ? 8.641 -11.929 -15.138 1.00 93.88 336 GLY A C 1
ATOM 2517 O O . GLY A 1 336 ? 7.851 -11.814 -14.201 1.00 93.88 336 GLY A O 1
ATOM 2518 N N . ILE A 1 337 ? 8.353 -11.493 -16.375 1.00 95.50 337 ILE A N 1
ATOM 2519 C CA . ILE A 1 337 ? 7.128 -10.740 -16.716 1.00 95.50 337 ILE A CA 1
ATOM 2520 C C . ILE A 1 337 ? 5.829 -11.454 -16.304 1.00 95.50 337 ILE A C 1
ATOM 2522 O O . ILE A 1 337 ? 4.833 -10.806 -15.982 1.00 95.50 337 ILE A O 1
ATOM 2526 N N . ALA A 1 338 ? 5.848 -12.787 -16.228 1.00 94.88 338 ALA A N 1
ATOM 2527 C CA . ALA A 1 338 ? 4.708 -13.598 -15.810 1.00 94.88 338 ALA A CA 1
ATOM 2528 C C . ALA A 1 338 ? 4.235 -13.340 -14.367 1.00 94.88 338 ALA A C 1
ATOM 2530 O O . ALA A 1 338 ? 3.112 -13.710 -14.030 1.00 94.88 338 ALA A O 1
ATOM 2531 N N . ALA A 1 339 ? 5.073 -12.752 -13.507 1.00 93.31 339 ALA A N 1
ATOM 2532 C CA . ALA A 1 339 ? 4.793 -12.620 -12.075 1.00 93.31 339 ALA A CA 1
ATOM 2533 C C . ALA A 1 339 ? 4.764 -11.173 -11.557 1.00 93.31 339 ALA A C 1
ATOM 2535 O O . ALA A 1 339 ? 4.493 -10.961 -10.379 1.00 93.31 339 ALA A O 1
ATOM 2536 N N . VAL A 1 340 ? 5.048 -10.185 -12.412 1.00 92.06 340 VAL A N 1
ATOM 2537 C CA . VAL A 1 340 ? 5.278 -8.786 -11.997 1.00 92.06 340 VAL A CA 1
ATOM 2538 C C . VAL A 1 340 ? 4.233 -7.802 -12.523 1.00 92.06 340 VAL A C 1
ATOM 2540 O O . VAL A 1 340 ? 4.476 -6.598 -12.488 1.00 92.06 340 VAL A O 1
ATOM 2543 N N . GLY A 1 341 ? 3.083 -8.295 -12.993 1.00 91.25 341 GLY A N 1
ATOM 2544 C CA . GLY A 1 341 ? 1.938 -7.440 -13.310 1.00 91.25 341 GLY A CA 1
ATOM 2545 C C . GLY A 1 341 ? 1.499 -6.575 -12.109 1.00 91.25 341 GLY A C 1
ATOM 2546 O O . GLY A 1 341 ? 1.867 -6.893 -10.971 1.00 91.25 341 GLY A O 1
ATOM 2547 N N . PRO A 1 342 ? 0.716 -5.506 -12.339 1.00 93.81 342 PRO A N 1
ATOM 2548 C CA . PRO A 1 342 ? 0.195 -5.061 -13.634 1.00 93.81 342 PRO A CA 1
ATOM 2549 C C . PRO A 1 342 ? 1.272 -4.425 -14.534 1.00 93.81 342 PRO A C 1
ATOM 2551 O O . PRO A 1 342 ? 2.419 -4.226 -14.130 1.00 93.81 342 PRO A O 1
ATOM 2554 N N . TYR A 1 343 ? 0.925 -4.155 -15.791 1.00 95.56 343 TYR A N 1
ATOM 2555 C CA . TYR A 1 343 ? 1.871 -3.827 -16.858 1.00 95.56 343 TYR A CA 1
ATOM 2556 C C . TYR A 1 343 ? 1.858 -2.344 -17.252 1.00 95.56 343 TYR A C 1
ATOM 2558 O O . TYR A 1 343 ? 0.971 -1.580 -16.879 1.00 95.56 343 TYR A O 1
ATOM 2566 N N . LEU A 1 344 ? 2.861 -1.950 -18.047 1.00 96.06 344 LEU A N 1
ATOM 2567 C CA . LEU A 1 344 ? 3.197 -0.563 -18.404 1.00 96.06 344 LEU A CA 1
ATOM 2568 C C . LEU A 1 344 ? 3.759 0.240 -17.216 1.00 96.06 344 LEU A C 1
ATOM 2570 O O . LEU A 1 344 ? 4.156 -0.311 -16.186 1.00 96.06 344 LEU A O 1
ATOM 2574 N N . HIS A 1 345 ? 3.957 1.546 -17.401 1.00 95.00 345 HIS A N 1
ATOM 2575 C CA . HIS A 1 345 ? 4.647 2.378 -16.413 1.00 95.00 345 HIS A CA 1
ATOM 2576 C C . HIS A 1 345 ? 3.775 2.760 -15.213 1.00 95.00 345 HIS A C 1
ATOM 2578 O O . HIS A 1 345 ? 4.316 3.127 -14.168 1.00 95.00 345 HIS A O 1
ATOM 2584 N N . ASP A 1 346 ? 2.460 2.670 -15.367 1.00 93.38 346 ASP A N 1
ATOM 2585 C CA . ASP A 1 346 ? 1.423 3.065 -14.416 1.00 93.38 346 ASP A CA 1
ATOM 2586 C C . ASP A 1 346 ? 0.468 1.915 -14.061 1.00 93.38 346 ASP A C 1
ATOM 2588 O O . ASP A 1 346 ? -0.477 2.124 -13.313 1.00 93.38 346 ASP A O 1
ATOM 2592 N N . GLY A 1 347 ? 0.707 0.699 -14.557 1.00 93.00 347 GLY A N 1
ATOM 2593 C CA . GLY A 1 347 ? -0.127 -0.456 -14.232 1.00 93.00 347 GLY A CA 1
ATOM 2594 C C . GLY A 1 347 ? -1.476 -0.494 -14.955 1.00 93.00 347 GLY A C 1
ATOM 2595 O O . GLY A 1 347 ? -2.289 -1.346 -14.626 1.00 93.00 347 GLY A O 1
ATOM 2596 N N . ARG A 1 348 ? -1.755 0.386 -15.929 1.00 92.50 348 ARG A N 1
ATOM 2597 C CA . ARG A 1 348 ? -3.093 0.451 -16.552 1.00 92.50 348 ARG A CA 1
ATOM 2598 C C . ARG A 1 348 ? -3.521 -0.817 -17.304 1.00 92.50 348 ARG A C 1
ATOM 2600 O O . ARG A 1 348 ? -4.703 -0.977 -17.583 1.00 92.50 348 ARG A O 1
ATOM 2607 N N . ALA A 1 349 ? -2.569 -1.675 -17.672 1.00 94.50 349 ALA A N 1
ATOM 2608 C CA . ALA A 1 349 ? -2.830 -2.937 -18.353 1.00 94.50 349 ALA A CA 1
ATOM 2609 C C . ALA A 1 349 ? -2.753 -4.109 -17.368 1.00 94.50 349 ALA A C 1
ATOM 2611 O O . ALA A 1 349 ? -1.749 -4.280 -16.670 1.00 94.50 349 ALA A O 1
ATOM 2612 N N . THR A 1 350 ? -3.779 -4.951 -17.365 1.00 91.00 350 THR A N 1
ATOM 2613 C CA . THR A 1 350 ? -3.907 -6.096 -16.455 1.00 91.00 350 THR A CA 1
ATOM 2614 C C . THR A 1 350 ? -3.341 -7.360 -17.099 1.00 91.00 350 THR A C 1
ATOM 2616 O O . THR A 1 350 ? -2.760 -8.211 -16.424 1.00 91.00 350 THR A O 1
ATOM 2619 N N . THR A 1 351 ? -3.428 -7.457 -18.428 1.00 93.31 351 THR A N 1
ATOM 2620 C CA . THR A 1 351 ? -2.878 -8.566 -19.216 1.00 93.31 351 THR A CA 1
ATOM 2621 C C . THR A 1 351 ? -1.710 -8.132 -20.106 1.00 93.31 351 THR A C 1
ATOM 2623 O O . THR A 1 351 ? -1.563 -6.965 -20.475 1.00 93.31 351 THR A O 1
ATOM 2626 N N . ILE A 1 352 ? -0.866 -9.095 -20.493 1.00 95.81 352 ILE A N 1
ATOM 2627 C CA . ILE A 1 352 ? 0.235 -8.855 -21.440 1.00 95.81 352 ILE A CA 1
ATOM 2628 C C . ILE A 1 352 ? -0.316 -8.431 -22.809 1.00 95.81 352 ILE A C 1
ATOM 2630 O O . ILE A 1 352 ? 0.245 -7.538 -23.438 1.00 95.81 352 ILE A O 1
ATOM 2634 N N . ALA A 1 353 ? -1.424 -9.029 -23.256 1.00 96.44 353 ALA A N 1
ATOM 2635 C CA . ALA A 1 353 ? -2.060 -8.687 -24.525 1.00 96.44 353 ALA A CA 1
ATOM 2636 C C . ALA A 1 353 ? -2.552 -7.231 -24.552 1.00 96.44 353 ALA A C 1
ATOM 2638 O O . ALA A 1 353 ? -2.302 -6.521 -25.525 1.00 96.44 353 ALA A O 1
ATOM 2639 N N . GLU A 1 354 ? -3.186 -6.765 -23.470 1.00 96.25 354 GLU A N 1
ATOM 2640 C CA . GLU A 1 354 ? -3.563 -5.354 -23.304 1.00 96.25 354 GLU A CA 1
ATOM 2641 C C . GLU A 1 354 ? -2.337 -4.447 -23.333 1.00 96.25 354 GLU A C 1
ATOM 2643 O O . GLU A 1 354 ? -2.327 -3.448 -24.048 1.00 96.25 354 GLU A O 1
ATOM 2648 N N . ALA A 1 355 ? -1.279 -4.813 -22.603 1.00 97.44 355 ALA A N 1
ATOM 2649 C CA . ALA A 1 355 ? -0.054 -4.029 -22.574 1.00 97.44 355 ALA A CA 1
ATOM 2650 C C . ALA A 1 355 ? 0.545 -3.878 -23.978 1.00 97.44 355 ALA A C 1
ATOM 2652 O O . ALA A 1 355 ? 0.890 -2.764 -24.361 1.00 97.44 355 ALA A O 1
ATOM 2653 N N . ILE A 1 356 ? 0.629 -4.963 -24.761 1.00 98.12 356 ILE A N 1
ATOM 2654 C CA . ILE A 1 356 ? 1.115 -4.929 -26.151 1.00 98.12 356 ILE A CA 1
ATOM 2655 C C . ILE A 1 356 ? 0.212 -4.043 -27.015 1.00 98.12 356 ILE A C 1
ATOM 2657 O O . ILE A 1 356 ? 0.720 -3.195 -27.742 1.00 98.12 356 ILE A O 1
ATOM 2661 N N . ALA A 1 357 ? -1.110 -4.191 -26.910 1.00 97.75 357 ALA A N 1
ATOM 2662 C CA . ALA A 1 357 ? -2.065 -3.412 -27.698 1.00 97.75 357 ALA A CA 1
ATOM 2663 C C . ALA A 1 357 ? -2.000 -1.898 -27.425 1.00 97.75 357 ALA A C 1
ATOM 2665 O O . ALA A 1 357 ? -2.331 -1.111 -28.306 1.00 97.75 357 ALA A O 1
ATOM 2666 N N . MET A 1 358 ? -1.569 -1.494 -26.225 1.00 97.25 358 MET A N 1
ATOM 2667 C CA . MET A 1 358 ? -1.417 -0.089 -25.826 1.00 97.25 358 MET A CA 1
ATOM 2668 C C . MET A 1 358 ? -0.064 0.534 -26.216 1.00 97.25 358 MET A C 1
ATOM 2670 O O . MET A 1 358 ? 0.155 1.711 -25.932 1.00 97.25 358 MET A O 1
ATOM 2674 N N . HIS A 1 359 ? 0.868 -0.218 -26.815 1.00 97.88 359 HIS A N 1
ATOM 2675 C CA . HIS A 1 359 ? 2.137 0.357 -27.274 1.00 97.88 359 HIS A CA 1
ATOM 2676 C C . HIS A 1 359 ? 1.901 1.326 -28.440 1.00 97.88 359 HIS A C 1
ATOM 2678 O O . HIS A 1 359 ? 1.322 0.948 -29.456 1.00 97.88 359 HIS A O 1
ATOM 2684 N N . GLY A 1 360 ? 2.398 2.557 -28.300 1.00 97.00 360 GLY A N 1
ATOM 2685 C CA . GLY A 1 360 ? 2.367 3.589 -29.335 1.00 97.00 360 GLY A CA 1
ATOM 2686 C C . GLY A 1 360 ? 3.763 4.082 -29.717 1.00 97.00 360 GLY A C 1
ATOM 2687 O O . GLY A 1 360 ? 4.769 3.459 -29.380 1.00 97.00 360 GLY A O 1
ATOM 2688 N N . GLY A 1 361 ? 3.826 5.217 -30.420 1.00 97.12 361 GLY A N 1
ATOM 2689 C CA . GLY A 1 361 ? 5.092 5.852 -30.814 1.00 97.12 361 GLY A CA 1
ATOM 2690 C C . GLY A 1 361 ? 5.930 4.955 -31.726 1.00 97.12 361 GLY A C 1
ATOM 2691 O O . GLY A 1 361 ? 5.402 4.421 -32.703 1.00 97.12 361 GLY A O 1
ATOM 2692 N N . GLU A 1 362 ? 7.206 4.763 -31.385 1.00 97.75 362 GLU A N 1
ATOM 2693 C CA . GLU A 1 362 ? 8.128 3.845 -32.077 1.00 97.75 362 GLU A CA 1
ATOM 2694 C C . GLU A 1 362 ? 7.584 2.407 -32.108 1.00 97.75 362 GLU A C 1
ATOM 2696 O O . GLU A 1 362 ? 7.782 1.677 -33.073 1.00 97.75 362 GLU A O 1
ATOM 2701 N N . ALA A 1 363 ? 6.823 2.005 -31.084 1.00 97.56 363 ALA A N 1
ATOM 2702 C CA . ALA A 1 363 ? 6.297 0.649 -30.965 1.00 97.56 363 ALA A CA 1
ATOM 2703 C C . ALA A 1 363 ? 4.927 0.429 -31.640 1.00 97.56 363 ALA A C 1
ATOM 2705 O O . ALA A 1 363 ? 4.466 -0.715 -31.723 1.00 97.56 363 ALA A O 1
ATOM 2706 N N . GLN A 1 364 ? 4.285 1.485 -32.159 1.00 97.75 364 GLN A N 1
ATOM 2707 C CA . GLN A 1 364 ? 2.954 1.413 -32.780 1.00 97.75 364 GLN A CA 1
ATOM 2708 C C . GLN A 1 364 ? 2.867 0.363 -33.911 1.00 97.75 364 GLN A C 1
ATOM 2710 O O . GLN A 1 364 ? 1.928 -0.439 -33.897 1.00 97.75 364 GLN A O 1
ATOM 2715 N N . PRO A 1 365 ? 3.819 0.282 -34.868 1.00 97.25 365 PRO A N 1
ATOM 2716 C CA . PRO A 1 365 ? 3.736 -0.706 -35.948 1.00 97.25 365 PRO A CA 1
ATOM 2717 C C . PRO A 1 365 ? 3.791 -2.154 -35.438 1.00 97.25 365 PRO A C 1
ATOM 2719 O O . PRO A 1 365 ? 3.154 -3.041 -36.009 1.00 97.25 365 PRO A O 1
ATOM 2722 N N . HIS A 1 366 ? 4.520 -2.402 -34.347 1.00 97.19 366 HIS A N 1
ATOM 2723 C CA . HIS A 1 366 ? 4.649 -3.726 -33.737 1.00 97.19 366 HIS A CA 1
ATOM 2724 C C . HIS A 1 366 ? 3.379 -4.125 -32.972 1.00 97.19 366 HIS A C 1
ATOM 2726 O O . HIS A 1 366 ? 2.951 -5.279 -33.048 1.00 97.19 366 HIS A O 1
ATOM 2732 N N . ALA A 1 367 ? 2.727 -3.169 -32.300 1.00 97.94 367 ALA A N 1
ATOM 2733 C CA . ALA A 1 367 ? 1.418 -3.368 -31.677 1.00 97.94 367 ALA A CA 1
ATOM 2734 C C . ALA A 1 367 ? 0.343 -3.709 -32.723 1.00 97.94 367 ALA A C 1
ATOM 2736 O O . ALA A 1 367 ? -0.407 -4.675 -32.571 1.00 97.94 367 ALA A O 1
ATOM 2737 N N . GLU A 1 368 ? 0.308 -2.976 -33.838 1.00 98.19 368 GLU A N 1
ATOM 2738 C CA . GLU A 1 368 ? -0.596 -3.259 -34.959 1.00 98.19 368 GLU A CA 1
ATOM 2739 C C . GLU A 1 368 ? -0.322 -4.632 -35.584 1.00 98.19 368 GLU A C 1
ATOM 2741 O O . GLU A 1 368 ? -1.259 -5.372 -35.900 1.00 98.19 368 GLU A O 1
ATOM 2746 N N . ALA A 1 369 ? 0.952 -5.015 -35.714 1.00 98.00 369 ALA A N 1
ATOM 2747 C CA . ALA A 1 369 ? 1.338 -6.338 -36.191 1.00 98.00 369 ALA A CA 1
ATOM 2748 C C . ALA A 1 369 ? 0.871 -7.457 -35.246 1.00 98.00 369 ALA A C 1
ATOM 2750 O O . ALA A 1 369 ? 0.408 -8.492 -35.729 1.00 98.00 369 ALA A O 1
ATOM 2751 N N . PHE A 1 370 ? 0.937 -7.246 -33.925 1.00 98.25 370 PHE A N 1
ATOM 2752 C CA . PHE A 1 370 ? 0.381 -8.164 -32.928 1.00 98.25 370 PHE A CA 1
ATOM 2753 C C . PHE A 1 370 ? -1.138 -8.318 -33.078 1.00 98.25 370 PHE A C 1
ATOM 2755 O O . PHE A 1 370 ? -1.635 -9.440 -33.177 1.00 98.25 370 PHE A O 1
ATOM 2762 N N . LEU A 1 371 ? -1.872 -7.205 -33.177 1.00 97.88 371 LEU A N 1
ATOM 2763 C CA . LEU A 1 371 ? -3.330 -7.207 -33.355 1.00 97.88 371 LEU A CA 1
ATOM 2764 C C . LEU A 1 371 ? -3.769 -7.852 -34.682 1.00 97.88 371 LEU A C 1
ATOM 2766 O O . LEU A 1 371 ? -4.891 -8.349 -34.794 1.00 97.88 371 LEU A O 1
ATOM 2770 N N . ALA A 1 372 ? -2.888 -7.866 -35.684 1.00 98.06 372 ALA A N 1
ATOM 2771 C CA . ALA A 1 372 ? -3.110 -8.514 -36.973 1.00 98.06 372 ALA A CA 1
ATOM 2772 C C . ALA A 1 372 ? -2.727 -10.009 -37.005 1.00 98.06 372 ALA A C 1
ATOM 2774 O O . ALA A 1 372 ? -2.936 -10.664 -38.034 1.00 98.06 372 ALA A O 1
ATOM 2775 N N . LEU A 1 373 ? -2.166 -10.572 -35.924 1.00 97.69 373 LEU A N 1
ATOM 2776 C CA . LEU A 1 373 ? -1.833 -11.997 -35.859 1.00 97.69 373 LEU A CA 1
ATOM 2777 C C . LEU A 1 373 ? -3.092 -12.865 -35.992 1.00 97.69 373 LEU A C 1
ATOM 2779 O O . LEU A 1 373 ? -4.184 -12.525 -35.543 1.00 97.69 373 LEU A O 1
ATOM 2783 N N . THR A 1 374 ? -2.933 -14.031 -36.618 1.00 92.38 374 THR A N 1
ATOM 2784 C CA . THR A 1 374 ? -4.030 -14.983 -36.844 1.00 92.38 374 THR A CA 1
ATOM 2785 C C . THR A 1 374 ? -3.637 -16.390 -36.407 1.00 92.38 374 THR A C 1
ATOM 2787 O O . THR A 1 374 ? -2.455 -16.711 -36.258 1.00 92.38 374 THR A O 1
ATOM 2790 N N . GLY A 1 375 ? -4.637 -17.253 -36.206 1.00 90.12 375 GLY A N 1
ATOM 2791 C CA . GLY A 1 375 ? -4.413 -18.592 -35.662 1.00 90.12 375 GLY A CA 1
ATOM 2792 C C . GLY A 1 375 ? -3.795 -18.523 -34.264 1.00 90.12 375 GLY A C 1
ATOM 2793 O O . GLY A 1 375 ? -4.140 -17.646 -33.480 1.00 90.12 375 GLY A O 1
ATOM 2794 N N . ASP A 1 376 ? -2.860 -19.426 -33.970 1.00 94.44 376 ASP A N 1
ATOM 2795 C CA . ASP A 1 376 ? -2.255 -19.530 -32.634 1.00 94.44 376 ASP A CA 1
ATOM 2796 C C . ASP A 1 376 ? -1.053 -18.590 -32.415 1.00 94.44 376 ASP A C 1
ATOM 2798 O O . ASP A 1 376 ? -0.352 -18.744 -31.420 1.00 94.44 376 ASP A O 1
ATOM 2802 N N . ASP A 1 377 ? -0.744 -17.664 -33.332 1.00 97.81 377 ASP A N 1
ATOM 2803 C CA . ASP A 1 377 ? 0.487 -16.858 -33.233 1.00 97.81 377 ASP A CA 1
ATOM 2804 C C . ASP A 1 377 ? 0.470 -15.876 -32.050 1.00 97.81 377 ASP A C 1
ATOM 2806 O O . ASP A 1 377 ? 1.492 -15.740 -31.379 1.00 97.81 377 ASP A O 1
ATOM 2810 N N . ALA A 1 378 ? -0.670 -15.241 -31.749 1.00 96.88 378 ALA A N 1
ATOM 2811 C CA . ALA A 1 378 ? -0.797 -14.358 -30.583 1.00 96.88 378 ALA A CA 1
ATOM 2812 C C . ALA A 1 378 ? -0.622 -15.142 -29.270 1.00 96.88 378 ALA A C 1
ATOM 2814 O O . ALA A 1 378 ? 0.216 -14.796 -28.442 1.00 96.88 378 ALA A O 1
ATOM 2815 N N . ALA A 1 379 ? -1.310 -16.282 -29.147 1.00 96.81 379 ALA A N 1
ATOM 2816 C CA . ALA A 1 379 ? -1.156 -17.185 -28.008 1.00 96.81 379 ALA A CA 1
ATOM 2817 C C . ALA A 1 379 ? 0.274 -17.746 -27.892 1.00 96.81 379 ALA A C 1
ATOM 2819 O O . ALA A 1 379 ? 0.773 -17.957 -26.789 1.00 96.81 379 ALA A O 1
ATOM 2820 N N . ALA A 1 380 ? 0.956 -17.985 -29.018 1.00 98.44 380 ALA A N 1
ATOM 2821 C CA . ALA A 1 380 ? 2.350 -18.411 -29.021 1.00 98.44 380 ALA A CA 1
ATOM 2822 C C . ALA A 1 380 ? 3.270 -17.319 -28.466 1.00 98.44 380 ALA A C 1
ATOM 2824 O O . ALA A 1 380 ? 4.131 -17.625 -27.642 1.00 98.44 380 ALA A O 1
ATOM 2825 N N . LEU A 1 381 ? 3.085 -16.067 -28.898 1.00 98.56 381 LEU A N 1
ATOM 2826 C CA . LEU A 1 381 ? 3.839 -14.919 -28.397 1.00 98.56 381 LEU A CA 1
ATOM 2827 C C . LEU A 1 381 ? 3.627 -14.721 -26.892 1.00 98.56 381 LEU A C 1
ATOM 2829 O O . LEU A 1 381 ? 4.602 -14.597 -26.152 1.00 98.56 381 LEU A O 1
ATOM 2833 N N . GLU A 1 382 ? 2.379 -14.758 -26.427 1.00 97.56 382 GLU A N 1
ATOM 2834 C CA . GLU A 1 382 ? 2.067 -14.676 -24.997 1.00 97.56 382 GLU A CA 1
ATOM 2835 C C . GLU A 1 382 ? 2.719 -15.819 -24.210 1.00 97.56 382 GLU A C 1
ATOM 2837 O O . GLU A 1 382 ? 3.364 -15.575 -23.191 1.00 97.56 382 GLU A O 1
ATOM 2842 N N . GLU A 1 383 ? 2.644 -17.057 -24.709 1.00 97.81 383 GLU A N 1
ATOM 2843 C CA . GLU A 1 383 ? 3.308 -18.205 -24.083 1.00 97.81 383 GLU A CA 1
ATOM 2844 C C . GLU A 1 383 ? 4.829 -18.018 -24.011 1.00 97.81 383 GLU A C 1
ATOM 2846 O O . GLU A 1 383 ? 5.450 -18.385 -23.014 1.00 97.81 383 GLU A O 1
ATOM 2851 N N . PHE A 1 384 ? 5.447 -17.432 -25.040 1.00 98.44 384 PHE A N 1
ATOM 2852 C CA . PHE A 1 384 ? 6.869 -17.105 -25.011 1.00 98.44 384 PHE A CA 1
ATOM 2853 C C . PHE A 1 384 ? 7.199 -16.096 -23.910 1.00 98.44 384 PHE A C 1
ATOM 2855 O O . PHE A 1 384 ? 8.076 -16.378 -23.092 1.00 98.44 384 PHE A O 1
ATOM 2862 N N . LEU A 1 385 ? 6.477 -14.978 -23.835 1.00 98.06 385 LEU A N 1
ATOM 2863 C CA . LEU A 1 385 ? 6.691 -13.952 -22.810 1.00 98.06 385 LEU A CA 1
ATOM 2864 C C . LEU A 1 385 ? 6.493 -14.517 -21.402 1.00 98.06 385 LEU A C 1
ATOM 2866 O O . LEU A 1 385 ? 7.346 -14.358 -20.530 1.00 98.06 385 LEU A O 1
ATOM 2870 N N . LEU A 1 386 ? 5.417 -15.276 -21.200 1.00 97.00 386 LEU A N 1
ATOM 2871 C CA . LEU A 1 386 ? 5.132 -15.937 -19.933 1.00 97.00 386 LEU A CA 1
ATOM 2872 C C . LEU A 1 386 ? 6.182 -17.009 -19.569 1.00 97.00 386 LEU A C 1
ATOM 2874 O O . LEU A 1 386 ? 6.277 -17.372 -18.401 1.00 97.00 386 LEU A O 1
ATOM 2878 N N . SER A 1 387 ? 6.960 -17.515 -20.535 1.00 97.06 387 SER A N 1
ATOM 2879 C CA . SER A 1 387 ? 8.041 -18.487 -20.305 1.00 97.06 387 SER A CA 1
ATOM 2880 C C . SER A 1 387 ? 9.372 -17.847 -19.885 1.00 97.06 387 SER A C 1
ATOM 2882 O O . SER A 1 387 ? 10.316 -18.560 -19.540 1.00 97.06 387 SER A O 1
ATOM 2884 N N . LEU A 1 388 ? 9.468 -16.510 -19.850 1.00 96.56 388 LEU A N 1
ATOM 2885 C CA . LEU A 1 388 ? 10.680 -15.776 -19.448 1.00 96.56 388 LEU A CA 1
ATOM 2886 C C . LEU A 1 388 ? 10.941 -15.788 -17.927 1.00 96.56 388 LEU A C 1
ATOM 2888 O O . LEU A 1 388 ? 11.767 -15.024 -17.423 1.00 96.56 388 LEU A O 1
ATOM 2892 N N . GLY A 1 389 ? 10.272 -16.686 -17.202 1.00 94.25 389 GLY A N 1
ATOM 2893 C CA . GLY A 1 389 ? 10.525 -17.034 -15.809 1.00 94.25 389 GLY A CA 1
ATOM 2894 C C . GLY A 1 389 ? 9.483 -16.501 -14.829 1.00 94.25 389 GLY A C 1
ATOM 2895 O O . GLY A 1 389 ? 8.722 -15.587 -15.131 1.00 94.25 389 GLY A O 1
ATOM 2896 N N . GLY A 1 390 ? 9.446 -17.094 -13.633 1.00 92.56 390 GLY A N 1
ATOM 2897 C CA . GLY A 1 390 ? 8.586 -16.662 -12.524 1.00 92.56 390 GLY A CA 1
ATOM 2898 C C . GLY A 1 390 ? 7.129 -17.137 -12.572 1.00 92.56 390 GLY A C 1
ATOM 2899 O O . GLY A 1 390 ? 6.411 -16.912 -11.604 1.00 92.56 390 GLY A O 1
ATOM 2900 N N . ARG A 1 391 ? 6.679 -17.817 -13.634 1.00 92.88 391 ARG A N 1
ATOM 2901 C CA . ARG A 1 391 ? 5.289 -18.294 -13.779 1.00 92.88 391 ARG A CA 1
ATOM 2902 C C . ARG A 1 391 ? 4.838 -19.209 -12.637 1.00 92.88 391 ARG A C 1
ATOM 2904 O O . ARG A 1 391 ? 3.707 -19.099 -12.182 1.00 92.88 391 ARG A O 1
ATOM 2911 N N . ASP A 1 392 ? 5.721 -20.073 -12.139 1.00 91.25 392 ASP A N 1
ATOM 2912 C CA . ASP A 1 392 ? 5.462 -20.968 -10.999 1.00 91.25 392 ASP A CA 1
ATOM 2913 C C . ASP A 1 392 ? 5.301 -20.223 -9.661 1.00 91.25 392 ASP A C 1
ATOM 2915 O O . ASP A 1 392 ? 4.803 -20.789 -8.688 1.00 91.25 392 ASP A O 1
ATOM 2919 N N . GLN A 1 393 ? 5.729 -18.960 -9.613 1.00 91.38 393 GLN A N 1
ATOM 2920 C CA . GLN A 1 393 ? 5.591 -18.044 -8.484 1.00 91.38 393 GLN A CA 1
ATOM 2921 C C . GLN A 1 393 ? 4.564 -16.935 -8.753 1.00 91.38 393 GLN A C 1
ATOM 2923 O O . GLN A 1 393 ? 4.430 -16.045 -7.920 1.0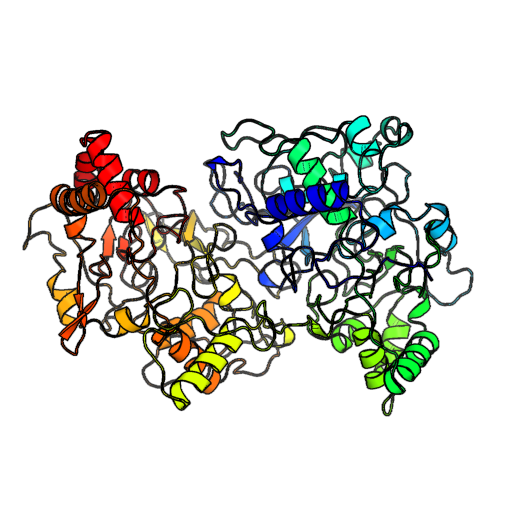0 91.38 393 GLN A O 1
ATOM 2928 N N . SER A 1 394 ? 3.863 -16.963 -9.891 1.00 91.00 394 SER A N 1
ATOM 2929 C CA . SER A 1 394 ? 2.813 -15.995 -10.199 1.00 91.00 394 SER A CA 1
ATOM 2930 C C . SER A 1 394 ? 1.554 -16.295 -9.387 1.00 91.00 394 SER A C 1
ATOM 2932 O O . SER A 1 394 ? 1.156 -17.452 -9.219 1.00 91.00 394 SER A O 1
ATOM 2934 N N . THR A 1 395 ? 0.945 -15.240 -8.858 1.00 88.94 395 THR A N 1
ATOM 2935 C CA . THR A 1 395 ? -0.178 -15.287 -7.922 1.00 88.94 395 THR A CA 1
ATOM 2936 C C . THR A 1 395 ? -1.217 -14.235 -8.330 1.00 88.94 395 THR A C 1
ATOM 2938 O O . THR A 1 395 ? -0.825 -13.153 -8.775 1.00 88.94 395 THR A O 1
ATOM 2941 N N . PRO A 1 396 ? -2.532 -14.503 -8.195 1.00 88.62 396 PRO A N 1
ATOM 2942 C CA . PRO A 1 396 ? -3.558 -13.469 -8.370 1.00 88.62 396 PRO A CA 1
ATOM 2943 C C . PRO A 1 396 ? -3.465 -12.347 -7.323 1.00 88.62 396 PRO A C 1
ATOM 2945 O O . PRO A 1 396 ? -3.818 -11.214 -7.619 1.00 88.62 396 PRO A O 1
ATOM 2948 N N . GLY A 1 397 ? -2.971 -12.663 -6.122 1.00 91.31 397 GLY A N 1
ATOM 2949 C CA . GLY A 1 397 ? -2.730 -11.732 -5.018 1.00 91.31 397 GLY A CA 1
ATOM 2950 C C . GLY A 1 397 ? -1.313 -11.855 -4.461 1.00 91.31 397 GLY A C 1
ATOM 2951 O O . GLY A 1 397 ? -0.360 -11.936 -5.232 1.00 91.31 397 GLY A O 1
ATOM 2952 N N . LEU A 1 398 ? -1.148 -11.940 -3.136 1.00 89.56 398 LEU A N 1
ATOM 2953 C CA . LEU A 1 398 ? 0.155 -12.200 -2.497 1.00 89.56 398 LEU A CA 1
ATOM 2954 C C . LEU A 1 398 ? 0.285 -13.623 -1.948 1.00 89.56 398 LEU A C 1
ATOM 2956 O O . LEU A 1 398 ? 1.400 -14.078 -1.673 1.00 89.56 398 LEU A O 1
ATOM 2960 N N . LEU A 1 399 ? -0.822 -14.348 -1.773 1.00 89.00 399 LEU A N 1
ATOM 2961 C CA . LEU A 1 399 ? -0.750 -15.740 -1.359 1.00 89.00 399 LEU A CA 1
ATOM 2962 C C . LEU A 1 399 ? -0.327 -16.631 -2.533 1.00 89.00 399 LEU A C 1
ATOM 2964 O O . LEU A 1 399 ? -0.900 -16.549 -3.622 1.00 89.00 399 LEU A O 1
ATOM 2968 N N . PRO A 1 400 ? 0.626 -17.560 -2.323 1.00 82.50 400 PRO A N 1
ATOM 2969 C CA . PRO A 1 400 ? 0.929 -18.564 -3.329 1.00 82.50 400 PRO A CA 1
ATOM 2970 C C . PRO A 1 400 ? -0.286 -19.473 -3.582 1.00 82.50 400 PRO A C 1
ATOM 2972 O O . PRO A 1 400 ? -1.066 -19.731 -2.654 1.00 82.50 400 PRO A O 1
ATOM 2975 N N . PRO A 1 401 ? -0.416 -20.049 -4.793 1.00 69.88 401 PRO A N 1
ATOM 2976 C CA . PRO A 1 401 ? -1.416 -21.063 -5.079 1.00 69.88 401 PRO A CA 1
ATOM 2977 C C . PRO A 1 401 ? -1.293 -22.198 -4.059 1.00 69.88 401 PRO A C 1
ATOM 2979 O O . PRO A 1 401 ? -0.240 -22.831 -3.948 1.00 69.88 401 PRO A O 1
ATOM 2982 N N . ASN A 1 402 ? -2.373 -22.470 -3.322 1.00 79.06 402 ASN A N 1
ATOM 2983 C CA . ASN A 1 402 ? -2.440 -23.453 -2.229 1.00 79.06 402 ASN A CA 1
ATOM 2984 C C . ASN A 1 402 ? -1.747 -23.045 -0.912 1.00 79.06 402 ASN A C 1
ATOM 2986 O O . ASN A 1 402 ? -1.325 -23.915 -0.145 1.00 79.06 402 ASN A O 1
ATOM 2990 N N . ALA A 1 403 ? -1.632 -21.746 -0.616 1.00 87.56 403 ALA A N 1
ATOM 2991 C CA . ALA A 1 403 ? -1.211 -21.288 0.706 1.00 87.56 403 ALA A CA 1
ATOM 2992 C C . ALA A 1 403 ? -2.059 -21.959 1.812 1.00 87.56 403 ALA A C 1
ATOM 2994 O O . ALA A 1 403 ? -3.291 -21.846 1.789 1.00 87.56 403 ALA A O 1
ATOM 2995 N N . PRO A 1 404 ? -1.445 -22.639 2.800 1.00 92.50 404 PRO A N 1
ATOM 2996 C CA . PRO A 1 404 ? -2.198 -23.372 3.812 1.00 92.50 404 PRO A CA 1
ATOM 2997 C C . PRO A 1 404 ? -3.113 -22.427 4.594 1.00 92.50 404 PRO A C 1
ATOM 2999 O O . PRO A 1 404 ? -2.763 -21.271 4.857 1.00 92.50 404 PRO A O 1
ATOM 3002 N N . VAL A 1 405 ? -4.309 -22.910 4.930 1.00 93.81 405 VAL A N 1
ATOM 3003 C CA . VAL A 1 405 ? -5.214 -22.223 5.859 1.00 93.81 405 VAL A CA 1
ATOM 3004 C C . VAL A 1 405 ? -4.657 -22.388 7.272 1.00 93.81 405 VAL A C 1
ATOM 3006 O O . VAL A 1 405 ? -4.379 -23.528 7.651 1.00 93.81 405 VAL A O 1
ATOM 3009 N N . PRO A 1 406 ? -4.474 -21.297 8.040 1.00 95.06 406 PRO A N 1
ATOM 3010 C CA . PRO A 1 406 ? -4.062 -21.398 9.435 1.00 95.06 406 PRO A CA 1
ATOM 3011 C C . PRO A 1 406 ? -5.035 -22.241 10.268 1.00 95.06 406 PRO A C 1
ATOM 3013 O O . PRO A 1 406 ? -6.217 -22.373 9.939 1.00 95.06 406 PRO A O 1
ATOM 3016 N N . ASP A 1 407 ? -4.531 -22.811 11.361 1.00 96.06 407 ASP A N 1
ATOM 3017 C CA . ASP A 1 407 ? -5.335 -23.648 12.249 1.00 96.06 407 ASP A CA 1
ATOM 3018 C C . ASP A 1 407 ? -6.516 -22.870 12.859 1.00 96.06 407 ASP A C 1
ATOM 3020 O O . ASP A 1 407 ? -6.433 -21.651 13.044 1.00 96.06 407 ASP A O 1
ATOM 3024 N N . PRO A 1 408 ? -7.622 -23.549 13.217 1.00 97.19 408 PRO A N 1
ATOM 3025 C CA . PRO A 1 408 ? -8.734 -22.892 13.881 1.00 97.19 408 PRO A CA 1
ATOM 3026 C C . PRO A 1 408 ? -8.324 -22.137 15.154 1.00 97.19 408 PRO A C 1
ATOM 3028 O O . PRO A 1 408 ? -7.625 -22.688 16.003 1.00 97.19 408 PRO A O 1
ATOM 3031 N N . GLY A 1 409 ? -8.787 -20.894 15.295 1.00 94.12 409 GLY A N 1
ATOM 3032 C CA . GLY A 1 409 ? -8.457 -20.006 16.415 1.00 94.12 409 GLY A CA 1
ATOM 3033 C C . GLY A 1 409 ? -7.082 -19.330 16.327 1.00 94.12 409 GLY A C 1
ATOM 3034 O O . GLY A 1 409 ? -6.745 -18.537 17.202 1.00 94.12 409 GLY A O 1
ATOM 3035 N N . ALA A 1 410 ? -6.279 -19.627 15.301 1.00 93.88 410 ALA A N 1
ATOM 3036 C CA . ALA A 1 410 ? -5.048 -18.895 15.021 1.00 93.88 410 ALA A CA 1
ATOM 3037 C C . ALA A 1 410 ? -5.328 -17.625 14.197 1.00 93.88 410 ALA A C 1
ATOM 3039 O O . ALA A 1 410 ? -6.370 -17.498 13.552 1.00 93.88 410 ALA A O 1
ATOM 3040 N N . TYR A 1 411 ? -4.359 -16.707 14.161 1.00 92.00 411 TYR A N 1
ATOM 3041 C CA . TYR A 1 411 ? -4.380 -15.549 13.261 1.00 92.00 411 TYR A CA 1
ATOM 3042 C C . TYR A 1 411 ? -4.622 -15.978 11.805 1.00 92.00 411 TYR A C 1
ATOM 3044 O O . TYR A 1 411 ? -3.942 -16.870 11.295 1.00 92.00 411 TYR A O 1
ATOM 3052 N N . GLY A 1 412 ? -5.590 -15.342 11.137 1.00 93.50 412 GLY A N 1
ATOM 3053 C CA . GLY A 1 412 ? -5.970 -15.667 9.754 1.00 93.50 412 GLY A CA 1
ATOM 3054 C C . GLY A 1 412 ? -6.671 -17.024 9.576 1.00 93.50 412 GLY A C 1
ATOM 3055 O O . GLY A 1 412 ? -6.972 -17.416 8.449 1.00 93.50 412 GLY A O 1
ATOM 3056 N N . GLY A 1 413 ? -6.895 -17.767 10.664 1.00 96.31 413 GLY A N 1
ATOM 3057 C CA . GLY A 1 413 ? -7.582 -19.054 10.671 1.00 96.31 413 GLY A CA 1
ATOM 3058 C C . GLY A 1 413 ? -9.083 -18.912 10.929 1.00 96.31 413 GLY A C 1
ATOM 3059 O O . GLY A 1 413 ? -9.558 -17.851 11.345 1.00 96.31 413 GLY A O 1
ATOM 3060 N N . PRO A 1 414 ? -9.861 -19.981 10.704 1.00 97.88 414 PRO A N 1
ATOM 3061 C CA . PRO A 1 414 ? -11.282 -19.967 11.005 1.00 97.88 414 PRO A CA 1
ATOM 3062 C C . PRO A 1 414 ? -11.530 -20.005 12.519 1.00 97.88 414 PRO A C 1
ATOM 3064 O O . PRO A 1 414 ? -10.753 -20.573 13.279 1.00 97.88 414 PRO A O 1
ATOM 3067 N N . ILE A 1 415 ? -12.655 -19.470 12.980 1.00 96.00 415 ILE A N 1
ATOM 3068 C CA . ILE A 1 415 ? -13.015 -19.394 14.403 1.00 96.00 415 ILE A CA 1
ATOM 3069 C C . ILE A 1 415 ? -13.159 -20.766 15.077 1.00 96.00 415 ILE A C 1
ATOM 3071 O O . ILE A 1 415 ? -12.995 -20.910 16.286 1.00 96.00 415 ILE A O 1
ATOM 3075 N N . ARG A 1 416 ? -13.452 -21.798 14.287 1.00 95.62 416 ARG A N 1
ATOM 3076 C CA . ARG A 1 416 ? -13.622 -23.182 14.731 1.00 95.62 416 ARG A CA 1
ATOM 3077 C C . ARG A 1 416 ? -13.272 -24.148 13.600 1.00 95.62 416 ARG A C 1
ATOM 3079 O O . ARG A 1 416 ? -13.179 -23.728 12.446 1.00 95.62 416 ARG A O 1
ATOM 3086 N N . PRO A 1 417 ? -13.130 -25.453 13.885 1.00 97.56 417 PRO A N 1
ATOM 3087 C CA . PRO A 1 417 ? -13.121 -26.458 12.834 1.00 97.56 417 PRO A CA 1
ATOM 3088 C C . PRO A 1 417 ? -14.349 -26.311 11.920 1.00 97.56 417 PRO A C 1
ATOM 3090 O O . PRO A 1 417 ? -15.489 -26.243 12.391 1.00 97.56 417 PRO A O 1
ATOM 3093 N N . LEU A 1 418 ? -14.094 -26.242 10.615 1.00 97.44 418 LEU A N 1
ATOM 3094 C CA . LEU A 1 418 ? -15.111 -26.069 9.581 1.00 97.44 418 LEU A CA 1
ATOM 3095 C C . LEU A 1 418 ? -15.570 -27.423 9.031 1.00 97.44 418 LEU A C 1
ATOM 3097 O O . LEU A 1 418 ? -14.770 -28.354 8.888 1.00 97.44 418 LEU A O 1
ATOM 3101 N N . THR A 1 419 ? -16.849 -27.518 8.674 1.00 97.69 419 THR A N 1
ATOM 3102 C CA . THR A 1 419 ? -17.350 -28.594 7.805 1.00 97.69 419 THR A CA 1
ATOM 3103 C C . THR A 1 419 ? -16.708 -28.506 6.416 1.00 97.69 419 THR A C 1
ATOM 3105 O O . THR A 1 419 ? -16.126 -27.485 6.054 1.00 97.69 419 THR A O 1
ATOM 3108 N N . SER A 1 420 ? -16.819 -29.558 5.599 1.00 97.06 420 SER A N 1
ATOM 3109 C CA . SER A 1 420 ? -16.253 -29.547 4.240 1.00 97.06 420 SER A CA 1
ATOM 3110 C C . SER A 1 420 ? -16.801 -28.406 3.373 1.00 97.06 420 SER A C 1
ATOM 3112 O O . SER A 1 420 ? -16.024 -27.762 2.681 1.00 97.06 420 SER A O 1
ATOM 3114 N N . ALA A 1 421 ? -18.104 -28.117 3.462 1.00 97.06 421 ALA A N 1
ATOM 3115 C CA . ALA A 1 421 ? -18.733 -27.034 2.702 1.00 97.06 421 ALA A CA 1
ATOM 3116 C C . ALA A 1 421 ? -18.310 -25.642 3.205 1.00 97.06 421 ALA A C 1
ATOM 3118 O O . ALA A 1 421 ? -18.021 -24.755 2.409 1.00 97.06 421 ALA A O 1
ATOM 3119 N N . GLU A 1 422 ? -18.227 -25.450 4.526 1.00 97.69 422 GLU A N 1
ATOM 3120 C CA . GLU A 1 422 ? -17.720 -24.195 5.101 1.00 97.69 422 GLU A CA 1
ATOM 3121 C C . GLU A 1 422 ? -16.254 -23.962 4.734 1.00 97.69 422 GLU A C 1
ATOM 3123 O O . GLU A 1 422 ? -15.871 -22.836 4.440 1.00 97.69 422 GLU A O 1
ATOM 3128 N N . ARG A 1 423 ? -15.436 -25.021 4.728 1.00 97.25 423 ARG A N 1
ATOM 3129 C CA . ARG A 1 423 ? -14.026 -24.945 4.338 1.00 97.25 423 ARG A CA 1
ATOM 3130 C C . ARG A 1 423 ? -13.864 -24.493 2.892 1.00 97.25 423 ARG A C 1
ATOM 3132 O O . ARG A 1 423 ? -13.056 -23.610 2.643 1.00 97.25 423 ARG A O 1
ATOM 3139 N N . GLU A 1 424 ? -14.628 -25.074 1.972 1.00 96.56 424 GLU A N 1
ATOM 3140 C CA . GLU A 1 424 ? -14.592 -24.700 0.555 1.00 96.56 424 GLU A CA 1
ATOM 3141 C C . GLU A 1 424 ? -14.929 -23.215 0.363 1.00 96.56 424 GLU A C 1
ATOM 3143 O O . GLU A 1 424 ? -14.183 -22.490 -0.293 1.00 96.56 424 GLU A O 1
ATOM 3148 N N . ARG A 1 425 ? -15.993 -22.729 1.018 1.00 97.56 425 ARG A N 1
ATOM 3149 C CA . ARG A 1 425 ? -16.370 -21.306 0.969 1.00 97.56 425 ARG A CA 1
ATOM 3150 C C . ARG A 1 425 ? -15.339 -20.398 1.637 1.00 97.56 425 ARG A C 1
ATOM 3152 O O . ARG A 1 425 ? -15.041 -19.339 1.100 1.00 97.56 425 ARG A O 1
ATOM 3159 N N . PHE A 1 426 ? -14.767 -20.810 2.769 1.00 97.31 426 PHE A N 1
ATOM 3160 C CA . PHE A 1 426 ? -13.716 -20.056 3.458 1.00 97.31 426 PHE A CA 1
ATOM 3161 C C . PHE A 1 426 ? -12.457 -19.922 2.596 1.00 97.31 426 PHE A C 1
ATOM 3163 O O . PHE A 1 426 ? -11.878 -18.845 2.517 1.00 97.31 426 PHE A O 1
ATOM 3170 N N . GLU A 1 427 ? -12.033 -21.002 1.937 1.00 96.50 427 GLU A N 1
ATOM 3171 C CA . GLU A 1 427 ? -10.863 -21.005 1.053 1.00 96.50 427 GLU A CA 1
ATOM 3172 C C . GLU A 1 427 ? -11.103 -20.158 -0.205 1.00 96.50 427 GLU A C 1
ATOM 3174 O O . GLU A 1 427 ? -10.227 -19.378 -0.577 1.00 96.50 427 GLU A O 1
ATOM 3179 N N . ALA A 1 428 ? -12.298 -20.232 -0.801 1.00 96.56 428 ALA A N 1
ATOM 3180 C CA . ALA A 1 428 ? -12.679 -19.386 -1.932 1.00 96.56 428 ALA A CA 1
ATOM 3181 C C . ALA A 1 428 ? -12.769 -17.897 -1.546 1.00 96.56 428 ALA A C 1
ATOM 3183 O O . ALA A 1 428 ? -12.195 -17.051 -2.228 1.00 96.56 428 ALA A O 1
ATOM 3184 N N . GLY A 1 429 ? -13.412 -17.573 -0.420 1.00 97.31 429 GLY A N 1
ATOM 3185 C CA . GLY A 1 429 ? -13.488 -16.206 0.096 1.00 97.31 429 GLY A CA 1
ATOM 3186 C C . GLY A 1 429 ? -12.123 -15.641 0.485 1.00 97.31 429 GLY A C 1
ATOM 3187 O O . GLY A 1 429 ? -11.836 -14.488 0.188 1.00 97.31 429 GLY A O 1
ATOM 3188 N N . ARG A 1 430 ? -11.234 -16.461 1.061 1.00 97.06 430 ARG A N 1
ATOM 3189 C CA . ARG A 1 430 ? -9.841 -16.079 1.343 1.00 97.06 430 ARG A CA 1
ATOM 3190 C C . ARG A 1 430 ? -9.056 -15.781 0.067 1.00 97.06 430 ARG A C 1
ATOM 3192 O O . ARG A 1 430 ? -8.283 -14.830 0.054 1.00 97.06 430 ARG A O 1
ATOM 3199 N N . ALA A 1 431 ? -9.221 -16.596 -0.975 1.00 95.94 431 ALA A N 1
ATOM 3200 C CA . ALA A 1 431 ? -8.567 -16.365 -2.261 1.00 95.94 431 ALA A CA 1
ATOM 3201 C C . ALA A 1 431 ? -9.058 -15.063 -2.908 1.00 95.94 431 ALA A C 1
ATOM 3203 O O . ALA A 1 431 ? -8.244 -14.286 -3.390 1.00 95.94 431 ALA A O 1
ATOM 3204 N N . LEU A 1 432 ? -10.365 -14.793 -2.848 1.00 96.81 432 LEU A N 1
ATOM 3205 C CA . LEU A 1 432 ? -10.956 -13.556 -3.357 1.00 96.81 432 LEU A CA 1
ATOM 3206 C C . LEU A 1 432 ? -10.536 -12.321 -2.543 1.00 96.81 432 LEU A C 1
ATOM 3208 O O . LEU A 1 432 ? -10.253 -11.278 -3.113 1.00 96.81 432 LEU A O 1
ATOM 3212 N N . PHE A 1 433 ? -10.432 -12.445 -1.217 1.00 97.62 433 PHE A N 1
ATOM 3213 C CA . PHE A 1 433 ? -9.943 -11.379 -0.334 1.00 97.62 433 PHE A CA 1
ATOM 3214 C C . PHE A 1 433 ? -8.488 -10.983 -0.649 1.00 97.62 433 PHE A C 1
ATOM 3216 O O . PHE A 1 433 ? -8.101 -9.826 -0.474 1.00 97.62 433 PHE A O 1
ATOM 3223 N N . ASP A 1 434 ? -7.678 -11.958 -1.077 1.00 96.19 434 ASP A N 1
ATOM 3224 C CA . ASP A 1 434 ? -6.278 -11.786 -1.471 1.00 96.19 434 ASP A CA 1
ATOM 3225 C C . ASP A 1 434 ? -6.103 -11.303 -2.917 1.00 96.19 434 ASP A C 1
ATOM 3227 O O . ASP A 1 434 ? -5.072 -10.701 -3.200 1.00 96.19 434 ASP A O 1
ATOM 3231 N N . ALA A 1 435 ? -7.049 -11.571 -3.818 1.00 94.50 435 ALA A N 1
ATOM 3232 C CA . ALA A 1 435 ? -6.906 -11.314 -5.249 1.00 94.50 435 ALA A CA 1
ATOM 3233 C C . ALA A 1 435 ? -6.817 -9.815 -5.571 1.00 94.50 435 ALA A C 1
ATOM 3235 O O . ALA A 1 435 ? -7.632 -9.034 -5.086 1.00 94.50 435 ALA A O 1
ATOM 3236 N N . ASP A 1 436 ? -5.842 -9.441 -6.403 1.00 93.69 436 ASP A N 1
ATOM 3237 C CA . ASP A 1 436 ? -5.743 -8.095 -6.968 1.00 93.69 436 ASP A CA 1
ATOM 3238 C C . ASP A 1 436 ? -6.709 -7.968 -8.159 1.00 93.69 436 ASP A C 1
ATOM 3240 O O . ASP A 1 436 ? -6.702 -8.818 -9.053 1.00 93.69 436 ASP A O 1
ATOM 3244 N N . PHE A 1 437 ? -7.489 -6.891 -8.188 1.00 94.19 437 PHE A N 1
ATOM 3245 C CA . PHE A 1 437 ? -8.320 -6.483 -9.320 1.00 94.19 437 PHE A CA 1
ATOM 3246 C C . PHE A 1 437 ? -7.605 -5.394 -10.130 1.00 94.19 437 PHE A C 1
ATOM 3248 O O . PHE A 1 437 ? -6.966 -4.501 -9.571 1.00 94.19 437 PHE A O 1
ATOM 3255 N N . GLY A 1 438 ? -7.678 -5.473 -11.457 1.00 92.38 438 GLY A N 1
ATOM 3256 C CA . GLY A 1 438 ? -7.141 -4.479 -12.383 1.00 92.38 438 GLY A CA 1
ATOM 3257 C C . GLY A 1 438 ? -8.171 -3.427 -12.801 1.00 92.38 438 GLY A C 1
ATOM 3258 O O . GLY A 1 438 ? -9.368 -3.578 -12.570 1.00 92.38 438 GLY A O 1
ATOM 3259 N N . ILE A 1 439 ? -7.726 -2.365 -13.485 1.00 89.94 439 ILE A N 1
ATOM 3260 C CA . ILE A 1 439 ? -8.633 -1.329 -14.036 1.00 89.94 439 ILE A CA 1
ATOM 3261 C C . ILE A 1 439 ? -9.633 -1.948 -15.025 1.00 89.94 439 ILE A C 1
ATOM 3263 O O . ILE A 1 439 ? -10.792 -1.556 -15.075 1.00 89.94 439 ILE A O 1
ATOM 3267 N N . SER A 1 440 ? -9.198 -2.955 -15.786 1.00 88.62 440 SER A N 1
ATOM 3268 C CA . SER A 1 440 ? -10.045 -3.724 -16.706 1.00 88.62 440 SER A CA 1
ATOM 3269 C C . SER A 1 440 ? -11.092 -4.593 -16.005 1.00 88.62 440 SER A C 1
ATOM 3271 O O . SER A 1 440 ? -12.033 -5.034 -16.659 1.00 88.62 440 SER A O 1
ATOM 3273 N N . ASP A 1 441 ? -10.915 -4.858 -14.707 1.00 91.69 441 ASP A N 1
ATOM 3274 C CA . ASP A 1 441 ? -11.896 -5.550 -13.865 1.00 91.69 441 ASP A CA 1
ATOM 3275 C C . ASP A 1 441 ? -12.881 -4.558 -13.214 1.00 91.69 441 ASP A C 1
ATOM 3277 O O . ASP A 1 441 ? -13.733 -4.970 -12.434 1.00 91.69 441 ASP A O 1
ATOM 3281 N N . GLY A 1 442 ? -12.755 -3.260 -13.525 1.00 91.19 442 GLY A N 1
ATOM 3282 C CA . GLY A 1 442 ? -13.592 -2.158 -13.037 1.00 91.19 442 GLY A CA 1
ATOM 3283 C C . GLY A 1 442 ? -13.159 -1.586 -11.686 1.00 91.19 442 GLY A C 1
ATOM 3284 O O . GLY A 1 442 ? -13.885 -0.833 -11.043 1.00 91.19 442 GLY A O 1
ATOM 3285 N N . VAL A 1 443 ? -11.950 -1.921 -11.218 1.00 91.69 443 VAL A N 1
ATOM 3286 C CA . VAL A 1 443 ? -11.421 -1.318 -9.992 1.00 91.69 443 VAL A CA 1
ATOM 3287 C C . VAL A 1 443 ? -11.128 0.169 -10.199 1.00 91.69 443 VAL A C 1
ATOM 3289 O O . VAL A 1 443 ? -10.537 0.591 -11.198 1.00 91.69 443 VAL A O 1
ATOM 3292 N N . GLY A 1 444 ? -11.471 0.976 -9.200 1.00 83.88 444 GLY A N 1
ATOM 3293 C CA . GLY A 1 444 ? -11.157 2.393 -9.194 1.00 83.88 444 GLY A CA 1
ATOM 3294 C C . GLY A 1 444 ? -12.010 3.221 -10.145 1.00 83.88 444 GLY A C 1
ATOM 3295 O O . GLY A 1 444 ? -11.467 4.154 -10.734 1.00 83.88 444 GLY A O 1
ATOM 3296 N N . ALA A 1 445 ? -13.317 2.952 -10.245 1.00 80.50 445 ALA A N 1
ATOM 3297 C CA . ALA A 1 445 ? -14.287 3.728 -11.018 1.00 80.50 445 ALA A CA 1
ATOM 3298 C C . ALA A 1 445 ? -14.954 4.877 -10.213 1.00 80.50 445 ALA A C 1
ATOM 3300 O O . ALA A 1 445 ? -15.911 4.681 -9.467 1.00 80.50 445 ALA A O 1
ATOM 3301 N N . PRO A 1 446 ? -14.501 6.141 -10.333 1.00 82.06 446 PRO A N 1
ATOM 3302 C CA . PRO A 1 446 ? -13.184 6.557 -10.776 1.00 82.06 446 PRO A CA 1
ATOM 3303 C C . PRO A 1 446 ? -12.136 6.526 -9.650 1.00 82.06 446 PRO A C 1
ATOM 3305 O O . PRO A 1 446 ? -11.033 7.019 -9.867 1.00 82.06 446 PRO A O 1
ATOM 3308 N N . ARG A 1 447 ? -12.427 6.035 -8.437 1.00 91.81 447 ARG A N 1
ATOM 3309 C CA . ARG A 1 447 ? -11.526 6.182 -7.279 1.00 91.81 447 ARG A CA 1
ATOM 3310 C C . ARG A 1 447 ? -11.446 4.927 -6.419 1.00 91.81 447 ARG A C 1
ATOM 3312 O O . ARG A 1 447 ? -12.434 4.221 -6.282 1.00 91.81 447 ARG A O 1
ATOM 3319 N N . MET A 1 448 ? -10.282 4.698 -5.809 1.00 94.56 448 MET A N 1
ATOM 3320 C CA . MET A 1 448 ? -10.035 3.557 -4.919 1.00 94.56 448 MET A CA 1
ATOM 3321 C C . MET A 1 448 ? -8.989 3.865 -3.842 1.00 94.56 448 MET A C 1
ATOM 3323 O O . MET A 1 448 ? -8.073 4.668 -4.043 1.00 94.56 448 MET A O 1
ATOM 3327 N N . ASN A 1 449 ? -9.100 3.193 -2.702 1.00 96.06 449 ASN A N 1
ATOM 3328 C CA . ASN A 1 449 ? -8.050 3.101 -1.687 1.00 96.06 449 ASN A CA 1
ATOM 3329 C C . ASN A 1 449 ? -7.238 1.805 -1.807 1.00 96.06 449 ASN A C 1
ATOM 3331 O O . ASN A 1 449 ? -6.055 1.807 -1.462 1.00 96.06 449 ASN A O 1
ATOM 3335 N N . GLY A 1 450 ? -7.846 0.740 -2.335 1.00 95.50 450 GLY A N 1
ATOM 3336 C CA . GLY A 1 450 ? -7.224 -0.564 -2.539 1.00 95.50 450 GLY A CA 1
ATOM 3337 C C . GLY A 1 450 ? -7.663 -1.209 -3.850 1.00 95.50 450 GLY A C 1
ATOM 3338 O O . GLY A 1 450 ? -8.688 -0.845 -4.412 1.00 95.50 450 GLY A O 1
ATOM 3339 N N . ASP A 1 451 ? -6.889 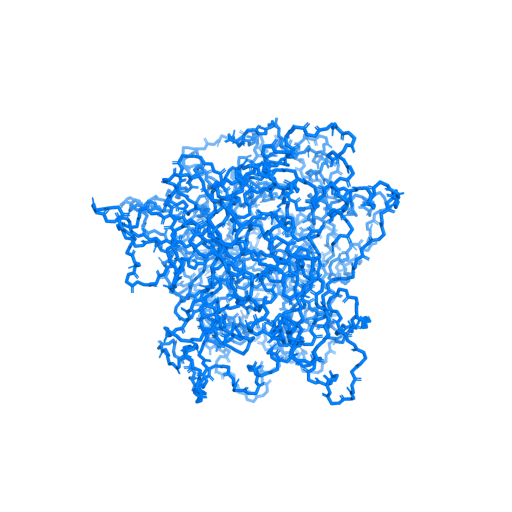-2.184 -4.311 1.00 95.38 451 ASP A N 1
ATOM 3340 C CA . ASP A 1 451 ? -7.201 -3.067 -5.441 1.00 95.38 451 ASP A CA 1
ATOM 3341 C C . ASP A 1 451 ? -7.549 -4.495 -4.988 1.00 95.38 451 ASP A C 1
ATOM 3343 O O . ASP A 1 451 ? -7.729 -5.392 -5.799 1.00 95.38 451 ASP A O 1
ATOM 3347 N N . SER A 1 452 ? -7.619 -4.713 -3.677 1.00 96.25 452 SER A N 1
ATOM 3348 C CA . SER A 1 452 ? -8.005 -5.956 -3.014 1.00 96.25 452 SER A CA 1
ATOM 3349 C C . SER A 1 452 ? -8.406 -5.638 -1.573 1.00 96.25 452 SER A C 1
ATOM 3351 O O . SER A 1 452 ? -8.012 -4.605 -1.023 1.00 96.25 452 SER A O 1
ATOM 3353 N N . CYS A 1 453 ? -9.139 -6.527 -0.896 1.00 97.44 453 CYS A N 1
ATOM 3354 C CA . CYS A 1 453 ? -9.387 -6.352 0.541 1.00 97.44 453 CYS A CA 1
ATOM 3355 C C . CYS A 1 453 ? -8.075 -6.445 1.345 1.00 97.44 453 CYS A C 1
ATOM 3357 O O . CYS A 1 453 ? -7.862 -5.709 2.314 1.00 97.44 453 CYS A O 1
ATOM 3359 N N . ARG A 1 454 ? -7.157 -7.323 0.917 1.00 95.94 454 ARG A N 1
ATOM 3360 C CA . ARG A 1 454 ? -5.816 -7.452 1.497 1.00 95.94 454 ARG A CA 1
ATOM 3361 C C . ARG A 1 454 ? -4.999 -6.166 1.406 1.00 95.94 454 ARG A C 1
ATOM 3363 O O . ARG A 1 454 ? -4.211 -5.947 2.317 1.00 95.94 454 ARG A O 1
ATOM 3370 N N . ALA A 1 455 ? -5.152 -5.340 0.369 1.00 95.25 455 ALA A N 1
ATOM 3371 C CA . ALA A 1 455 ? -4.365 -4.114 0.182 1.00 95.25 455 ALA A CA 1
ATOM 3372 C C . ALA A 1 455 ? -4.306 -3.237 1.447 1.00 95.25 455 ALA A C 1
ATOM 3374 O O . ALA A 1 455 ? -3.278 -2.621 1.743 1.00 95.25 455 ALA A O 1
ATOM 3375 N N . CYS A 1 456 ? -5.392 -3.242 2.226 1.00 96.00 456 CYS A N 1
ATOM 3376 C CA . CYS A 1 456 ? -5.489 -2.538 3.497 1.00 96.00 456 CYS A CA 1
ATOM 3377 C C . CYS A 1 456 ? -5.382 -3.486 4.713 1.00 96.00 456 CYS A C 1
ATOM 3379 O O . CYS A 1 456 ? -4.786 -3.108 5.718 1.00 96.00 456 CYS A O 1
ATOM 3381 N N . HIS A 1 457 ? -5.891 -4.723 4.635 1.00 96.88 457 HIS A N 1
ATOM 3382 C CA . HIS A 1 457 ? -6.022 -5.628 5.788 1.00 96.88 457 HIS A CA 1
ATOM 3383 C C . HIS A 1 457 ? -5.032 -6.807 5.773 1.00 96.88 457 HIS A C 1
ATOM 3385 O O . HIS A 1 457 ? -5.385 -7.914 5.342 1.00 96.88 457 HIS A O 1
ATOM 3391 N N . PHE A 1 458 ? -3.794 -6.614 6.248 1.00 93.12 458 PHE A N 1
ATOM 3392 C CA . PHE A 1 458 ? -2.739 -7.623 6.048 1.00 93.12 458 PHE A CA 1
ATOM 3393 C C . PHE A 1 458 ? -1.691 -7.803 7.152 1.00 93.12 458 PHE A C 1
ATOM 3395 O O . PHE A 1 458 ? -0.874 -8.719 7.034 1.00 93.12 458 PHE A O 1
ATOM 3402 N N . ASP A 1 459 ? -1.683 -6.992 8.210 1.00 90.69 459 ASP A N 1
ATOM 3403 C CA . ASP A 1 459 ? -0.649 -7.047 9.250 1.00 90.69 459 ASP A CA 1
ATOM 3404 C C . ASP A 1 459 ? -1.219 -7.558 10.588 1.00 90.69 459 ASP A C 1
ATOM 3406 O O . ASP A 1 459 ? -2.195 -6.992 11.083 1.00 90.69 459 ASP A O 1
ATOM 3410 N N . PRO A 1 460 ? -0.682 -8.633 11.200 1.00 89.06 460 PRO A N 1
ATOM 3411 C CA . PRO A 1 460 ? 0.500 -9.417 10.810 1.00 89.06 460 PRO A CA 1
ATOM 3412 C C . PRO A 1 460 ? 0.247 -10.487 9.735 1.00 89.06 460 PRO A C 1
ATOM 3414 O O . PRO A 1 460 ? 1.193 -11.075 9.210 1.00 89.06 460 PRO A O 1
ATOM 3417 N N . VAL A 1 461 ? -1.020 -10.777 9.438 1.00 92.00 461 VAL A N 1
ATOM 3418 C CA . VAL A 1 461 ? -1.456 -11.684 8.366 1.00 92.00 461 VAL A CA 1
ATOM 3419 C C . VAL A 1 461 ? -2.704 -11.114 7.693 1.00 92.00 461 VAL A C 1
ATOM 3421 O O . VAL A 1 461 ? -3.335 -10.203 8.226 1.00 92.00 461 VAL A O 1
ATOM 3424 N N . ILE A 1 462 ? -3.100 -11.675 6.550 1.00 92.75 462 ILE A N 1
ATOM 3425 C CA . ILE A 1 462 ? -4.325 -11.292 5.828 1.00 92.75 462 ILE A CA 1
ATOM 3426 C C . ILE A 1 462 ? -5.545 -11.299 6.763 1.00 92.75 462 ILE A C 1
ATOM 3428 O O . ILE A 1 462 ? -5.772 -12.263 7.496 1.00 92.75 462 ILE A O 1
ATOM 3432 N N . GLY A 1 463 ? -6.316 -10.211 6.723 1.00 94.50 463 GLY A N 1
ATOM 3433 C CA . GLY A 1 463 ? -7.388 -9.892 7.671 1.00 94.50 463 GLY A CA 1
ATOM 3434 C C . GLY A 1 463 ? -6.934 -9.038 8.862 1.00 94.50 463 GLY A C 1
ATOM 3435 O O . GLY A 1 463 ? -7.766 -8.631 9.667 1.00 94.50 463 GLY A O 1
ATOM 3436 N N . GLY A 1 464 ? -5.636 -8.764 8.984 1.00 95.56 464 GLY A N 1
ATOM 3437 C CA . GLY A 1 464 ? -5.054 -7.910 10.014 1.00 95.56 464 GLY A CA 1
ATOM 3438 C C . GLY A 1 464 ? -5.262 -6.415 9.779 1.00 95.56 464 GLY A C 1
ATOM 3439 O O . GLY A 1 464 ? -6.015 -6.008 8.895 1.00 95.56 464 GLY A O 1
ATOM 3440 N N . ALA A 1 465 ? -4.611 -5.597 10.600 1.00 95.44 465 ALA A N 1
ATOM 3441 C CA . ALA A 1 465 ? -4.632 -4.145 10.472 1.00 95.44 465 ALA A CA 1
ATOM 3442 C C . ALA A 1 465 ? -3.757 -3.681 9.295 1.00 95.44 465 ALA A C 1
ATOM 3444 O O . ALA A 1 465 ? -2.925 -4.434 8.780 1.00 95.44 465 ALA A O 1
ATOM 3445 N N . GLY A 1 466 ? -3.944 -2.432 8.874 1.00 94.88 466 GLY A N 1
ATOM 3446 C CA . GLY A 1 466 ? -3.074 -1.772 7.904 1.00 94.88 466 GLY A CA 1
ATOM 3447 C C . GLY A 1 466 ? -2.088 -0.806 8.575 1.00 94.88 466 GLY A C 1
ATOM 3448 O O . GLY A 1 466 ? -2.451 -0.154 9.558 1.00 94.88 466 GLY A O 1
ATOM 3449 N N . PRO A 1 467 ? -0.852 -0.662 8.055 1.00 93.88 467 PRO A N 1
ATOM 3450 C CA . PRO A 1 467 ? 0.058 0.400 8.487 1.00 93.88 467 PRO A CA 1
ATOM 3451 C C . PRO A 1 467 ? -0.438 1.784 8.026 1.00 93.88 467 PRO A C 1
ATOM 3453 O O . PRO A 1 467 ? -1.209 1.878 7.077 1.00 93.88 467 PRO A O 1
ATOM 3456 N N . ARG A 1 468 ? 0.111 2.879 8.580 1.00 93.94 468 ARG A N 1
ATOM 3457 C CA . ARG A 1 468 ? -0.293 4.268 8.234 1.00 93.94 468 ARG A CA 1
ATOM 3458 C C . ARG A 1 468 ? -0.346 4.580 6.741 1.00 93.94 468 ARG A C 1
ATOM 3460 O O . ARG A 1 468 ? -1.156 5.374 6.285 1.00 93.94 468 ARG A O 1
ATOM 3467 N N . GLY A 1 469 ? 0.537 3.954 5.962 1.00 93.31 469 GLY A N 1
ATOM 3468 C CA . GLY A 1 469 ? 0.609 4.129 4.512 1.00 93.31 469 GLY A CA 1
ATOM 3469 C C . GLY A 1 469 ? -0.592 3.571 3.738 1.00 93.31 469 GLY A C 1
ATOM 3470 O O . GLY A 1 469 ? -0.544 3.581 2.509 1.00 93.31 469 GLY A O 1
ATOM 3471 N N . VAL A 1 470 ? -1.607 3.034 4.417 1.00 94.69 470 VAL A N 1
ATOM 3472 C CA . VAL A 1 470 ? -2.905 2.634 3.848 1.00 94.69 470 VAL A CA 1
ATOM 3473 C C . VAL A 1 470 ? -4.083 3.170 4.669 1.00 94.69 470 VAL A C 1
ATOM 3475 O O . VAL A 1 470 ? -5.204 2.698 4.504 1.00 94.69 470 VAL A O 1
ATOM 3478 N N . ASP A 1 471 ? -3.855 4.149 5.548 1.00 95.56 471 ASP A N 1
ATOM 3479 C CA . ASP A 1 471 ? -4.952 4.814 6.246 1.00 95.56 471 ASP A CA 1
ATOM 3480 C C . ASP A 1 471 ? -5.836 5.534 5.224 1.00 95.56 471 ASP A C 1
ATOM 3482 O O . ASP A 1 471 ? -5.357 6.102 4.232 1.00 95.56 471 ASP A O 1
ATOM 3486 N N . VAL A 1 472 ? -7.145 5.509 5.456 1.00 96.44 472 VAL A N 1
ATOM 3487 C CA . VAL A 1 472 ? -8.095 6.226 4.612 1.00 96.44 472 VAL A CA 1
ATOM 3488 C C . VAL A 1 472 ? -8.070 7.691 5.018 1.00 96.44 472 VAL A C 1
ATOM 3490 O O . VAL A 1 472 ? -8.295 8.036 6.178 1.00 96.44 472 VAL A O 1
ATOM 3493 N N . VAL A 1 473 ? -7.821 8.575 4.056 1.00 96.56 473 VAL A N 1
ATOM 3494 C CA . VAL A 1 473 ? -7.981 10.012 4.272 1.00 96.56 473 VAL A CA 1
ATOM 3495 C C . VAL A 1 473 ? -9.441 10.369 4.059 1.00 96.56 473 VAL A C 1
ATOM 3497 O O . VAL A 1 473 ? -10.047 10.011 3.049 1.00 96.56 473 VAL A O 1
ATOM 3500 N N . ARG A 1 474 ? -10.001 11.137 4.984 1.00 97.00 474 ARG A N 1
ATOM 3501 C CA . ARG A 1 474 ? -11.297 11.777 4.825 1.00 97.00 474 ARG A CA 1
ATOM 3502 C C . ARG A 1 474 ? -11.169 13.302 4.804 1.00 97.00 474 ARG A C 1
ATOM 3504 O O . ARG A 1 474 ? -10.263 13.863 5.418 1.00 97.00 474 ARG A O 1
ATOM 3511 N N . HIS A 1 475 ? -12.079 13.970 4.098 1.00 97.06 475 HIS A N 1
ATOM 3512 C CA . HIS A 1 475 ? -12.172 15.434 3.987 1.00 97.06 475 HIS A CA 1
ATOM 3513 C C . HIS A 1 475 ? -13.598 15.941 4.239 1.00 97.06 475 HIS A C 1
ATOM 3515 O O . HIS A 1 475 ? -14.581 15.223 4.041 1.00 97.06 475 HIS A O 1
ATOM 3521 N N . GLY A 1 476 ? -13.708 17.191 4.682 1.00 97.12 476 GLY A N 1
ATOM 3522 C CA . GLY A 1 476 ? -14.981 17.829 5.000 1.00 97.12 476 GLY A CA 1
ATOM 3523 C C . GLY A 1 476 ? -14.904 19.345 5.069 1.00 97.12 476 GLY A C 1
ATOM 3524 O O . GLY A 1 476 ? -13.821 19.929 5.017 1.00 97.12 476 GLY A O 1
ATOM 3525 N N . ILE A 1 477 ? -16.063 19.986 5.208 1.00 97.38 477 ILE A N 1
ATOM 3526 C CA . ILE A 1 477 ? -16.190 21.443 5.292 1.00 97.38 477 ILE A CA 1
ATOM 3527 C C . ILE A 1 477 ? -16.786 21.796 6.650 1.00 97.38 477 ILE A C 1
ATOM 3529 O O . ILE A 1 477 ? -17.842 21.289 7.023 1.00 97.38 477 ILE A O 1
ATOM 3533 N N . ILE A 1 478 ? -16.137 22.699 7.379 1.00 96.38 478 ILE A N 1
ATOM 3534 C CA . ILE A 1 478 ? -16.706 23.319 8.573 1.00 96.38 478 ILE A CA 1
ATOM 3535 C C . ILE A 1 478 ? -17.305 24.656 8.151 1.00 96.38 478 ILE A C 1
ATOM 3537 O O . ILE A 1 478 ? -16.602 25.576 7.732 1.00 96.38 478 ILE A O 1
ATOM 3541 N N . ASN A 1 479 ? -18.629 24.757 8.221 1.00 95.00 479 ASN A N 1
ATOM 3542 C CA . ASN A 1 479 ? -19.338 25.963 7.817 1.00 95.00 479 ASN A CA 1
ATOM 3543 C C . ASN A 1 479 ? -19.127 27.113 8.824 1.00 95.00 479 ASN A C 1
ATOM 3545 O O . ASN A 1 479 ? -18.603 26.934 9.922 1.00 95.00 479 ASN A O 1
ATOM 3549 N N . ALA A 1 480 ? -19.601 28.314 8.483 1.00 94.44 480 ALA A N 1
ATOM 3550 C CA . ALA A 1 480 ? -19.434 29.503 9.326 1.00 94.44 480 ALA A CA 1
ATOM 3551 C C . ALA A 1 480 ? -20.083 29.400 10.725 1.00 94.44 480 ALA A C 1
ATOM 3553 O O . ALA A 1 480 ? -19.727 30.170 11.615 1.00 94.44 480 ALA A O 1
ATOM 3554 N N . SER A 1 481 ? -21.030 28.477 10.928 1.00 94.00 481 SER A N 1
ATOM 3555 C CA . SER A 1 481 ? -21.628 28.185 12.240 1.00 94.00 481 SER A CA 1
ATOM 3556 C C . SER A 1 481 ? -20.883 27.105 13.035 1.00 94.00 481 SER A C 1
ATOM 3558 O O . SER A 1 481 ? -21.326 26.756 14.124 1.00 94.00 481 SER A O 1
ATOM 3560 N N . GLY A 1 482 ? -19.770 26.580 12.514 1.00 92.88 482 GLY A N 1
ATOM 3561 C CA . GLY A 1 482 ? -19.007 25.493 13.130 1.00 92.88 482 GLY A CA 1
ATOM 3562 C C . GLY A 1 482 ? -19.597 24.100 12.895 1.00 92.88 482 GLY A C 1
ATOM 3563 O O . GLY A 1 482 ? -19.123 23.141 13.490 1.00 92.88 482 GLY A O 1
ATOM 3564 N N . GLY A 1 483 ? -20.626 23.978 12.051 1.00 95.19 483 GLY A N 1
ATOM 3565 C CA . GLY A 1 483 ? -21.235 22.694 11.703 1.00 95.19 483 GLY A CA 1
ATOM 3566 C C . GLY A 1 483 ? -20.506 22.011 10.549 1.00 95.19 483 GLY A C 1
ATOM 3567 O O . GLY A 1 483 ? -20.024 22.682 9.632 1.00 95.19 483 GLY A O 1
ATOM 3568 N N . PHE A 1 484 ? -20.468 20.683 10.580 1.00 97.12 484 PHE A N 1
ATOM 3569 C CA . PHE A 1 484 ? -19.918 19.871 9.503 1.00 97.12 484 PHE A CA 1
ATOM 3570 C C . PHE A 1 484 ? -20.846 19.852 8.279 1.00 97.12 484 PHE A C 1
ATOM 3572 O O . PHE A 1 484 ? -22.072 19.819 8.388 1.00 97.12 484 PHE A O 1
ATOM 3579 N N . VAL A 1 485 ? -20.244 19.871 7.093 1.00 96.50 485 VAL A N 1
ATOM 3580 C CA . VAL A 1 485 ? -20.905 19.673 5.805 1.00 96.50 485 VAL A CA 1
ATOM 3581 C C . VAL A 1 485 ? -20.073 18.679 5.002 1.00 96.50 485 VAL A C 1
ATOM 3583 O O . VAL A 1 485 ? -18.880 18.893 4.764 1.00 96.50 485 VAL A O 1
ATOM 3586 N N . ALA A 1 486 ? -20.711 17.588 4.578 1.00 96.06 486 ALA A N 1
ATOM 3587 C CA . ALA A 1 486 ? -20.081 16.602 3.715 1.00 96.06 486 ALA A CA 1
ATOM 3588 C C . ALA A 1 486 ? -19.775 17.214 2.333 1.00 96.06 486 ALA A C 1
ATOM 3590 O O . ALA A 1 486 ? -20.628 17.914 1.775 1.00 96.06 486 ALA A O 1
ATOM 3591 N N . PRO A 1 487 ? -18.596 16.943 1.746 1.00 95.62 487 PRO A N 1
ATOM 3592 C CA . PRO A 1 487 ? -18.299 17.350 0.380 1.00 95.62 487 PRO A CA 1
ATOM 3593 C C . PRO A 1 487 ? -19.265 16.692 -0.610 1.00 95.62 487 PRO A C 1
ATOM 3595 O O . PRO A 1 487 ? -19.741 15.577 -0.400 1.00 95.62 487 PRO A O 1
ATOM 3598 N N . SER A 1 488 ? -19.509 17.361 -1.736 1.00 92.81 488 SER A N 1
ATOM 3599 C CA . SER A 1 488 ? -20.403 16.871 -2.801 1.00 92.81 488 SER A CA 1
ATOM 3600 C C . SER A 1 488 ? -19.949 15.546 -3.422 1.00 92.81 488 SER A C 1
ATOM 3602 O O . SER A 1 488 ? -20.753 14.814 -3.989 1.00 92.81 488 SER A O 1
ATOM 3604 N N . VAL A 1 489 ? -18.658 15.243 -3.290 1.00 87.88 489 VAL A N 1
ATOM 3605 C CA . VAL A 1 489 ? -17.998 14.040 -3.803 1.00 87.88 489 VAL A CA 1
ATOM 3606 C C . VAL A 1 489 ? -17.852 12.934 -2.750 1.00 87.88 489 VAL A C 1
ATOM 3608 O O . VAL A 1 489 ? -17.136 11.967 -2.990 1.00 87.88 489 VAL A O 1
ATOM 3611 N N . GLY A 1 490 ? -18.499 13.080 -1.589 1.00 92.75 490 GLY A N 1
ATOM 3612 C CA . GLY A 1 490 ? -18.323 12.196 -0.438 1.00 92.75 490 GLY A CA 1
ATOM 3613 C C . GLY A 1 490 ? -17.145 12.602 0.448 1.00 92.75 490 GLY A C 1
ATOM 3614 O O . GLY A 1 490 ? -16.327 13.451 0.088 1.00 92.75 490 GLY A O 1
ATOM 3615 N N . THR A 1 491 ? -17.079 12.016 1.644 1.00 95.94 491 THR A N 1
ATOM 3616 C CA . THR A 1 491 ? -16.063 12.341 2.658 1.00 95.94 491 THR A CA 1
ATOM 3617 C C . THR A 1 491 ? -14.778 11.544 2.504 1.00 95.94 491 THR A C 1
ATOM 3619 O O . THR A 1 491 ? -13.784 11.925 3.107 1.00 95.94 491 THR A O 1
ATOM 3622 N N . ILE A 1 492 ? -14.756 10.467 1.718 1.00 95.69 492 ILE A N 1
ATOM 3623 C CA . ILE A 1 492 ? -13.537 9.697 1.452 1.00 95.69 492 ILE A CA 1
ATOM 3624 C C . ILE A 1 492 ? -12.727 10.423 0.380 1.00 95.69 492 ILE A C 1
ATOM 3626 O O . ILE A 1 492 ? -13.233 10.727 -0.701 1.00 95.69 492 ILE A O 1
ATOM 3630 N N . LEU A 1 493 ? -11.463 10.695 0.690 1.00 95.31 493 LEU A N 1
ATOM 3631 C CA . LEU A 1 493 ? -10.487 11.209 -0.254 1.00 95.31 493 LEU A CA 1
ATOM 3632 C C . LEU A 1 493 ? -9.536 10.076 -0.628 1.00 95.31 493 LEU A C 1
ATOM 3634 O O . LEU A 1 493 ? -8.502 9.870 0.006 1.00 95.31 493 LEU A O 1
ATOM 3638 N N . HIS A 1 494 ? -9.933 9.323 -1.649 1.00 94.69 494 HIS A N 1
ATOM 3639 C CA . HIS A 1 494 ? -9.245 8.107 -2.063 1.00 94.69 494 HIS A CA 1
ATOM 3640 C C . HIS A 1 494 ? -7.753 8.288 -2.363 1.00 94.69 494 HIS A C 1
ATOM 3642 O O . HIS A 1 494 ? -7.278 9.345 -2.798 1.00 94.69 494 HIS A O 1
ATOM 3648 N N . ARG A 1 495 ? -6.998 7.210 -2.172 1.00 92.56 495 ARG A N 1
ATOM 3649 C CA . ARG A 1 495 ? -5.570 7.154 -2.470 1.00 92.56 495 ARG A CA 1
ATOM 3650 C C . ARG A 1 495 ? -5.296 7.271 -3.967 1.00 92.56 495 ARG A C 1
ATOM 3652 O O . ARG A 1 495 ? -4.409 8.037 -4.330 1.00 92.56 495 ARG A O 1
ATOM 3659 N N . GLY A 1 496 ? -6.037 6.540 -4.798 1.00 90.88 496 GLY A N 1
ATOM 3660 C CA . GLY A 1 496 ? -5.838 6.425 -6.242 1.00 90.88 496 GLY A CA 1
ATOM 3661 C C . GLY A 1 496 ? -7.098 6.712 -7.061 1.00 90.88 496 GLY A C 1
ATOM 3662 O O . GLY A 1 496 ? -8.202 6.848 -6.530 1.00 90.88 496 GLY A O 1
ATOM 3663 N N . THR A 1 497 ? -6.915 6.819 -8.377 1.00 88.94 497 THR A N 1
ATOM 3664 C CA . THR A 1 497 ? -7.992 7.060 -9.344 1.00 88.94 497 THR A CA 1
ATOM 3665 C C . THR A 1 497 ? -7.651 6.469 -10.709 1.00 88.94 497 THR A C 1
ATOM 3667 O O . THR A 1 497 ? -6.484 6.487 -11.097 1.00 88.94 497 THR A O 1
ATOM 3670 N N . ALA A 1 498 ? -8.649 5.978 -11.446 1.00 86.31 498 ALA A N 1
ATOM 3671 C CA . ALA A 1 498 ? -8.488 5.610 -12.854 1.00 86.31 498 ALA A CA 1
ATOM 3672 C C . ALA A 1 498 ? -8.525 6.830 -13.801 1.00 86.31 498 ALA A C 1
ATOM 3674 O O . ALA A 1 498 ? -8.275 6.694 -14.998 1.00 86.31 498 ALA A O 1
ATOM 3675 N N . LEU A 1 499 ? -8.821 8.037 -13.294 1.00 85.06 499 LEU A N 1
ATOM 3676 C CA . LEU A 1 499 ? -8.876 9.249 -14.109 1.00 85.06 499 LEU A CA 1
ATOM 3677 C C . LEU A 1 499 ? -7.464 9.718 -14.497 1.00 85.06 499 LEU A C 1
ATOM 3679 O O . LEU A 1 499 ? -6.634 9.980 -13.618 1.00 85.06 499 LEU A O 1
ATOM 3683 N N . PRO A 1 500 ? -7.182 9.897 -15.800 1.00 82.81 500 PRO A N 1
ATOM 3684 C CA . PRO A 1 500 ? -5.900 10.417 -16.252 1.00 82.81 500 PRO A CA 1
ATOM 3685 C C . PRO A 1 500 ? -5.632 11.821 -15.700 1.00 82.81 500 PRO A C 1
ATOM 3687 O O . PRO A 1 500 ? -6.512 12.681 -15.712 1.00 82.81 500 PRO A O 1
ATOM 3690 N N . ALA A 1 501 ? -4.392 12.063 -15.270 1.00 86.00 501 ALA A N 1
ATOM 3691 C CA . ALA A 1 501 ? -3.908 13.359 -14.787 1.00 86.00 501 ALA A CA 1
ATOM 3692 C C . ALA A 1 501 ? -4.680 13.978 -13.597 1.00 86.00 501 ALA A C 1
ATOM 3694 O O . ALA A 1 501 ? -4.503 15.161 -13.298 1.00 86.00 501 ALA A O 1
ATOM 3695 N N . ASP A 1 502 ? -5.487 13.197 -12.873 1.00 89.31 502 ASP A N 1
ATOM 3696 C CA . ASP A 1 502 ? -6.142 13.638 -11.641 1.00 89.31 502 ASP A CA 1
ATOM 3697 C C . ASP A 1 502 ? -5.358 13.129 -10.414 1.00 89.31 502 ASP A C 1
ATOM 3699 O O . ASP A 1 502 ? -5.242 11.919 -10.225 1.00 89.31 502 ASP A O 1
ATOM 3703 N N . PRO A 1 503 ? -4.808 14.004 -9.546 1.00 88.12 503 PRO A N 1
ATOM 3704 C CA . PRO A 1 503 ? -4.149 13.580 -8.307 1.00 88.12 503 PRO A CA 1
ATOM 3705 C C . PRO A 1 503 ? -5.147 13.292 -7.167 1.00 88.12 503 PRO A C 1
ATOM 3707 O O . PRO A 1 503 ? -4.753 13.230 -5.997 1.00 88.12 503 PRO A O 1
ATOM 3710 N N . ASN A 1 504 ? -6.436 13.185 -7.499 1.00 90.06 504 ASN A N 1
ATOM 3711 C CA . ASN A 1 504 ? -7.577 13.090 -6.603 1.00 90.06 504 ASN A CA 1
ATOM 3712 C C . ASN A 1 504 ? -7.559 14.203 -5.546 1.00 90.06 504 ASN A C 1
ATOM 3714 O O . ASN A 1 504 ? -7.285 13.980 -4.364 1.00 90.06 504 ASN A O 1
ATOM 3718 N N . ARG A 1 505 ? -7.763 15.447 -5.998 1.00 89.88 505 ARG A N 1
ATOM 3719 C CA . ARG A 1 505 ? -7.733 16.631 -5.122 1.00 89.88 505 ARG A CA 1
ATOM 3720 C C . ARG A 1 505 ? -8.948 16.657 -4.196 1.00 89.88 505 ARG A C 1
ATOM 3722 O O . ARG A 1 505 ? -10.059 16.325 -4.601 1.00 89.88 505 ARG A O 1
ATOM 3729 N N . ALA A 1 506 ? -8.737 17.141 -2.973 1.00 92.19 506 ALA A N 1
ATOM 3730 C CA . ALA A 1 506 ? -9.831 17.488 -2.074 1.00 92.19 506 ALA A CA 1
ATOM 3731 C C . ALA A 1 506 ? -10.752 18.544 -2.707 1.00 92.19 506 ALA A C 1
ATOM 3733 O O . ALA A 1 506 ? -10.329 19.315 -3.578 1.00 92.19 506 ALA A O 1
ATOM 3734 N N . GLN A 1 507 ? -12.002 18.614 -2.243 1.00 91.62 507 GLN A N 1
ATOM 3735 C CA . GLN A 1 507 ? -12.900 19.693 -2.657 1.00 91.62 507 GLN A CA 1
ATOM 3736 C C . GLN A 1 507 ? -12.295 21.045 -2.235 1.00 91.62 507 GLN A C 1
ATOM 3738 O O . GLN A 1 507 ? -11.727 21.156 -1.153 1.00 91.62 507 GLN A O 1
ATOM 3743 N N . GLY A 1 508 ? -12.382 22.070 -3.089 1.00 90.25 508 GLY A N 1
ATOM 3744 C CA . GLY A 1 508 ? -11.610 23.311 -2.914 1.00 90.25 508 GLY A CA 1
ATOM 3745 C C . GLY A 1 508 ? -11.899 24.111 -1.635 1.00 90.25 508 GLY A C 1
ATOM 3746 O O . GLY A 1 508 ? -11.060 24.904 -1.221 1.00 90.25 508 GLY A O 1
ATOM 3747 N N . ASP A 1 509 ? -13.060 23.916 -1.012 1.00 92.56 509 ASP A N 1
ATOM 3748 C CA . ASP A 1 509 ? -13.467 24.517 0.263 1.00 92.56 509 ASP A CA 1
ATOM 3749 C C . ASP A 1 509 ? -13.365 23.551 1.458 1.00 92.56 509 ASP A C 1
ATOM 3751 O O . ASP A 1 509 ? -13.787 23.902 2.562 1.00 92.56 509 ASP A O 1
ATOM 3755 N N . ALA A 1 510 ? -12.792 22.356 1.268 1.00 95.19 510 ALA A N 1
ATOM 3756 C CA . ALA A 1 510 ? -12.517 21.431 2.359 1.00 95.19 510 ALA A CA 1
ATOM 3757 C C . ALA A 1 510 ? -11.586 22.088 3.389 1.00 95.19 510 ALA A C 1
ATOM 3759 O O . ALA A 1 510 ? -10.523 22.617 3.060 1.00 95.19 510 ALA A O 1
ATOM 3760 N N . SER A 1 511 ? -11.998 22.051 4.652 1.00 94.50 511 SER A N 1
ATOM 3761 C CA . SER A 1 511 ? -11.338 22.741 5.763 1.00 94.50 511 SER A CA 1
ATOM 3762 C C . SER A 1 511 ? -10.976 21.813 6.921 1.00 94.50 511 SER A C 1
ATOM 3764 O O . SER A 1 511 ? -10.339 22.253 7.873 1.00 94.50 511 SER A O 1
ATOM 3766 N N . VAL A 1 512 ? -11.409 20.552 6.876 1.00 95.56 512 VAL A N 1
ATOM 3767 C CA . VAL A 1 512 ? -11.064 19.520 7.857 1.00 95.56 512 VAL A CA 1
ATOM 3768 C C . VAL A 1 512 ? -10.643 18.251 7.128 1.00 95.56 512 VAL A C 1
ATOM 3770 O O . VAL A 1 512 ? -11.257 17.858 6.134 1.00 95.56 512 VAL A O 1
ATOM 3773 N N . PHE A 1 513 ? -9.583 17.630 7.631 1.00 96.19 513 PHE A N 1
ATOM 3774 C CA . PHE A 1 513 ? -9.035 16.378 7.134 1.00 96.19 513 PHE A CA 1
ATOM 3775 C C . PHE A 1 513 ? -8.833 15.443 8.312 1.00 96.19 513 PHE A C 1
ATOM 3777 O O . PHE A 1 513 ? -8.404 15.875 9.380 1.00 96.19 513 PHE A O 1
ATOM 3784 N N . GLU A 1 514 ? -9.140 14.172 8.115 1.00 95.62 514 GLU A N 1
ATOM 3785 C CA . GLU A 1 514 ? -9.095 13.182 9.179 1.00 95.62 514 GLU A CA 1
ATOM 3786 C C . GLU A 1 514 ? -8.579 11.861 8.620 1.00 95.62 514 GLU A C 1
ATOM 3788 O O . GLU A 1 514 ? -9.015 11.422 7.557 1.00 95.62 514 GLU A O 1
ATOM 3793 N N . LEU A 1 515 ? -7.643 11.232 9.324 1.00 95.81 515 LEU A N 1
ATOM 3794 C CA . LEU A 1 515 ? -7.146 9.906 8.971 1.00 95.81 515 LEU A CA 1
ATOM 3795 C C . LEU A 1 515 ? -8.002 8.839 9.650 1.00 95.81 515 LEU A C 1
ATOM 3797 O O . LEU A 1 515 ? -8.454 9.013 10.784 1.00 95.81 515 LEU A O 1
ATOM 3801 N N . ARG A 1 516 ? -8.217 7.732 8.943 1.00 96.44 516 ARG A N 1
ATOM 3802 C CA . ARG A 1 516 ? -8.906 6.539 9.425 1.00 96.44 516 ARG A CA 1
ATOM 3803 C C . ARG A 1 516 ? -7.975 5.341 9.288 1.00 96.44 516 ARG A C 1
ATOM 3805 O O . ARG A 1 516 ? -7.763 4.841 8.187 1.00 96.44 516 ARG A O 1
ATOM 3812 N N . GLN A 1 517 ? -7.440 4.902 10.420 1.00 96.88 517 GLN A N 1
ATOM 3813 C CA . GLN A 1 517 ? -6.583 3.730 10.543 1.00 96.88 517 GLN A CA 1
ATOM 3814 C C . GLN A 1 517 ? -7.330 2.490 10.055 1.00 96.88 517 GLN A C 1
ATOM 3816 O O . GLN A 1 517 ? -8.509 2.330 10.360 1.00 96.88 517 GLN A O 1
ATOM 3821 N N . THR A 1 518 ? -6.688 1.618 9.282 1.00 96.25 518 THR A N 1
ATOM 3822 C CA . THR A 1 518 ? -7.347 0.391 8.804 1.00 96.25 518 THR A CA 1
ATOM 3823 C C . THR A 1 518 ? -7.422 -0.674 9.914 1.00 96.25 518 THR A C 1
ATOM 3825 O O . THR A 1 518 ? -6.399 -1.301 10.214 1.00 96.25 518 THR A O 1
ATOM 3828 N N . PRO A 1 519 ? -8.600 -0.961 10.503 1.00 94.88 519 PRO A N 1
ATOM 3829 C CA . PRO A 1 519 ? -8.689 -1.881 11.633 1.00 94.88 519 PRO A CA 1
ATOM 3830 C C . PRO A 1 519 ? -8.478 -3.344 11.203 1.00 94.88 519 PRO A C 1
ATOM 3832 O O . PRO A 1 519 ? -8.718 -3.690 10.042 1.00 94.88 519 PRO A O 1
ATOM 3835 N N . PRO A 1 520 ? -8.099 -4.245 12.126 1.00 95.62 520 PRO A N 1
ATOM 3836 C CA . PRO A 1 520 ? -8.146 -5.677 11.859 1.00 95.62 520 PRO A CA 1
ATOM 3837 C C . PRO A 1 520 ? -9.598 -6.164 11.716 1.00 95.62 520 PRO A C 1
ATOM 3839 O O . PRO A 1 520 ? -10.506 -5.670 12.385 1.00 95.62 520 PRO A O 1
ATOM 3842 N N . LEU A 1 521 ? -9.809 -7.177 10.875 1.00 97.00 521 LEU A N 1
ATOM 3843 C CA . LEU A 1 521 ? -11.109 -7.814 10.615 1.00 97.00 521 LEU A CA 1
ATOM 3844 C C . LEU A 1 521 ? -11.296 -9.136 11.374 1.00 97.00 521 LEU A C 1
ATOM 3846 O O . LEU A 1 521 ? -12.294 -9.835 11.199 1.00 97.00 521 LEU A O 1
ATOM 3850 N N . PHE A 1 522 ? -10.338 -9.511 12.217 1.00 96.25 522 PHE A N 1
ATOM 3851 C CA . PHE A 1 522 ? -10.417 -10.720 13.030 1.00 96.25 522 PHE A CA 1
ATOM 3852 C C . PHE A 1 522 ? -11.630 -10.685 13.973 1.00 96.25 522 PHE A C 1
ATOM 3854 O O . PHE A 1 522 ? -11.828 -9.723 14.718 1.00 96.25 522 PHE A O 1
ATOM 3861 N N . GLY A 1 523 ? -12.437 -11.750 13.962 1.00 96.12 523 GLY A N 1
ATOM 3862 C CA . GLY A 1 523 ? -13.572 -11.908 14.871 1.00 96.12 523 GLY A CA 1
ATOM 3863 C C . GLY A 1 523 ? -14.805 -11.058 14.547 1.00 96.12 523 GLY A C 1
ATOM 3864 O O . GLY A 1 523 ? -15.730 -11.032 15.355 1.00 96.12 523 GLY A O 1
ATOM 3865 N N . VAL A 1 524 ? -14.882 -10.388 13.390 1.00 96.94 524 VAL A N 1
ATOM 3866 C CA . VAL A 1 524 ? -16.046 -9.537 13.051 1.00 96.94 524 VAL A CA 1
ATOM 3867 C C . VAL A 1 524 ? -17.367 -10.309 12.995 1.00 96.94 524 VAL A C 1
ATOM 3869 O O . VAL A 1 524 ? -18.408 -9.750 13.331 1.00 96.94 524 VAL A O 1
ATOM 3872 N N . GLY A 1 525 ? -17.340 -11.607 12.676 1.00 96.94 525 GLY A N 1
ATOM 3873 C CA . GLY A 1 525 ? -18.524 -12.467 12.777 1.00 96.94 525 GLY A CA 1
ATOM 3874 C C . GLY A 1 525 ? -19.057 -12.636 14.203 1.00 96.94 525 GLY A C 1
ATOM 3875 O O . GLY A 1 525 ? -20.264 -12.767 14.385 1.00 96.94 525 GLY A O 1
ATOM 3876 N N . LEU A 1 526 ? -18.192 -12.576 15.225 1.00 97.06 526 LEU A N 1
ATOM 3877 C CA . LEU A 1 526 ? -18.633 -12.560 16.624 1.00 97.06 526 LEU A CA 1
ATOM 3878 C C . LEU A 1 526 ? -19.315 -11.240 16.974 1.00 97.06 526 LEU A C 1
ATOM 3880 O O . LEU A 1 526 ? -20.317 -11.251 17.679 1.00 97.06 526 LEU A O 1
ATOM 3884 N N . ILE A 1 527 ? -18.811 -10.119 16.450 1.00 97.56 527 ILE A N 1
ATOM 3885 C CA . ILE A 1 527 ? -19.424 -8.795 16.639 1.00 97.56 527 ILE A CA 1
ATOM 3886 C C . ILE A 1 527 ? -20.817 -8.742 15.991 1.00 97.56 527 ILE A C 1
ATOM 3888 O O . ILE A 1 527 ? -21.759 -8.213 16.586 1.00 97.56 527 ILE A O 1
ATOM 3892 N N . ASP A 1 528 ? -20.963 -9.327 14.798 1.00 96.88 528 ASP A N 1
ATOM 3893 C CA . ASP A 1 528 ? -22.249 -9.454 14.091 1.00 96.88 528 ASP A CA 1
ATOM 3894 C C . ASP A 1 528 ? -23.267 -10.267 14.916 1.00 96.88 528 ASP A C 1
ATOM 3896 O O . ASP A 1 528 ? -24.464 -9.989 14.887 1.00 96.88 528 ASP A O 1
ATOM 3900 N N . ALA A 1 529 ? -22.788 -11.241 15.702 1.00 96.81 529 ALA A N 1
ATOM 3901 C CA . ALA A 1 529 ? -23.606 -12.131 16.527 1.00 96.81 529 ALA A CA 1
ATOM 3902 C C . ALA A 1 529 ? -23.964 -11.583 17.926 1.00 96.81 529 ALA A C 1
ATOM 3904 O O . ALA A 1 529 ? -24.808 -12.182 18.602 1.00 96.81 529 ALA A O 1
ATOM 3905 N N . ILE A 1 530 ? -23.346 -10.480 18.379 1.00 98.06 530 ILE A N 1
ATOM 3906 C CA . ILE A 1 530 ? -23.640 -9.849 19.681 1.00 98.06 530 ILE A CA 1
ATOM 3907 C C . ILE A 1 530 ? -25.106 -9.399 19.734 1.00 98.06 530 ILE A C 1
ATOM 3909 O O . ILE A 1 530 ? -25.601 -8.765 18.796 1.00 98.06 530 ILE A O 1
ATOM 3913 N N . ASP A 1 531 ? -25.798 -9.678 20.838 1.00 97.56 531 ASP A N 1
ATOM 3914 C CA . ASP A 1 531 ? -27.184 -9.245 21.014 1.00 97.56 531 ASP A CA 1
ATOM 3915 C C . ASP A 1 531 ? -27.274 -7.706 21.016 1.00 97.56 531 ASP A C 1
ATOM 3917 O O . ASP A 1 531 ? -26.519 -7.016 21.704 1.00 97.56 531 ASP A O 1
ATOM 3921 N N . ALA A 1 532 ? -28.195 -7.153 20.225 1.00 97.19 532 ALA A N 1
ATOM 3922 C CA . ALA A 1 532 ? -28.421 -5.711 20.179 1.00 97.19 532 ALA A CA 1
ATOM 3923 C C . ALA A 1 532 ? -28.848 -5.166 21.551 1.00 97.19 532 ALA A C 1
ATOM 3925 O O . ALA A 1 532 ? -28.402 -4.087 21.939 1.00 97.19 532 ALA A O 1
ATOM 3926 N N . ASP A 1 533 ? -29.645 -5.927 22.308 1.00 97.38 533 ASP A N 1
ATOM 3927 C CA . ASP A 1 533 ? -30.092 -5.523 23.643 1.00 97.38 533 ASP A CA 1
ATOM 3928 C C . ASP A 1 533 ? -28.918 -5.444 24.628 1.00 97.38 533 ASP A C 1
ATOM 3930 O O . ASP A 1 533 ? -28.920 -4.605 25.528 1.00 97.38 533 ASP A O 1
ATOM 3934 N N . ALA A 1 534 ? -27.877 -6.260 24.434 1.00 97.00 534 ALA A N 1
ATOM 3935 C CA . ALA A 1 534 ? -26.675 -6.212 25.256 1.00 97.00 534 ALA A CA 1
ATOM 3936 C C . ALA A 1 534 ? -25.839 -4.951 25.007 1.00 97.00 534 ALA A C 1
ATOM 3938 O O . ALA A 1 534 ? -25.324 -4.366 25.957 1.00 97.00 534 ALA A O 1
ATOM 3939 N N . ILE A 1 535 ? -25.742 -4.497 23.754 1.00 97.94 535 ILE A N 1
ATOM 3940 C CA . ILE A 1 535 ? -25.104 -3.214 23.417 1.00 97.94 535 ILE A CA 1
ATOM 3941 C C . ILE A 1 535 ? -25.910 -2.068 24.041 1.00 97.94 535 ILE A C 1
ATOM 3943 O O . ILE A 1 535 ? -25.365 -1.230 24.755 1.00 97.94 535 ILE A O 1
ATOM 3947 N N . LEU A 1 536 ? -27.232 -2.064 23.838 1.00 97.50 536 LEU A N 1
ATOM 3948 C CA . LEU A 1 536 ? -28.119 -1.011 24.342 1.00 97.50 536 LEU A CA 1
ATOM 3949 C C . LEU A 1 536 ? -28.163 -0.939 25.873 1.00 97.50 536 LEU A C 1
ATOM 3951 O O . LEU A 1 536 ? -28.338 0.147 26.418 1.00 97.50 536 LEU A O 1
ATOM 3955 N N . ALA A 1 537 ? -27.980 -2.060 26.571 1.00 96.25 537 ALA A N 1
ATOM 3956 C CA . ALA A 1 537 ? -27.935 -2.096 28.031 1.00 96.25 537 ALA A CA 1
ATOM 3957 C C . ALA A 1 537 ? -26.723 -1.364 28.635 1.00 96.25 537 ALA A C 1
ATOM 3959 O O . ALA A 1 537 ? -26.770 -1.020 29.814 1.00 96.25 537 ALA A O 1
ATOM 3960 N N . ASN A 1 538 ? -25.663 -1.131 27.853 1.00 96.19 538 ASN A N 1
ATOM 3961 C CA . ASN A 1 538 ? -24.495 -0.357 28.280 1.00 96.19 538 ASN A CA 1
ATOM 3962 C C . ASN A 1 538 ? -24.625 1.143 27.957 1.00 96.19 538 ASN A C 1
ATOM 3964 O O . ASN A 1 538 ? -23.775 1.921 28.371 1.00 96.19 538 ASN A O 1
ATOM 3968 N N . ALA A 1 539 ? -25.657 1.565 27.215 1.00 97.44 539 ALA A N 1
ATOM 3969 C CA . ALA A 1 539 ? -25.808 2.962 26.819 1.00 97.44 539 ALA A CA 1
ATOM 3970 C C . ALA A 1 539 ? -26.341 3.831 27.970 1.00 97.44 539 ALA A C 1
ATOM 3972 O O . ALA A 1 539 ? -27.389 3.536 28.547 1.00 97.44 539 ALA A O 1
ATOM 3973 N N . ASP A 1 540 ? -25.664 4.949 28.227 1.00 97.19 540 ASP A N 1
ATOM 3974 C CA . ASP A 1 540 ? -26.064 5.990 29.180 1.00 97.19 540 ASP A CA 1
ATOM 3975 C C . ASP A 1 540 ? -25.854 7.388 28.562 1.00 97.19 540 ASP A C 1
ATOM 3977 O O . ASP A 1 540 ? -25.019 8.163 29.021 1.00 97.19 540 ASP A O 1
ATOM 3981 N N . PRO A 1 541 ? -26.589 7.736 27.487 1.00 96.56 541 PRO A N 1
ATOM 3982 C CA . PRO A 1 541 ? -26.350 8.958 26.710 1.00 96.56 541 PRO A CA 1
ATOM 3983 C C . PRO A 1 541 ? -26.509 10.261 27.506 1.00 96.56 541 PRO A C 1
ATOM 3985 O O . PRO A 1 541 ? -26.013 11.298 27.075 1.00 96.56 541 PRO A O 1
ATOM 3988 N N . ASP A 1 542 ? -27.232 10.217 28.626 1.00 95.62 542 ASP A N 1
ATOM 3989 C CA . ASP A 1 542 ? -27.501 11.377 29.476 1.00 95.62 542 ASP A CA 1
ATOM 3990 C C . ASP A 1 542 ? -26.655 11.372 30.770 1.00 95.62 542 ASP A C 1
ATOM 3992 O O . ASP A 1 542 ? -26.843 12.265 31.600 1.00 95.62 542 ASP A O 1
ATOM 3996 N N . ASP A 1 543 ? -25.757 10.388 30.961 1.00 94.81 543 ASP A N 1
ATOM 3997 C CA . ASP A 1 543 ? -24.929 10.206 32.174 1.00 94.81 543 ASP A CA 1
ATOM 3998 C C . ASP A 1 543 ? -25.790 10.178 33.460 1.00 94.81 543 ASP A C 1
ATOM 4000 O O . ASP A 1 543 ? -25.539 10.862 34.458 1.00 94.81 543 ASP A O 1
ATOM 4004 N N . THR A 1 544 ? -26.905 9.434 33.414 1.00 94.44 544 THR A N 1
ATOM 4005 C CA . THR A 1 544 ? -27.896 9.372 34.507 1.00 94.44 544 THR A CA 1
ATOM 4006 C C . THR A 1 544 ? -27.987 8.015 35.194 1.00 94.44 544 THR A C 1
ATOM 4008 O O . THR A 1 544 ? -28.439 7.958 36.345 1.00 94.44 544 THR A O 1
ATOM 4011 N N . LEU A 1 545 ? -27.592 6.929 34.525 1.00 90.94 545 LEU A N 1
ATOM 4012 C CA . LEU A 1 545 ? -27.565 5.582 35.098 1.00 90.94 545 LEU A CA 1
ATOM 4013 C C . LEU A 1 545 ? -26.315 5.401 35.965 1.00 90.94 545 LEU A C 1
ATOM 4015 O O . LEU A 1 545 ? -26.414 4.912 37.097 1.00 90.94 545 LEU A O 1
ATOM 4019 N N . THR A 1 546 ? -25.167 5.853 35.465 1.00 88.62 546 THR A N 1
ATOM 4020 C CA . THR A 1 546 ? -23.872 5.870 36.147 1.00 88.62 546 THR A CA 1
ATOM 4021 C C . THR A 1 546 ? -23.244 7.251 35.980 1.00 88.62 546 THR A C 1
ATOM 4023 O O . THR A 1 546 ? -22.577 7.453 34.984 1.00 88.62 546 THR A O 1
ATOM 4026 N N . PRO A 1 547 ? -23.424 8.190 36.937 1.00 91.25 547 PRO A N 1
ATOM 4027 C CA . PRO A 1 547 ? -22.975 9.578 36.803 1.00 91.25 547 PRO A CA 1
ATOM 4028 C C . PRO A 1 547 ? -21.458 9.691 37.014 1.00 91.25 547 PRO A C 1
ATOM 4030 O O . PRO A 1 547 ? -20.990 10.180 38.052 1.00 91.25 547 PRO A O 1
ATOM 4033 N N . ASP A 1 548 ? -20.694 9.148 36.074 1.00 90.94 548 ASP A N 1
ATOM 4034 C CA . ASP A 1 548 ? -19.235 9.087 36.067 1.00 90.94 548 ASP A CA 1
ATOM 4035 C C . ASP A 1 548 ? -18.610 9.979 34.981 1.00 90.94 548 ASP A C 1
ATOM 4037 O O . ASP A 1 548 ? -17.385 10.132 34.949 1.00 90.94 548 ASP A O 1
ATOM 4041 N N . GLY A 1 549 ? -19.446 10.658 34.187 1.00 93.38 549 GLY A N 1
ATOM 4042 C CA . GLY A 1 549 ? -19.038 11.568 33.123 1.00 93.38 549 GLY A CA 1
ATOM 4043 C C . GLY A 1 549 ? -18.844 10.889 31.768 1.00 93.38 549 GLY A C 1
ATOM 4044 O O . GLY A 1 549 ? -18.342 11.543 30.851 1.00 93.38 549 GLY A O 1
ATOM 4045 N N . ILE A 1 550 ? -19.209 9.610 31.637 1.00 96.88 550 ILE A N 1
ATOM 4046 C CA . ILE A 1 550 ? -19.171 8.844 30.390 1.00 96.88 550 ILE A CA 1
ATOM 4047 C C . ILE A 1 550 ? -20.592 8.781 29.825 1.00 96.88 550 ILE A C 1
ATOM 4049 O O . ILE A 1 550 ? -21.533 8.384 30.503 1.00 96.88 550 ILE A O 1
ATOM 4053 N N . SER A 1 551 ? -20.762 9.166 28.560 1.00 97.00 551 SER A N 1
ATOM 4054 C CA . SER A 1 551 ? -22.079 9.325 27.923 1.00 97.00 551 SER A CA 1
ATOM 4055 C C . SER A 1 551 ? -22.241 8.415 26.705 1.00 97.00 551 SER A C 1
ATOM 4057 O O . SER A 1 551 ? -22.756 8.819 25.659 1.00 97.00 551 SER A O 1
ATOM 4059 N N . GLY A 1 552 ? -21.787 7.166 26.846 1.00 97.38 552 GLY A N 1
ATOM 4060 C CA . GLY A 1 552 ? -21.791 6.169 25.781 1.00 97.38 552 GLY A CA 1
ATOM 4061 C C . GLY A 1 552 ? -23.173 5.977 25.164 1.00 97.38 552 GLY A C 1
ATOM 4062 O O . GLY A 1 552 ? -24.165 5.770 25.868 1.00 97.38 552 GLY A O 1
ATOM 4063 N N . ARG A 1 553 ? -23.255 6.013 23.831 1.00 97.50 553 ARG A N 1
ATOM 4064 C CA . ARG A 1 553 ? -24.536 5.878 23.121 1.00 97.50 553 ARG A CA 1
ATOM 4065 C C . ARG A 1 553 ? -24.457 5.036 21.857 1.00 97.50 553 ARG A C 1
ATOM 4067 O O . ARG A 1 553 ? -23.438 4.974 21.176 1.00 97.50 553 ARG A O 1
ATOM 4074 N N . ALA A 1 554 ? -25.580 4.429 21.491 1.00 97.06 554 ALA A N 1
ATOM 4075 C CA . ALA A 1 554 ? -25.683 3.665 20.255 1.00 97.06 554 ALA A CA 1
ATOM 4076 C C . ALA A 1 554 ? -25.633 4.570 19.010 1.00 97.06 554 ALA A C 1
ATOM 4078 O O . ALA A 1 554 ? -26.161 5.690 19.009 1.00 97.06 554 ALA A O 1
ATOM 4079 N N . SER A 1 555 ? -25.043 4.047 17.932 1.00 96.19 555 SER A N 1
ATOM 4080 C CA . SER A 1 555 ? -25.154 4.624 16.589 1.00 96.19 555 SER A CA 1
ATOM 4081 C C . SER A 1 555 ? -26.314 3.987 15.829 1.00 96.19 555 SER A C 1
ATOM 4083 O O . SER A 1 555 ? -26.518 2.774 15.899 1.00 96.19 555 SER A O 1
ATOM 4085 N N . TRP A 1 556 ? -27.054 4.790 15.067 1.00 94.19 556 TRP A N 1
ATOM 4086 C CA . TRP A 1 556 ? -28.207 4.336 14.289 1.00 94.19 556 TRP A CA 1
ATOM 4087 C C . TRP A 1 556 ? -28.029 4.642 12.806 1.00 94.19 556 TRP A C 1
ATOM 4089 O O . TRP A 1 556 ? -27.893 5.804 12.430 1.00 94.19 556 TRP A O 1
ATOM 4099 N N . THR A 1 557 ? -28.101 3.614 11.962 1.00 89.31 557 THR A N 1
ATOM 4100 C CA . THR A 1 557 ? -28.106 3.723 10.498 1.00 89.31 557 THR A CA 1
ATOM 4101 C C . THR A 1 557 ? -29.525 3.607 9.937 1.00 89.31 557 THR A C 1
ATOM 4103 O O . THR A 1 557 ? -30.403 2.965 10.526 1.00 89.31 557 THR A O 1
ATOM 4106 N N . ASP A 1 558 ? -29.796 4.338 8.853 1.00 84.19 558 ASP A N 1
ATOM 4107 C CA . ASP A 1 558 ? -31.134 4.560 8.278 1.00 84.19 558 ASP A CA 1
ATOM 4108 C C . ASP A 1 558 ? -32.199 5.007 9.301 1.00 84.19 558 ASP A C 1
ATOM 4110 O O . ASP A 1 558 ? -33.400 4.793 9.125 1.00 84.19 558 ASP A O 1
ATOM 4114 N N . GLY A 1 559 ? -31.761 5.604 10.413 1.00 82.31 559 GLY A N 1
ATOM 4115 C CA . GLY A 1 559 ? -32.608 6.070 11.511 1.00 82.31 559 GLY A CA 1
ATOM 4116 C C . GLY A 1 559 ? -33.242 4.977 12.381 1.00 82.31 559 GLY A C 1
ATOM 4117 O O . GLY A 1 559 ? -34.058 5.315 13.235 1.00 82.31 559 GLY A O 1
ATOM 4118 N N . HIS A 1 560 ? -32.919 3.692 12.183 1.00 88.12 560 HIS A N 1
ATOM 4119 C CA . HIS A 1 560 ? -33.559 2.607 12.948 1.00 88.12 560 HIS A CA 1
ATOM 4120 C C . HIS A 1 560 ? -32.750 1.311 13.099 1.00 88.12 560 HIS A C 1
ATOM 4122 O O . HIS A 1 560 ? -33.119 0.471 13.919 1.00 88.12 560 HIS A O 1
ATOM 4128 N N . ARG A 1 561 ? -31.675 1.104 12.332 1.00 93.62 561 ARG A N 1
ATOM 4129 C CA . ARG A 1 561 ? -30.838 -0.101 12.430 1.00 93.62 561 ARG A CA 1
ATOM 4130 C C . ARG A 1 561 ? -29.626 0.204 13.305 1.00 93.62 561 ARG A C 1
ATOM 4132 O O . ARG A 1 561 ? -29.013 1.255 13.152 1.00 93.62 561 ARG A O 1
ATOM 4139 N N . LEU A 1 562 ? -29.294 -0.686 14.236 1.00 96.25 562 LEU A N 1
ATOM 4140 C CA . LEU A 1 562 ? -28.134 -0.507 15.110 1.00 96.25 562 LEU A CA 1
ATOM 4141 C C . LEU A 1 562 ? -26.845 -0.639 14.291 1.00 96.25 562 LEU A C 1
ATOM 4143 O O . LEU A 1 562 ? -26.641 -1.644 13.610 1.00 96.25 562 LEU A O 1
ATOM 4147 N N . GLY A 1 563 ? -25.986 0.370 14.362 1.00 96.38 563 GLY A N 1
ATOM 4148 C CA . GLY A 1 563 ? -24.667 0.344 13.751 1.00 96.38 563 GLY A CA 1
ATOM 4149 C C . GLY A 1 563 ? -23.646 -0.409 14.608 1.00 96.38 563 GLY A C 1
ATOM 4150 O O . GLY A 1 563 ? -23.684 -0.328 15.834 1.00 96.38 563 GLY A O 1
ATOM 4151 N N . ARG A 1 564 ? -22.742 -1.160 13.969 1.00 96.19 564 ARG A N 1
ATOM 4152 C CA . ARG A 1 564 ? -21.783 -2.066 14.638 1.00 96.19 564 ARG A CA 1
ATOM 4153 C C . ARG A 1 564 ? -20.357 -1.944 14.110 1.00 96.19 564 ARG A C 1
ATOM 4155 O O . ARG A 1 564 ? -19.402 -2.069 14.872 1.00 96.19 564 ARG A O 1
ATOM 4162 N N . PHE A 1 565 ? -20.213 -1.698 12.811 1.00 97.06 565 PHE A N 1
ATOM 4163 C CA . PHE A 1 565 ? -18.937 -1.725 12.101 1.00 97.06 565 PHE A CA 1
ATOM 4164 C C . PHE A 1 565 ? -18.511 -0.334 11.633 1.00 97.06 565 PHE A C 1
ATOM 4166 O O . PHE A 1 565 ? -19.313 0.598 11.546 1.00 97.06 565 PHE A O 1
ATOM 4173 N N . GLY A 1 566 ? -17.216 -0.208 11.346 1.00 95.50 566 GLY A N 1
ATOM 4174 C CA . GLY A 1 566 ? -16.556 1.071 11.118 1.00 95.50 566 GLY A CA 1
ATOM 4175 C C . GLY A 1 566 ? -16.200 1.792 12.421 1.00 95.50 566 GLY A C 1
ATOM 4176 O O . GLY A 1 566 ? -16.614 1.420 13.524 1.00 95.50 566 GLY A O 1
ATOM 4177 N N . TRP A 1 567 ? -15.385 2.835 12.298 1.00 97.19 567 TRP A N 1
ATOM 4178 C CA . TRP A 1 567 ? -14.905 3.621 13.437 1.00 97.19 567 TRP A CA 1
ATOM 4179 C C . TRP A 1 567 ? -15.972 4.500 14.092 1.00 97.19 567 TRP A C 1
ATOM 4181 O O . TRP A 1 567 ? -15.775 4.954 15.213 1.00 97.19 567 TRP A O 1
ATOM 4191 N N . LYS A 1 568 ? -17.076 4.773 13.396 1.00 97.19 568 LYS A N 1
ATOM 4192 C CA . LYS A 1 568 ? -18.219 5.536 13.909 1.00 97.19 568 LYS A CA 1
ATOM 4193 C C . LYS A 1 568 ? -19.486 4.678 13.982 1.00 97.19 568 LYS A C 1
ATOM 4195 O O . LYS A 1 568 ? -20.594 5.207 14.025 1.00 97.19 568 LYS A O 1
ATOM 4200 N N . ALA A 1 569 ? -19.315 3.351 14.001 1.00 97.00 569 ALA A N 1
ATOM 4201 C CA . ALA A 1 569 ? -20.414 2.391 14.019 1.00 97.00 569 ALA A CA 1
ATOM 4202 C C . ALA A 1 569 ? -21.456 2.706 12.926 1.00 97.00 569 ALA A C 1
ATOM 4204 O O . ALA A 1 569 ? -22.650 2.727 13.196 1.00 97.00 569 ALA A O 1
ATOM 4205 N N . GLN A 1 570 ? -21.020 3.052 11.714 1.00 95.19 570 GLN A N 1
ATOM 4206 C CA . GLN A 1 570 ? -21.916 3.528 10.657 1.00 95.19 570 GLN A CA 1
ATOM 4207 C C . GLN A 1 570 ? -22.534 2.398 9.813 1.00 95.19 570 GLN A C 1
ATOM 4209 O O . GLN A 1 570 ? -23.503 2.628 9.091 1.00 95.19 570 GLN A O 1
ATOM 4214 N N . VAL A 1 571 ? -22.028 1.164 9.941 1.00 96.56 571 VAL A N 1
ATOM 4215 C CA . VAL A 1 571 ? -22.490 0.004 9.159 1.00 96.56 571 VAL A CA 1
ATOM 4216 C C . VAL A 1 571 ? -23.098 -1.074 10.074 1.00 96.56 571 VAL A C 1
ATOM 4218 O O . VAL A 1 571 ? -22.510 -1.370 11.119 1.00 96.56 571 VAL A O 1
ATOM 4221 N N . PRO A 1 572 ? -24.260 -1.677 9.744 1.00 96.06 572 PRO A N 1
ATOM 4222 C CA . PRO A 1 572 ? -25.014 -2.497 10.699 1.00 96.06 572 PRO A CA 1
ATOM 4223 C C . PRO A 1 572 ? -24.699 -3.999 10.677 1.00 96.06 572 PRO A C 1
ATOM 4225 O O . PRO A 1 572 ? -25.039 -4.683 11.636 1.00 96.06 572 PRO A O 1
ATOM 4228 N N . SER A 1 573 ? -24.103 -4.533 9.605 1.00 96.19 573 SER A N 1
ATOM 4229 C CA . SER A 1 573 ? -23.832 -5.975 9.457 1.00 96.19 573 SER A CA 1
ATOM 4230 C C . SER A 1 573 ? -22.558 -6.241 8.655 1.00 96.19 573 SER A C 1
ATOM 4232 O O . SER A 1 573 ? -22.106 -5.360 7.920 1.00 96.19 573 SER A O 1
ATOM 4234 N N . VAL A 1 574 ? -22.009 -7.459 8.741 1.00 97.50 574 VAL A N 1
ATOM 4235 C CA . VAL A 1 574 ? -20.834 -7.860 7.937 1.00 97.50 574 VAL A CA 1
ATOM 4236 C C . VAL A 1 574 ? -21.134 -7.851 6.433 1.00 97.50 574 VAL A C 1
ATOM 4238 O O . VAL A 1 574 ? -20.277 -7.450 5.644 1.00 97.50 574 VAL A O 1
ATOM 4241 N N . ASP A 1 575 ? -22.344 -8.238 6.017 1.00 97.50 575 ASP A N 1
ATOM 4242 C CA . ASP A 1 575 ? -22.720 -8.222 4.595 1.00 97.50 575 ASP A CA 1
ATOM 4243 C C . ASP A 1 575 ? -22.725 -6.781 4.061 1.00 97.50 575 ASP A C 1
ATOM 4245 O O . ASP A 1 575 ? -22.149 -6.494 3.016 1.00 97.50 575 ASP A O 1
ATOM 4249 N N . GLU A 1 576 ? -23.304 -5.840 4.810 1.00 96.81 576 GLU A N 1
ATOM 4250 C CA . GLU A 1 576 ? -23.292 -4.429 4.413 1.00 96.81 576 GLU A CA 1
ATOM 4251 C C . GLU A 1 576 ? -21.908 -3.796 4.506 1.00 96.81 576 GLU A C 1
ATOM 4253 O O . GLU A 1 576 ? -21.578 -2.970 3.666 1.00 96.81 576 GLU A O 1
ATOM 4258 N N . PHE A 1 577 ? -21.075 -4.226 5.455 1.00 97.06 577 PHE A N 1
ATOM 4259 C CA . PHE A 1 577 ? -19.677 -3.804 5.539 1.00 97.06 577 PHE A CA 1
ATOM 4260 C C . PHE A 1 577 ? -18.878 -4.260 4.319 1.00 97.06 577 PHE A C 1
ATOM 4262 O O . PHE A 1 577 ? -18.107 -3.485 3.764 1.00 97.06 577 PHE A O 1
ATOM 4269 N N . THR A 1 578 ? -19.127 -5.482 3.846 1.00 97.75 578 THR A N 1
ATOM 4270 C CA . THR A 1 578 ? -18.535 -5.993 2.601 1.00 97.75 578 THR A CA 1
ATOM 4271 C C . THR A 1 578 ? -18.950 -5.128 1.414 1.00 97.75 578 THR A C 1
ATOM 4273 O O . THR A 1 578 ? -18.115 -4.732 0.608 1.00 97.75 578 THR A O 1
ATOM 4276 N N . ARG A 1 579 ? -20.246 -4.809 1.313 1.00 97.25 579 ARG A N 1
ATOM 4277 C CA . ARG A 1 579 ? -20.794 -4.032 0.195 1.00 97.25 579 ARG A CA 1
ATOM 4278 C C . ARG A 1 579 ? -20.327 -2.580 0.198 1.00 97.25 579 ARG A C 1
ATOM 4280 O O . ARG A 1 579 ? -20.028 -2.046 -0.866 1.00 97.25 579 ARG A O 1
ATOM 4287 N N . ASP A 1 580 ? -20.263 -1.966 1.376 1.00 95.69 580 ASP A N 1
ATOM 4288 C CA . ASP A 1 580 ? -19.704 -0.628 1.567 1.00 95.69 580 ASP A CA 1
ATOM 4289 C C . ASP A 1 580 ? -18.232 -0.609 1.153 1.00 95.69 580 ASP A C 1
ATOM 4291 O O . ASP A 1 580 ? -17.855 0.206 0.325 1.00 95.69 580 ASP A O 1
ATOM 4295 N N . ALA A 1 581 ? -17.422 -1.569 1.611 1.00 96.50 581 ALA A N 1
ATOM 4296 C CA . ALA A 1 581 ? -16.005 -1.637 1.258 1.00 96.50 581 ALA A CA 1
ATOM 4297 C C . ALA A 1 581 ? -15.766 -1.854 -0.249 1.00 96.50 581 ALA A C 1
ATOM 4299 O O . ALA A 1 581 ? -14.948 -1.161 -0.846 1.00 96.50 581 ALA A O 1
ATOM 4300 N N . VAL A 1 582 ? -16.493 -2.767 -0.900 1.00 97.06 582 VAL A N 1
ATOM 4301 C CA . VAL A 1 582 ? -16.347 -2.995 -2.353 1.00 97.06 582 VAL A CA 1
ATOM 4302 C C . VAL A 1 582 ? -16.690 -1.728 -3.148 1.00 97.06 582 VAL A C 1
ATOM 4304 O O . VAL A 1 582 ? -15.925 -1.321 -4.018 1.00 97.06 582 VAL A O 1
ATOM 4307 N N . GLY A 1 583 ? -17.788 -1.048 -2.809 1.00 95.44 583 GLY A N 1
ATOM 4308 C CA . GLY A 1 583 ? -18.191 0.174 -3.508 1.00 95.44 583 GLY A CA 1
ATOM 4309 C C . GLY A 1 583 ? -17.336 1.397 -3.169 1.00 95.44 583 GLY A C 1
ATOM 4310 O O . GLY A 1 583 ? -16.941 2.149 -4.053 1.00 95.44 583 GLY A O 1
ATOM 4311 N N . ALA A 1 584 ? -17.056 1.619 -1.888 1.00 93.88 584 ALA A N 1
ATOM 4312 C CA . ALA A 1 584 ? -16.411 2.831 -1.398 1.00 93.88 584 ALA A CA 1
ATOM 4313 C C . ALA A 1 584 ? -14.881 2.747 -1.382 1.00 93.88 584 ALA A C 1
ATOM 4315 O O . ALA A 1 584 ? -14.242 3.786 -1.503 1.00 93.88 584 ALA A O 1
ATOM 4316 N N . GLU A 1 585 ? -14.284 1.562 -1.238 1.00 95.88 585 GLU A N 1
ATOM 4317 C CA . GLU A 1 585 ? -12.829 1.397 -1.102 1.00 95.88 585 GLU A CA 1
ATOM 4318 C C . GLU A 1 585 ? -12.178 0.808 -2.362 1.00 95.88 585 GLU A C 1
ATOM 4320 O O . GLU A 1 585 ? -11.072 1.229 -2.705 1.00 95.88 585 GLU A O 1
ATOM 4325 N N . LEU A 1 586 ? -12.853 -0.108 -3.072 1.00 95.94 586 LEU A N 1
ATOM 4326 C CA . LEU A 1 586 ? -12.376 -0.655 -4.357 1.00 95.94 586 LEU A CA 1
ATOM 4327 C C . LEU A 1 586 ? -12.953 0.089 -5.568 1.00 95.94 586 LEU A C 1
ATOM 4329 O O . LEU A 1 586 ? -12.347 0.080 -6.636 1.00 95.94 586 LEU A O 1
ATOM 4333 N N . GLY A 1 587 ? -14.095 0.762 -5.402 1.00 94.69 587 GLY A N 1
ATOM 4334 C CA . GLY A 1 587 ? -14.758 1.475 -6.491 1.00 94.69 587 GLY A CA 1
ATOM 4335 C C . GLY A 1 587 ? -15.384 0.536 -7.518 1.00 94.69 587 GLY A C 1
ATOM 4336 O O . GLY A 1 587 ? -15.291 0.840 -8.694 1.00 94.69 587 GLY A O 1
ATOM 4337 N N . MET A 1 588 ? -15.953 -0.592 -7.076 1.00 95.75 588 MET A N 1
ATOM 4338 C CA . MET A 1 588 ? -16.605 -1.596 -7.930 1.00 95.75 588 MET A CA 1
ATOM 4339 C C . MET A 1 588 ? -18.098 -1.709 -7.605 1.00 95.75 588 MET A C 1
ATOM 4341 O O . MET A 1 588 ? -18.525 -1.480 -6.464 1.00 95.75 588 MET A O 1
ATOM 4345 N N . THR A 1 589 ? -18.904 -2.118 -8.579 1.00 96.94 589 THR A N 1
ATOM 4346 C CA . THR A 1 589 ? -20.347 -2.274 -8.418 1.00 96.94 589 THR A CA 1
ATOM 4347 C C . THR A 1 589 ? -20.765 -3.688 -8.005 1.00 96.94 589 THR A C 1
ATOM 4349 O O . THR A 1 589 ? -20.048 -4.685 -8.123 1.00 96.94 589 THR A O 1
ATOM 4352 N N . LEU A 1 590 ? -21.965 -3.760 -7.432 1.00 96.81 590 LEU A N 1
ATOM 4353 C CA . LEU A 1 590 ? -22.562 -4.932 -6.811 1.00 96.81 590 LEU A CA 1
ATOM 4354 C C . LEU A 1 590 ? -24.046 -5.019 -7.180 1.00 96.81 590 LEU A C 1
ATOM 4356 O O . LEU A 1 590 ? -24.742 -4.001 -7.220 1.00 96.81 590 LEU A O 1
ATOM 4360 N N . PRO A 1 591 ? -24.616 -6.228 -7.319 1.00 96.44 591 PRO A N 1
ATOM 4361 C CA . PRO A 1 591 ? -26.044 -6.372 -7.560 1.00 96.44 591 PRO A CA 1
ATOM 4362 C C . PRO A 1 591 ? -26.872 -5.891 -6.354 1.00 96.44 591 PRO A C 1
ATOM 4364 O O . PRO A 1 591 ? -26.418 -5.991 -5.204 1.00 96.44 591 PRO A O 1
ATOM 4367 N N . PRO A 1 592 ? -28.115 -5.419 -6.571 1.00 95.31 592 PRO A N 1
ATOM 4368 C CA . PRO A 1 592 ? -29.001 -5.001 -5.491 1.00 95.31 592 PRO A CA 1
ATOM 4369 C C . PRO A 1 592 ? -29.449 -6.196 -4.638 1.00 95.31 592 PRO A C 1
ATOM 4371 O O . PRO A 1 592 ? -29.791 -7.257 -5.160 1.00 95.31 592 PRO A O 1
ATOM 4374 N N . VAL A 1 593 ? -29.520 -5.999 -3.319 1.00 94.69 593 VAL A N 1
ATOM 4375 C CA . VAL A 1 593 ? -30.022 -6.995 -2.360 1.00 94.69 593 VAL A CA 1
ATOM 4376 C C . VAL A 1 593 ? -31.131 -6.369 -1.521 1.00 94.69 593 VAL A C 1
ATOM 4378 O O . VAL A 1 593 ? -30.975 -5.290 -0.954 1.00 94.69 593 VAL A O 1
ATOM 4381 N N . ALA A 1 594 ? -32.286 -7.035 -1.456 1.00 92.62 594 ALA A N 1
ATOM 4382 C CA . ALA A 1 594 ? -33.448 -6.510 -0.748 1.00 92.62 594 ALA A CA 1
ATOM 4383 C C . ALA A 1 594 ? -33.161 -6.333 0.753 1.00 92.62 594 ALA A C 1
ATOM 4385 O O . ALA A 1 594 ? -32.766 -7.281 1.427 1.00 92.62 594 ALA A O 1
ATOM 4386 N N . GLY A 1 595 ? -33.414 -5.130 1.275 1.00 88.50 595 GLY A N 1
ATOM 4387 C CA . GLY A 1 595 ? -33.210 -4.797 2.690 1.00 88.50 595 GLY A CA 1
ATOM 4388 C C . GLY A 1 595 ? -31.793 -4.336 3.051 1.00 88.50 595 GLY A C 1
ATOM 4389 O O . GLY A 1 595 ? -31.557 -4.031 4.217 1.00 88.50 595 GLY A O 1
ATOM 4390 N N . MET A 1 596 ? -30.884 -4.263 2.075 1.00 91.88 596 MET A N 1
ATOM 4391 C CA . MET A 1 596 ? -29.565 -3.644 2.219 1.00 91.88 596 MET A CA 1
ATOM 4392 C C . MET A 1 596 ? -29.553 -2.261 1.548 1.00 91.88 596 MET A C 1
ATOM 4394 O O . MET A 1 596 ? -30.236 -2.041 0.546 1.00 91.88 596 MET A O 1
ATOM 4398 N N . THR A 1 597 ? -28.778 -1.348 2.121 1.00 90.44 597 THR A N 1
ATOM 4399 C CA . THR A 1 597 ? -28.612 0.060 1.744 1.00 90.44 597 THR A CA 1
ATOM 4400 C C . THR A 1 597 ? -27.254 0.315 1.079 1.00 90.44 597 THR A C 1
ATOM 4402 O O . THR A 1 597 ? -27.158 1.195 0.228 1.00 90.44 597 THR A O 1
ATOM 4405 N N . PHE A 1 598 ? -26.212 -0.446 1.432 1.00 92.69 598 PHE A N 1
ATOM 4406 C CA . PHE A 1 598 ? -24.847 -0.220 0.940 1.00 92.69 598 PHE A CA 1
ATOM 4407 C C . PHE A 1 598 ? -24.530 -0.928 -0.393 1.00 92.69 598 PHE A C 1
ATOM 4409 O O . PHE A 1 598 ? -25.139 -1.945 -0.761 1.00 92.69 598 PHE A O 1
ATOM 4416 N N . GLY A 1 599 ? -23.514 -0.403 -1.086 1.00 90.69 599 GLY A N 1
ATOM 4417 C CA . GLY A 1 599 ? -23.004 -0.874 -2.377 1.00 90.69 599 GLY A CA 1
ATOM 4418 C C . GLY A 1 599 ? -23.352 0.061 -3.539 1.00 90.69 599 GLY A C 1
ATOM 4419 O O . GLY A 1 599 ? -24.437 0.644 -3.585 1.00 90.69 599 GLY A O 1
ATOM 4420 N N . VAL A 1 600 ? -22.430 0.189 -4.491 1.00 91.00 600 VAL A N 1
ATOM 4421 C CA . VAL A 1 600 ? -22.659 0.904 -5.754 1.00 91.00 600 VAL A CA 1
ATOM 4422 C C . VAL A 1 600 ? -23.334 -0.064 -6.721 1.00 91.00 600 VAL A C 1
ATOM 4424 O O . VAL A 1 600 ? -22.909 -1.205 -6.831 1.00 91.00 600 VAL A O 1
ATOM 4427 N N . LEU A 1 601 ? -24.423 0.349 -7.370 1.00 93.50 601 LEU A N 1
ATOM 4428 C CA . LEU A 1 601 ? -25.172 -0.533 -8.279 1.00 93.50 601 LEU A CA 1
ATOM 4429 C C . LEU A 1 601 ? -24.753 -0.387 -9.740 1.00 93.50 601 LEU A C 1
ATOM 4431 O O . LEU A 1 601 ? -24.920 -1.331 -10.502 1.00 93.50 601 LEU A O 1
ATOM 4435 N N . HIS A 1 602 ? -24.313 0.816 -10.105 1.00 92.88 602 HIS A N 1
ATOM 4436 C CA . HIS A 1 602 ? -23.971 1.208 -11.462 1.00 92.88 602 HIS A CA 1
ATOM 4437 C C . HIS A 1 602 ? -22.920 2.302 -11.429 1.00 92.88 602 HIS A C 1
ATOM 4439 O O . HIS A 1 602 ? -23.040 3.230 -10.615 1.00 92.88 602 HIS A O 1
ATOM 4445 N N . ASP A 1 603 ? -21.994 2.260 -12.373 1.00 91.44 603 ASP A N 1
ATOM 4446 C CA . ASP A 1 603 ? -21.132 3.388 -12.680 1.00 91.44 603 ASP A CA 1
ATOM 4447 C C . ASP A 1 603 ? -21.022 3.622 -14.203 1.00 91.44 603 ASP A C 1
ATOM 4449 O O . ASP A 1 603 ? -21.985 3.399 -14.938 1.00 91.44 603 ASP A O 1
ATOM 4453 N N . ASN A 1 604 ? -19.954 4.275 -14.663 1.00 89.12 604 ASN A N 1
ATOM 4454 C CA . ASN A 1 604 ? -19.735 4.572 -16.081 1.00 89.12 604 ASN A CA 1
ATOM 4455 C C . ASN A 1 604 ? -18.248 4.444 -16.447 1.00 89.12 604 AS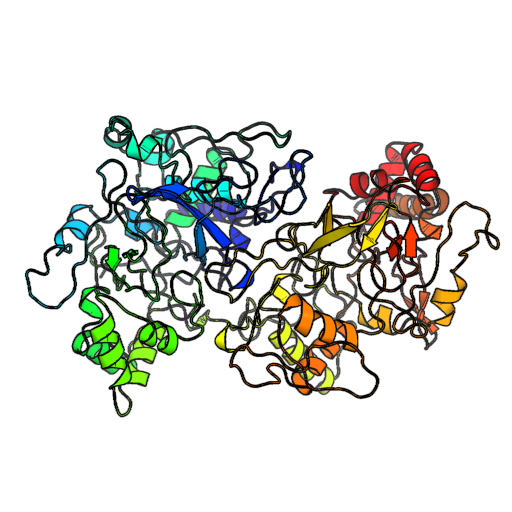N A C 1
ATOM 4457 O O . ASN A 1 604 ? -17.715 5.302 -17.159 1.00 89.12 604 ASN A O 1
ATOM 4461 N N . ASP A 1 605 ? -17.564 3.429 -15.933 1.00 87.88 605 ASP A N 1
ATOM 4462 C CA . ASP A 1 605 ? -16.153 3.173 -16.241 1.00 87.88 605 ASP A CA 1
ATOM 4463 C C . ASP A 1 605 ? -15.927 2.428 -17.573 1.00 87.88 605 ASP A C 1
ATOM 4465 O O . ASP A 1 605 ? -14.828 2.457 -18.126 1.00 87.88 605 ASP A O 1
ATOM 4469 N N . GLY A 1 606 ? -16.985 1.841 -18.140 1.00 88.81 606 GLY A N 1
ATOM 4470 C CA . GLY A 1 606 ? -16.935 1.074 -19.386 1.00 88.81 606 GLY A CA 1
ATOM 4471 C C . GLY A 1 606 ? -16.717 -0.430 -19.193 1.00 88.81 606 GLY A C 1
ATOM 4472 O O . GLY A 1 606 ? -16.678 -1.156 -20.192 1.00 88.81 606 GLY A O 1
ATOM 4473 N N . VAL A 1 607 ? -16.623 -0.891 -17.947 1.00 91.56 607 VAL A N 1
ATOM 4474 C CA . VAL A 1 607 ? -16.725 -2.287 -17.527 1.00 91.56 607 VAL A CA 1
ATOM 4475 C C . VAL A 1 607 ? -18.208 -2.620 -17.289 1.00 91.56 607 VAL A C 1
ATOM 4477 O O . VAL A 1 607 ? -19.081 -1.751 -17.280 1.00 91.56 607 VAL A O 1
ATOM 4480 N N . ALA A 1 608 ? -18.549 -3.907 -17.329 1.00 94.81 608 ALA A N 1
ATOM 4481 C CA . ALA A 1 608 ? -19.939 -4.343 -17.304 1.00 94.81 608 ALA A CA 1
ATOM 4482 C C . ALA A 1 608 ? -20.436 -4.563 -15.871 1.00 94.81 608 ALA A C 1
ATOM 4484 O O . ALA A 1 608 ? -20.095 -5.577 -15.265 1.00 94.81 608 ALA A O 1
ATOM 4485 N N . ASP A 1 609 ? -21.357 -3.708 -15.420 1.00 94.50 609 ASP A N 1
ATOM 4486 C CA . ASP A 1 609 ? -22.010 -3.887 -14.123 1.00 94.50 609 ASP A CA 1
ATOM 4487 C C . ASP A 1 609 ? -22.825 -5.211 -14.025 1.00 94.50 609 ASP A C 1
ATOM 4489 O O . ASP A 1 609 ? -23.595 -5.551 -14.943 1.00 94.50 609 ASP A O 1
ATOM 4493 N N . PRO A 1 610 ? -22.825 -5.896 -12.863 1.00 95.94 610 PRO A N 1
ATOM 4494 C CA . PRO A 1 610 ? -21.925 -5.651 -11.745 1.00 95.94 610 PRO A CA 1
ATOM 4495 C C . PRO A 1 610 ? -20.545 -6.285 -11.961 1.00 95.94 610 PRO A C 1
ATOM 4497 O O . PRO A 1 610 ? -20.483 -7.437 -12.398 1.00 95.94 610 PRO A O 1
ATOM 4500 N N . GLU A 1 611 ? -19.471 -5.600 -11.558 1.00 95.50 611 GLU A N 1
ATOM 4501 C CA . GLU A 1 611 ? -18.113 -6.165 -11.586 1.00 95.50 611 GLU A CA 1
ATOM 4502 C C . GLU A 1 611 ? -17.974 -7.322 -10.591 1.00 95.50 611 GLU A C 1
ATOM 4504 O O . GLU A 1 611 ? -17.343 -8.333 -10.898 1.00 95.50 611 GLU A O 1
ATOM 4509 N N . LEU A 1 612 ? -18.585 -7.202 -9.401 1.00 96.06 612 LEU A N 1
ATOM 4510 C CA . LEU A 1 612 ? -18.579 -8.259 -8.390 1.00 96.06 612 LEU A CA 1
ATOM 4511 C C . LEU A 1 612 ? -19.961 -8.910 -8.261 1.00 96.06 612 LEU A C 1
ATOM 4513 O O . LEU A 1 612 ? -20.972 -8.263 -7.966 1.00 96.06 612 LEU A O 1
ATOM 4517 N N . SER A 1 613 ? -20.024 -10.230 -8.434 1.00 96.38 613 SER A N 1
ATOM 4518 C CA . SER A 1 613 ? -21.280 -10.974 -8.338 1.00 96.38 613 SER A CA 1
ATOM 4519 C C . SER A 1 613 ? -21.800 -11.082 -6.896 1.00 96.38 613 SER A C 1
ATOM 4521 O O . SER A 1 613 ? -21.075 -10.941 -5.910 1.00 96.38 613 SER A O 1
ATOM 4523 N N . ALA A 1 614 ? -23.091 -11.410 -6.747 1.00 95.12 614 ALA A N 1
ATOM 4524 C CA . ALA A 1 614 ? -23.685 -11.668 -5.431 1.00 95.12 614 ALA A CA 1
ATOM 4525 C C . ALA A 1 614 ? -23.028 -12.860 -4.710 1.00 95.12 614 ALA A C 1
ATOM 4527 O O . ALA A 1 614 ? -22.968 -12.881 -3.482 1.00 95.12 614 ALA A O 1
ATOM 4528 N N . GLU A 1 615 ? -22.558 -13.858 -5.463 1.00 97.25 615 GLU A N 1
ATOM 4529 C CA . GLU A 1 615 ? -21.890 -15.032 -4.901 1.00 97.25 615 GLU A CA 1
ATOM 4530 C C . GLU A 1 615 ? -20.497 -14.681 -4.375 1.00 97.25 615 GLU A C 1
ATOM 4532 O O . GLU A 1 615 ? -20.162 -15.062 -3.255 1.00 97.25 615 GLU A O 1
ATOM 4537 N N . GLU A 1 616 ? -19.726 -13.901 -5.131 1.00 98.00 616 GLU A N 1
ATOM 4538 C CA . GLU A 1 616 ? -18.411 -13.394 -4.723 1.00 98.00 616 GLU A CA 1
ATOM 4539 C C . GLU A 1 616 ? -18.506 -12.485 -3.495 1.00 98.00 616 GLU A C 1
ATOM 4541 O O . GLU A 1 616 ? -17.776 -12.686 -2.522 1.00 98.00 616 GLU A O 1
ATOM 4546 N N . ALA A 1 617 ? -19.472 -11.561 -3.476 1.00 97.75 617 ALA A N 1
ATOM 4547 C CA . ALA A 1 617 ? -19.742 -10.738 -2.300 1.00 97.75 617 ALA A CA 1
ATOM 4548 C C . ALA A 1 617 ? -20.054 -11.602 -1.064 1.00 97.75 617 ALA A C 1
ATOM 4550 O O . ALA A 1 617 ? -19.510 -11.366 0.014 1.00 97.75 617 ALA A O 1
ATOM 4551 N N . GLN A 1 618 ? -20.864 -12.655 -1.223 1.00 97.75 618 GLN A N 1
ATOM 4552 C CA . GLN A 1 618 ? -21.165 -13.575 -0.126 1.00 97.75 618 GLN A CA 1
ATOM 4553 C C . GLN A 1 618 ? -19.937 -14.381 0.320 1.00 97.75 618 GLN A C 1
ATOM 4555 O O . GLN A 1 618 ? -19.800 -14.657 1.509 1.00 97.75 618 GLN A O 1
ATOM 4560 N N . LEU A 1 619 ? -19.038 -14.769 -0.592 1.00 98.56 619 LEU A N 1
ATOM 4561 C CA . LEU A 1 619 ? -17.792 -15.460 -0.240 1.00 98.56 619 LEU A CA 1
ATOM 4562 C C . LEU A 1 619 ? -16.883 -14.580 0.631 1.00 98.56 619 LEU A C 1
ATOM 4564 O O . LEU A 1 619 ? -16.330 -15.075 1.615 1.00 98.56 619 LEU A O 1
ATOM 4568 N N . LEU A 1 620 ? -16.773 -13.283 0.322 1.00 98.44 620 LEU A N 1
ATOM 4569 C CA . LEU A 1 620 ? -16.046 -12.321 1.159 1.00 98.44 620 LEU A CA 1
ATOM 4570 C C . LEU A 1 620 ? -16.682 -12.188 2.550 1.00 98.44 620 LEU A C 1
ATOM 4572 O O . LEU A 1 620 ? -15.981 -12.280 3.563 1.00 98.44 620 LEU A O 1
ATOM 4576 N N . SER A 1 621 ? -18.008 -12.029 2.617 1.00 98.25 621 SER A N 1
ATOM 4577 C CA . SER A 1 621 ? -18.727 -11.933 3.892 1.00 98.25 621 SER A CA 1
ATOM 4578 C C . SER A 1 621 ? -18.598 -13.210 4.728 1.00 98.25 621 SER A C 1
ATOM 4580 O O . SER A 1 621 ? -18.382 -13.135 5.937 1.00 98.25 621 SER A O 1
ATOM 4582 N N . ASP A 1 622 ? -18.670 -14.387 4.103 1.00 98.25 622 ASP A N 1
ATOM 4583 C CA . ASP A 1 622 ? -18.517 -15.677 4.783 1.00 98.25 622 ASP A CA 1
ATOM 4584 C C . ASP A 1 622 ? -17.100 -15.869 5.329 1.00 98.25 622 ASP A C 1
ATOM 4586 O O . ASP A 1 622 ? -16.937 -16.330 6.462 1.00 98.25 622 ASP A O 1
ATOM 4590 N N . TYR A 1 623 ? -16.075 -15.481 4.561 1.00 98.38 623 TYR A N 1
ATOM 4591 C CA . TYR A 1 623 ? -14.690 -15.494 5.029 1.00 98.38 623 TYR A CA 1
ATOM 4592 C C . TYR A 1 623 ? -14.523 -14.619 6.277 1.00 98.38 623 TYR A C 1
ATOM 4594 O O . TYR A 1 623 ? -14.030 -15.104 7.296 1.00 98.38 623 TYR A O 1
ATOM 4602 N N . MET A 1 624 ? -15.012 -13.374 6.245 1.00 97.88 624 MET A N 1
ATOM 4603 C CA . MET A 1 624 ? -14.942 -12.454 7.387 1.00 97.88 624 MET A CA 1
ATOM 4604 C C . MET A 1 624 ? -15.747 -12.939 8.601 1.00 97.88 624 MET A C 1
ATOM 4606 O O . MET A 1 624 ? -15.270 -12.856 9.733 1.00 97.88 624 MET A O 1
ATOM 4610 N N . ARG A 1 625 ? -16.946 -13.499 8.394 1.00 97.44 625 ARG A N 1
ATOM 4611 C CA . ARG A 1 625 ? -17.770 -14.069 9.476 1.00 97.44 625 ARG A CA 1
ATOM 4612 C C . ARG A 1 625 ? -17.095 -15.241 10.175 1.00 97.44 625 ARG A C 1
ATOM 4614 O O . ARG A 1 625 ? -17.258 -15.422 11.380 1.00 97.44 625 ARG A O 1
ATOM 4621 N N . LEU A 1 626 ? -16.371 -16.058 9.418 1.00 97.75 626 LEU A N 1
ATOM 4622 C CA . LEU A 1 626 ? -15.691 -17.237 9.937 1.00 97.75 626 LEU A CA 1
ATOM 4623 C C . LEU A 1 626 ? -14.281 -16.935 10.446 1.00 97.75 626 LEU A C 1
ATOM 4625 O O . LEU A 1 626 ? -13.679 -17.829 11.033 1.00 97.75 626 LEU A O 1
ATOM 4629 N N . LEU A 1 627 ? -13.750 -15.727 10.253 1.00 97.31 627 LEU A N 1
ATOM 4630 C CA . LEU A 1 627 ? -12.399 -15.363 10.662 1.00 97.31 627 LEU A CA 1
ATOM 4631 C C . LEU A 1 627 ? -12.289 -15.286 12.194 1.00 97.31 627 LEU A C 1
ATOM 4633 O O . LEU A 1 627 ? -13.031 -14.551 12.849 1.00 97.31 627 LEU A O 1
ATOM 4637 N N . ALA A 1 628 ? -11.365 -16.052 12.779 1.00 96.88 628 ALA A N 1
ATOM 4638 C CA . ALA A 1 628 ? -11.186 -16.109 14.228 1.00 96.88 628 ALA A CA 1
ATOM 4639 C C . ALA A 1 628 ? -10.786 -14.742 14.810 1.00 96.88 628 ALA A C 1
ATOM 4641 O O . ALA A 1 628 ? -10.008 -14.032 14.168 1.00 96.88 628 ALA A O 1
ATOM 4642 N N . PRO A 1 629 ? -11.242 -14.375 16.027 1.00 95.31 629 PRO A N 1
ATOM 4643 C CA . PRO A 1 629 ? -10.566 -13.332 16.786 1.00 95.31 629 PRO A CA 1
ATOM 4644 C C . PRO A 1 629 ? -9.136 -13.791 17.125 1.00 95.31 629 PRO A C 1
ATOM 4646 O O . PRO A 1 629 ? -8.884 -14.999 17.222 1.00 95.31 629 PRO A O 1
ATOM 4649 N N . PRO A 1 630 ? -8.194 -12.864 17.340 1.00 91.56 630 PRO A N 1
ATOM 4650 C CA . PRO A 1 630 ? -6.835 -13.219 17.709 1.00 91.56 630 PRO A CA 1
ATOM 4651 C C . PRO A 1 630 ? -6.798 -13.966 19.049 1.00 91.56 630 PRO A C 1
ATOM 4653 O O . PRO A 1 630 ? -7.525 -13.601 19.977 1.00 91.56 630 PRO A O 1
ATOM 4656 N N . PRO A 1 631 ? -5.962 -15.008 19.192 1.00 90.62 631 PRO A N 1
ATOM 4657 C CA . PRO A 1 631 ? -5.824 -15.692 20.466 1.00 90.62 631 PRO A CA 1
ATOM 4658 C C . PRO A 1 631 ? -5.104 -14.793 21.477 1.00 90.62 631 PRO A C 1
ATOM 4660 O O . PRO A 1 631 ? -4.089 -14.174 21.146 1.00 90.62 631 PRO A O 1
ATOM 4663 N N . ARG A 1 632 ? -5.573 -14.802 22.732 1.00 91.62 632 ARG A N 1
ATOM 4664 C CA . ARG A 1 632 ? -4.887 -14.140 23.851 1.00 91.62 632 ARG A CA 1
ATOM 4665 C C . ARG A 1 632 ? -3.469 -14.709 23.994 1.00 91.62 632 ARG A C 1
ATOM 4667 O O . ARG A 1 632 ? -3.282 -15.926 24.067 1.00 91.62 632 ARG A O 1
ATOM 4674 N N . GLN A 1 633 ? -2.474 -13.836 24.027 1.00 91.25 633 GLN A N 1
ATOM 4675 C CA . GLN A 1 633 ? -1.060 -14.176 24.111 1.00 91.25 633 GLN A CA 1
ATOM 4676 C C . GLN A 1 633 ? -0.615 -14.410 25.564 1.00 91.25 633 GLN A C 1
ATOM 4678 O O . GLN A 1 633 ? -1.102 -13.754 26.490 1.00 91.25 633 GLN A O 1
ATOM 4683 N N . PRO A 1 634 ? 0.331 -15.331 25.810 1.00 93.69 634 PRO A N 1
ATOM 4684 C CA . PRO A 1 634 ? 0.913 -15.496 27.135 1.00 93.69 634 PRO A CA 1
ATOM 4685 C C . PRO A 1 634 ? 1.788 -14.289 27.507 1.00 93.69 634 PRO A C 1
ATOM 4687 O O . PRO A 1 634 ? 2.636 -13.858 26.728 1.00 93.69 634 PRO A O 1
ATOM 4690 N N . ALA A 1 635 ? 1.640 -13.788 28.735 1.00 95.06 635 ALA A N 1
ATOM 4691 C CA . ALA A 1 635 ? 2.537 -12.773 29.284 1.00 95.06 635 ALA A CA 1
ATOM 4692 C C . ALA A 1 635 ? 3.877 -13.375 29.735 1.00 95.06 635 ALA A C 1
ATOM 4694 O O . ALA A 1 635 ? 3.930 -14.500 30.237 1.00 95.06 635 ALA A O 1
ATOM 4695 N N . SER A 1 636 ? 4.949 -12.581 29.651 1.00 94.62 636 SER A N 1
ATOM 4696 C CA . SER A 1 636 ? 6.254 -12.922 30.236 1.00 94.62 636 SER A CA 1
ATOM 4697 C C . SER A 1 636 ? 6.211 -13.018 31.768 1.00 94.62 636 SER A C 1
ATOM 4699 O O . SER A 1 636 ? 6.933 -13.829 32.347 1.00 94.62 636 SER A O 1
ATOM 4701 N N . ASP A 1 637 ? 5.331 -12.245 32.416 1.00 97.56 637 ASP A N 1
ATOM 4702 C CA . ASP A 1 637 ? 4.975 -12.361 33.833 1.00 97.56 637 ASP A CA 1
ATOM 4703 C C . ASP A 1 637 ? 3.440 -12.437 33.995 1.00 97.56 637 ASP A C 1
ATOM 4705 O O . ASP A 1 637 ? 2.748 -11.414 34.026 1.00 97.56 637 ASP A O 1
ATOM 4709 N N . PRO A 1 638 ? 2.871 -13.651 34.119 1.00 97.31 638 PRO A N 1
ATOM 4710 C CA . PRO A 1 638 ? 1.428 -13.833 34.272 1.00 97.31 638 PRO A CA 1
ATOM 4711 C C . PRO A 1 638 ? 0.827 -13.165 35.517 1.00 97.31 638 PRO A C 1
ATOM 4713 O O . PRO A 1 638 ? -0.339 -12.774 35.496 1.00 97.31 638 PRO A O 1
ATOM 4716 N N . ALA A 1 639 ? 1.591 -13.029 36.607 1.00 97.81 639 ALA A N 1
ATOM 4717 C CA . ALA A 1 639 ? 1.092 -12.397 37.826 1.00 97.81 639 ALA A CA 1
ATOM 4718 C C . ALA A 1 639 ? 0.984 -10.877 37.648 1.00 97.81 639 ALA A C 1
ATOM 4720 O O . ALA A 1 639 ? 0.000 -10.274 38.084 1.00 97.81 639 ALA A O 1
ATOM 4721 N N . ALA A 1 640 ? 1.962 -10.271 36.970 1.00 97.81 640 ALA A N 1
ATOM 4722 C CA . ALA A 1 640 ? 1.902 -8.866 36.590 1.00 97.81 640 ALA A CA 1
ATOM 4723 C C . ALA A 1 640 ? 0.769 -8.597 35.589 1.00 97.81 640 ALA A C 1
ATOM 4725 O O . ALA A 1 640 ? 0.023 -7.645 35.792 1.00 97.81 640 ALA A O 1
ATOM 4726 N N . ALA A 1 641 ? 0.563 -9.453 34.583 1.00 97.62 641 ALA A N 1
ATOM 4727 C CA . ALA A 1 641 ? -0.560 -9.311 33.652 1.00 97.62 641 ALA A CA 1
ATOM 4728 C C . ALA A 1 641 ? -1.927 -9.420 34.354 1.00 97.62 641 ALA A C 1
ATOM 4730 O O . ALA A 1 641 ? -2.813 -8.607 34.106 1.00 97.62 641 ALA A O 1
ATOM 4731 N N . LEU A 1 642 ? -2.099 -10.353 35.298 1.00 97.88 642 LEU A N 1
ATOM 4732 C CA . LEU A 1 642 ? -3.333 -10.441 36.090 1.00 97.88 642 LEU A CA 1
ATOM 4733 C C . LEU A 1 642 ? -3.556 -9.187 36.951 1.00 97.88 642 LEU A C 1
ATOM 4735 O O . LEU A 1 642 ? -4.677 -8.691 37.058 1.00 97.88 642 LEU A O 1
ATOM 4739 N N . ARG A 1 643 ? -2.490 -8.653 37.562 1.00 98.25 643 ARG A N 1
ATOM 4740 C CA . ARG A 1 643 ? -2.549 -7.363 38.265 1.00 98.25 643 ARG A CA 1
ATOM 4741 C C . ARG A 1 643 ? -2.930 -6.237 37.298 1.00 98.25 643 ARG A C 1
ATOM 4743 O O . ARG A 1 643 ? -3.735 -5.389 37.661 1.00 98.25 643 ARG A O 1
ATOM 4750 N N . GLY A 1 644 ? -2.386 -6.242 36.084 1.00 98.56 644 GLY A N 1
ATOM 4751 C CA . GLY A 1 644 ? -2.710 -5.293 35.021 1.00 98.56 644 GLY A CA 1
ATOM 4752 C C . GLY A 1 644 ? -4.189 -5.285 34.653 1.00 98.56 644 GLY A C 1
ATOM 4753 O O . GLY A 1 644 ? -4.779 -4.216 34.564 1.00 98.56 644 GLY A O 1
ATOM 4754 N N . GLU A 1 645 ? -4.808 -6.459 34.538 1.00 98.25 645 GLU A N 1
ATOM 4755 C CA . GLU A 1 645 ? -6.248 -6.602 34.284 1.00 98.25 645 GLU A CA 1
ATOM 4756 C C . GLU A 1 645 ? -7.098 -6.031 35.434 1.00 98.25 645 GLU A C 1
ATOM 4758 O O . GLU A 1 645 ? -8.105 -5.361 35.214 1.00 98.25 645 GLU A O 1
ATOM 4763 N N . GLN A 1 646 ? -6.662 -6.219 36.683 1.00 98.56 646 GLN A N 1
ATOM 4764 C CA . GLN A 1 646 ? -7.317 -5.600 37.842 1.00 98.56 646 GLN A CA 1
ATOM 4765 C C . GLN A 1 646 ? -7.169 -4.074 37.832 1.00 98.56 646 GLN A C 1
ATOM 4767 O O . GLN A 1 646 ? -8.119 -3.363 38.154 1.00 98.56 646 GLN A O 1
ATOM 4772 N N . ILE A 1 647 ? -5.988 -3.570 37.460 1.00 98.75 647 ILE A N 1
ATOM 4773 C CA . ILE A 1 647 ? -5.729 -2.132 37.328 1.00 98.75 647 ILE A CA 1
ATOM 4774 C C . ILE A 1 647 ? -6.589 -1.546 36.210 1.00 98.75 647 ILE A C 1
ATOM 4776 O O . ILE A 1 647 ? -7.183 -0.499 36.424 1.00 98.75 647 ILE A O 1
ATOM 4780 N N . PHE A 1 648 ? -6.713 -2.228 35.069 1.00 98.69 648 PHE A N 1
ATOM 4781 C CA . PHE A 1 648 ? -7.550 -1.817 33.940 1.00 98.69 648 PHE A CA 1
ATOM 4782 C C . PHE A 1 648 ? -8.992 -1.523 34.375 1.00 98.69 648 PHE A C 1
ATOM 4784 O O . PHE A 1 648 ? -9.538 -0.467 34.057 1.00 98.69 648 PHE A O 1
ATOM 4791 N N . ALA A 1 649 ? -9.587 -2.408 35.178 1.00 98.12 649 ALA A N 1
ATOM 4792 C CA . ALA A 1 649 ? -10.897 -2.157 35.770 1.00 98.12 649 ALA A CA 1
ATOM 4793 C C . ALA A 1 649 ? -10.860 -1.017 36.808 1.00 98.12 649 ALA A C 1
ATOM 4795 O O . ALA A 1 649 ? -11.731 -0.154 36.807 1.00 98.12 649 ALA A O 1
ATOM 4796 N N . ALA A 1 650 ? -9.846 -0.986 37.679 1.00 98.06 650 ALA A N 1
ATOM 4797 C CA . ALA A 1 650 ? -9.758 -0.021 38.777 1.00 98.06 650 ALA A CA 1
ATOM 4798 C C . ALA A 1 650 ? -9.540 1.436 38.333 1.00 98.06 650 ALA A C 1
ATOM 4800 O O . ALA A 1 650 ? -9.964 2.344 39.045 1.00 98.06 650 ALA A O 1
ATOM 4801 N N . VAL A 1 651 ? -8.878 1.671 37.195 1.00 97.44 651 VAL A N 1
ATOM 4802 C CA . VAL A 1 651 ? -8.668 3.024 36.647 1.00 97.44 651 VAL A CA 1
ATOM 4803 C C . VAL A 1 651 ? -9.834 3.519 35.789 1.00 97.44 651 VAL A C 1
ATOM 4805 O O . VAL A 1 651 ? -9.830 4.687 35.420 1.00 97.44 651 VAL A O 1
ATOM 4808 N N . GLY A 1 652 ? -10.819 2.661 35.493 1.00 97.12 652 GLY A N 1
ATOM 4809 C CA . GLY A 1 652 ? -12.017 3.018 34.726 1.00 97.12 652 GLY A CA 1
ATOM 4810 C C . GLY A 1 652 ? -11.979 2.659 33.237 1.00 97.12 652 GLY A C 1
ATOM 4811 O O . GLY A 1 652 ? -12.910 3.000 32.516 1.00 97.12 652 GLY A O 1
ATOM 4812 N N . CYS A 1 653 ? -10.962 1.940 32.738 1.00 98.38 653 CYS A N 1
ATOM 4813 C CA . CYS A 1 653 ? -10.933 1.540 31.322 1.00 98.38 653 CYS A CA 1
ATOM 4814 C C . CYS A 1 653 ? -12.126 0.641 30.956 1.00 98.38 653 CYS A C 1
ATOM 4816 O O . CYS A 1 653 ? -12.684 0.757 29.868 1.00 98.38 653 CYS A O 1
ATOM 4818 N N . ALA A 1 654 ? -12.532 -0.231 31.884 1.00 97.69 654 ALA A N 1
ATOM 4819 C CA . ALA A 1 654 ? -13.622 -1.184 31.688 1.00 97.69 654 ALA A CA 1
ATOM 4820 C C . ALA A 1 654 ? -15.025 -0.547 31.609 1.00 97.69 654 ALA A C 1
ATOM 4822 O O . ALA A 1 654 ? -15.970 -1.278 31.327 1.00 97.69 654 ALA A O 1
ATOM 4823 N N . SER A 1 655 ? -15.166 0.766 31.844 1.00 96.44 655 SER A N 1
ATOM 4824 C CA . SER A 1 655 ? -16.448 1.471 31.691 1.00 96.44 655 SER A CA 1
ATOM 4825 C C . SER A 1 655 ? -16.873 1.606 30.224 1.00 96.44 655 SER A C 1
ATOM 4827 O O . SER A 1 655 ? -18.056 1.498 29.943 1.00 96.44 655 SER A O 1
ATOM 4829 N N . CYS A 1 656 ? -15.919 1.773 29.297 1.00 97.81 656 CYS A N 1
ATOM 4830 C CA . CYS A 1 656 ? -16.180 1.782 27.844 1.00 97.81 656 CYS A CA 1
ATOM 4831 C C . CYS A 1 656 ? -15.658 0.495 27.173 1.00 97.81 656 CYS A C 1
ATOM 4833 O O . CYS A 1 656 ? -16.263 -0.088 26.273 1.00 97.81 656 CYS A O 1
ATOM 4835 N N . HIS A 1 657 ? -14.507 -0.008 27.631 1.00 98.31 657 HIS A N 1
ATOM 4836 C CA . HIS A 1 657 ? -13.923 -1.258 27.141 1.00 98.31 657 HIS A CA 1
ATOM 4837 C C . HIS A 1 657 ? -14.430 -2.461 27.944 1.00 98.31 657 HIS A C 1
ATOM 4839 O O . HIS A 1 657 ? -13.660 -3.174 28.597 1.00 98.31 657 HIS A O 1
ATOM 4845 N N . VAL A 1 658 ? -15.750 -2.668 27.905 1.00 97.81 658 VAL A N 1
ATOM 4846 C CA . VAL A 1 658 ? -16.454 -3.715 28.659 1.00 97.81 658 VAL A CA 1
ATOM 4847 C C . VAL A 1 658 ? -15.914 -5.102 28.284 1.00 97.81 658 VAL A C 1
ATOM 4849 O O . VAL A 1 658 ? -15.939 -5.451 27.103 1.00 97.81 658 VAL A O 1
ATOM 4852 N N . PRO A 1 659 ? -15.438 -5.922 29.248 1.00 97.06 659 PRO A N 1
ATOM 4853 C CA . PRO A 1 659 ? -14.709 -7.155 28.945 1.00 97.06 659 PRO A CA 1
ATOM 4854 C C . PRO A 1 659 ? -15.443 -8.127 28.021 1.00 97.06 659 PRO A C 1
ATOM 4856 O O . PRO A 1 659 ? -14.824 -8.693 27.120 1.00 97.06 659 PRO A O 1
ATOM 4859 N N . THR A 1 660 ? -16.748 -8.319 28.233 1.00 97.50 660 THR A N 1
ATOM 4860 C CA . THR A 1 660 ? -17.557 -9.301 27.505 1.00 97.50 660 THR A CA 1
ATOM 4861 C C . THR A 1 660 ? -18.937 -8.764 27.155 1.00 97.50 660 THR A C 1
ATOM 4863 O O . THR A 1 660 ? -19.583 -8.153 28.006 1.00 97.50 660 THR A O 1
ATOM 4866 N N . LEU A 1 661 ? -19.431 -9.099 25.962 1.00 98.00 661 LEU A N 1
ATOM 4867 C CA . LEU A 1 661 ? -20.837 -8.940 25.581 1.00 98.00 661 LEU A CA 1
ATOM 4868 C C . LEU A 1 661 ? -21.435 -10.293 25.156 1.00 98.00 661 LEU A C 1
ATOM 4870 O O . LEU A 1 661 ? -20.758 -11.043 24.450 1.00 98.00 661 LEU A O 1
ATOM 4874 N N . PRO A 1 662 ? -22.681 -10.617 25.545 1.00 97.94 662 PRO A N 1
ATOM 4875 C CA . PRO A 1 662 ? -23.342 -11.841 25.115 1.00 97.94 662 PRO A CA 1
ATOM 4876 C C . PRO A 1 662 ? -23.828 -11.761 23.660 1.00 97.94 662 PRO A C 1
ATOM 4878 O O . PRO A 1 662 ? -24.325 -10.735 23.187 1.00 97.94 662 PRO A O 1
ATOM 4881 N N . THR A 1 663 ? -23.730 -12.880 22.952 1.00 96.44 663 THR A N 1
ATOM 4882 C CA . THR A 1 663 ? -24.406 -13.129 21.676 1.00 96.44 663 THR A CA 1
ATOM 4883 C C . THR A 1 663 ? -25.881 -13.469 21.866 1.00 96.44 663 THR A C 1
ATOM 4885 O O . THR A 1 663 ? -26.335 -13.783 22.967 1.00 96.44 663 THR A O 1
ATOM 4888 N N . VAL A 1 664 ? -26.631 -13.483 20.761 1.00 93.25 664 VAL A N 1
ATOM 4889 C CA . VAL A 1 664 ? -28.054 -13.876 20.735 1.00 93.25 664 VAL A CA 1
ATOM 4890 C C . VAL A 1 664 ? -28.292 -15.302 21.267 1.00 93.25 664 VAL A C 1
ATOM 4892 O O . VAL A 1 664 ? -29.353 -15.592 21.818 1.00 93.25 664 VAL A O 1
ATOM 4895 N N . ASP A 1 665 ? -27.322 -16.211 21.126 1.00 93.25 665 ASP A N 1
ATOM 4896 C CA . ASP A 1 665 ? -27.378 -17.572 21.683 1.00 93.25 665 ASP A CA 1
ATOM 4897 C C . ASP A 1 665 ? -26.795 -17.689 23.107 1.00 93.25 665 ASP A C 1
ATOM 4899 O O . ASP A 1 665 ? -26.776 -18.782 23.679 1.00 93.25 665 ASP A O 1
ATOM 4903 N N . GLY A 1 666 ? -26.390 -16.565 23.708 1.00 91.69 666 GLY A N 1
ATOM 4904 C CA . GLY A 1 666 ? -25.944 -16.460 25.097 1.00 91.69 666 GLY A CA 1
ATOM 4905 C C . GLY A 1 666 ? -24.476 -16.816 25.338 1.00 91.69 666 GLY A C 1
ATOM 4906 O O . GLY A 1 666 ? -24.106 -17.068 26.484 1.00 91.69 666 GLY A O 1
ATOM 4907 N N . ALA A 1 667 ? -23.647 -16.874 24.293 1.00 94.44 667 ALA A N 1
ATOM 4908 C CA . ALA A 1 667 ? -22.203 -17.034 24.427 1.00 94.44 667 ALA A CA 1
ATOM 4909 C C . ALA A 1 667 ? -21.525 -15.680 24.691 1.00 94.44 667 ALA A C 1
ATOM 4911 O O . ALA A 1 667 ? -21.879 -14.674 24.084 1.00 94.44 667 ALA A O 1
ATOM 4912 N N . ASP A 1 668 ? -20.520 -15.649 25.564 1.00 96.06 668 ASP A N 1
ATOM 4913 C CA . ASP A 1 668 ? -19.779 -14.418 25.851 1.00 96.06 668 ASP A CA 1
ATOM 4914 C C . ASP A 1 668 ? -18.684 -14.160 24.806 1.00 96.06 668 ASP A C 1
ATOM 4916 O O . ASP A 1 668 ? -17.848 -15.022 24.518 1.00 96.06 668 ASP A O 1
ATOM 4920 N N . VAL A 1 669 ? -18.650 -12.934 24.283 1.00 96.38 669 VAL A N 1
ATOM 4921 C CA . VAL A 1 669 ? -17.635 -12.435 23.351 1.00 96.38 669 VAL A CA 1
ATOM 4922 C C . VAL A 1 669 ? -16.680 -11.522 24.111 1.00 96.38 669 VAL A C 1
ATOM 4924 O O . VAL A 1 669 ? -17.060 -10.422 24.497 1.00 96.38 669 VAL A O 1
ATOM 4927 N N . ALA A 1 670 ? -15.438 -11.960 24.330 1.00 95.06 670 ALA A N 1
ATOM 4928 C CA . ALA A 1 670 ? -14.431 -11.224 25.104 1.00 95.06 670 ALA A CA 1
ATOM 4929 C C . ALA A 1 670 ? -13.715 -10.133 24.282 1.00 95.06 670 ALA A C 1
ATOM 4931 O O . ALA A 1 670 ? -12.509 -10.211 24.044 1.00 95.06 670 ALA A O 1
ATOM 4932 N N . LEU A 1 671 ? -14.474 -9.149 23.793 1.00 95.56 671 LEU A N 1
ATOM 4933 C CA . LEU A 1 671 ? -13.979 -8.099 22.898 1.00 95.56 671 LEU A CA 1
ATOM 4934 C C . LEU A 1 671 ? -13.388 -6.868 23.590 1.00 95.56 671 LEU A C 1
ATOM 4936 O O . LEU A 1 671 ? -12.695 -6.105 22.920 1.00 95.56 671 LEU A O 1
ATOM 4940 N N . TYR A 1 672 ? -13.637 -6.664 24.890 1.00 97.81 672 TYR A N 1
ATOM 4941 C CA . TYR A 1 672 ? -13.235 -5.444 25.610 1.00 97.81 672 TYR A CA 1
ATOM 4942 C C . TYR A 1 672 ? -13.733 -4.160 24.918 1.00 97.81 672 TYR A C 1
ATOM 4944 O O . TYR A 1 672 ? -12.964 -3.256 24.592 1.00 97.81 672 TYR A O 1
ATOM 4952 N N . SER A 1 673 ? -15.032 -4.106 24.642 1.00 98.25 673 SER A N 1
ATOM 4953 C CA . SER A 1 673 ? -15.717 -2.998 23.977 1.00 98.25 673 SER A CA 1
ATOM 4954 C C . SER A 1 673 ? -17.221 -3.131 24.205 1.00 98.25 673 SER A C 1
ATOM 4956 O O . SER A 1 673 ? -17.770 -4.228 24.126 1.00 98.25 673 SER A O 1
ATOM 4958 N N . ASP A 1 674 ? -17.881 -2.010 24.472 1.00 98.06 674 ASP A N 1
ATOM 4959 C CA . ASP A 1 674 ? -19.343 -1.896 24.508 1.00 98.06 674 ASP A CA 1
ATOM 4960 C C . ASP A 1 674 ? -19.979 -1.646 23.126 1.00 98.06 674 ASP A C 1
ATOM 4962 O O . ASP A 1 674 ? -21.199 -1.705 22.988 1.00 98.06 674 ASP A O 1
ATOM 4966 N N . LEU A 1 675 ? -19.160 -1.405 22.094 1.00 98.25 675 LEU A N 1
ATOM 4967 C CA . LEU A 1 675 ? -19.546 -1.025 20.729 1.00 98.25 675 LEU A CA 1
ATOM 4968 C C . LEU A 1 675 ? -20.332 0.295 20.632 1.00 98.25 675 LEU A C 1
ATOM 4970 O O . LEU A 1 675 ? -20.923 0.580 19.586 1.00 98.25 675 LEU A O 1
ATOM 4974 N N . LEU A 1 676 ? -20.310 1.115 21.682 1.00 98.50 676 LEU A N 1
ATOM 4975 C CA . LEU A 1 676 ? -20.963 2.417 21.728 1.00 98.50 676 LEU A CA 1
ATOM 4976 C C . LEU A 1 676 ? -20.040 3.522 21.216 1.00 98.50 676 LEU A C 1
ATOM 4978 O O . LEU A 1 676 ? -18.823 3.358 21.108 1.00 98.50 676 LEU A O 1
ATOM 4982 N N . LEU A 1 677 ? -20.648 4.651 20.862 1.00 98.56 677 LEU A N 1
ATOM 4983 C CA . LEU A 1 677 ? -19.972 5.895 20.527 1.00 98.56 677 LEU A CA 1
ATOM 4984 C C . LEU A 1 677 ? -19.608 6.658 21.799 1.00 98.56 677 LEU A C 1
ATOM 4986 O O . LEU A 1 677 ? -20.475 6.854 22.648 1.00 98.56 677 LEU A O 1
ATOM 4990 N N . HIS A 1 678 ? -18.366 7.140 21.856 1.00 98.31 678 HIS A N 1
ATOM 4991 C CA . HIS A 1 678 ? -17.842 7.987 22.929 1.00 98.31 678 HIS A CA 1
ATOM 4992 C C . HIS A 1 678 ? -17.051 9.168 22.374 1.00 98.31 678 HIS A C 1
ATOM 4994 O O . HIS A 1 678 ? -16.319 9.024 21.385 1.00 98.31 678 HIS A O 1
ATOM 5000 N N . GLU A 1 679 ? -17.135 10.322 23.032 1.00 97.25 679 GLU A N 1
ATOM 5001 C CA . GLU A 1 679 ? -16.277 11.470 22.752 1.00 97.25 679 GLU A CA 1
ATOM 5002 C C . GLU A 1 679 ? -14.867 11.264 23.317 1.00 97.25 679 GLU A C 1
ATOM 5004 O O . GLU A 1 679 ? -14.604 11.522 24.490 1.00 97.25 679 GLU A O 1
ATOM 5009 N N . ILE A 1 680 ? -13.934 10.847 22.458 1.00 95.81 680 ILE A N 1
ATOM 5010 C CA . ILE A 1 680 ? -12.544 10.545 22.854 1.00 95.81 680 ILE A CA 1
ATOM 5011 C C . ILE A 1 680 ? -11.529 11.622 22.442 1.00 95.81 680 ILE A C 1
ATOM 5013 O O . ILE A 1 680 ? -10.323 11.435 22.609 1.00 95.81 680 ILE A O 1
ATOM 5017 N N . LEU A 1 681 ? -11.999 12.737 21.870 1.00 96.38 681 LEU A N 1
ATOM 5018 C CA . LEU A 1 681 ? -11.167 13.857 21.416 1.00 96.38 681 LEU A CA 1
ATOM 5019 C C . LEU A 1 681 ? -11.342 15.100 22.299 1.00 96.38 681 LEU A C 1
ATOM 5021 O O . LEU A 1 681 ? -12.420 15.297 22.871 1.00 96.38 681 LEU A O 1
ATOM 5025 N N . PRO A 1 682 ? -10.324 15.986 22.372 1.00 95.19 682 PRO A N 1
ATOM 5026 C CA . PRO A 1 682 ? -10.402 17.206 23.166 1.00 95.19 682 PRO A CA 1
ATOM 5027 C C . PRO A 1 682 ? -11.628 18.063 22.836 1.00 95.19 682 PRO A C 1
ATOM 5029 O O . PRO A 1 682 ? -12.121 18.085 21.704 1.00 95.19 682 PRO A O 1
ATOM 5032 N N . ALA A 1 683 ? -12.107 18.822 23.822 1.00 92.50 683 ALA A N 1
ATOM 5033 C CA . ALA A 1 683 ? -13.180 19.785 23.610 1.00 92.50 683 ALA A CA 1
ATOM 5034 C C . ALA A 1 683 ? -12.827 20.770 22.482 1.00 92.50 683 ALA A C 1
ATOM 5036 O O . ALA A 1 683 ? -11.748 21.362 22.471 1.00 92.50 683 ALA A O 1
ATOM 5037 N N . GLY A 1 684 ? -13.748 20.942 21.531 1.00 90.38 684 GLY A N 1
ATOM 5038 C CA . GLY A 1 684 ? -13.550 21.806 20.365 1.00 90.38 684 GLY A CA 1
ATOM 5039 C C . GLY A 1 684 ? -12.736 21.189 19.224 1.00 90.38 684 GLY A C 1
ATOM 5040 O O . GLY A 1 684 ? -12.550 21.863 18.213 1.00 90.38 684 GLY A O 1
ATOM 5041 N N . ALA A 1 685 ? -12.283 19.933 19.342 1.00 93.56 685 ALA A N 1
ATOM 5042 C CA . ALA A 1 685 ? -11.723 19.212 18.205 1.00 93.56 685 ALA A CA 1
ATOM 5043 C C . ALA A 1 685 ? -12.756 19.131 17.071 1.00 93.56 685 ALA A C 1
ATOM 5045 O O . ALA A 1 685 ? -13.919 18.778 17.293 1.00 93.56 685 ALA A O 1
ATOM 5046 N N . VAL A 1 686 ? -12.314 19.469 15.863 1.00 93.56 686 VAL A N 1
ATOM 5047 C CA . VAL A 1 686 ? -13.090 19.300 14.635 1.00 93.56 686 VAL A CA 1
ATOM 5048 C C . VAL A 1 686 ? -12.740 17.961 14.006 1.00 93.56 686 VAL A C 1
ATOM 5050 O O . VAL A 1 686 ? -11.615 17.481 14.126 1.00 93.56 686 VAL A O 1
ATOM 5053 N N . GLY A 1 687 ? -13.712 17.367 13.334 1.00 94.56 687 GLY A N 1
ATOM 5054 C CA . GLY A 1 687 ? -13.575 16.071 12.690 1.00 94.56 687 GLY A CA 1
ATOM 5055 C C . GLY A 1 687 ? -14.641 15.913 11.624 1.00 94.56 687 GLY A C 1
ATOM 5056 O O . GLY A 1 687 ? -15.279 16.884 11.208 1.00 94.56 687 GLY A O 1
ATOM 5057 N N . ILE A 1 688 ? -14.840 14.684 11.185 1.00 96.69 688 ILE A N 1
ATOM 5058 C CA . ILE A 1 688 ? -15.813 14.360 10.144 1.00 96.69 688 ILE A CA 1
ATOM 5059 C C . ILE A 1 688 ? -16.987 13.655 10.791 1.00 96.69 688 ILE A C 1
ATOM 5061 O O . ILE A 1 688 ? -16.769 12.681 11.494 1.00 96.69 688 ILE A O 1
ATOM 5065 N N . GLU A 1 689 ? -18.215 14.133 10.587 1.00 96.31 689 GLU A N 1
ATOM 5066 C CA . GLU A 1 689 ? -19.419 13.419 11.037 1.00 96.31 689 GLU A CA 1
ATOM 5067 C C . GLU A 1 689 ? -19.720 12.247 10.097 1.00 96.31 689 GLU A C 1
ATOM 5069 O O . GLU A 1 689 ? -19.402 12.289 8.906 1.00 96.31 689 GLU A O 1
ATOM 5074 N N . ASP A 1 690 ? -20.331 11.190 10.629 1.00 93.12 690 ASP A N 1
ATOM 5075 C CA . ASP A 1 690 ? -20.761 10.047 9.824 1.00 93.12 690 ASP A CA 1
ATOM 5076 C C . ASP A 1 690 ? -22.036 9.441 10.409 1.00 93.12 690 ASP A C 1
ATOM 5078 O O . ASP A 1 690 ? -22.085 9.062 11.583 1.00 93.12 690 ASP A O 1
ATOM 5082 N N . THR A 1 691 ? -23.073 9.345 9.578 1.00 90.44 691 THR A N 1
ATOM 5083 C CA . THR A 1 691 ? -24.389 8.832 9.963 1.00 90.44 691 THR A CA 1
ATOM 5084 C C . THR A 1 691 ? -24.943 9.569 11.192 1.00 90.44 691 THR A C 1
ATOM 5086 O O . THR A 1 691 ? -25.344 10.723 11.074 1.00 90.44 691 THR A O 1
ATOM 5089 N N . SER A 1 692 ? -24.981 8.929 12.368 1.00 93.69 692 SER A N 1
ATOM 5090 C CA . SER A 1 692 ? -25.490 9.527 13.607 1.00 93.69 692 SER A CA 1
ATOM 5091 C C . SER A 1 692 ? -24.383 10.026 14.536 1.00 93.69 692 SER A C 1
ATOM 5093 O O . SER A 1 692 ? -24.694 10.614 15.566 1.00 93.69 692 SER A O 1
ATOM 5095 N N . ALA A 1 693 ? -23.113 9.768 14.216 1.00 95.94 693 ALA A N 1
ATOM 5096 C CA . ALA A 1 693 ? -21.963 10.114 15.042 1.00 95.94 693 ALA A CA 1
ATOM 5097 C C . ALA A 1 693 ? -21.441 11.519 14.712 1.00 95.94 693 ALA A C 1
ATOM 5099 O O . ALA A 1 693 ? -21.095 11.822 13.567 1.00 95.94 693 ALA A O 1
ATOM 5100 N N . GLY A 1 694 ? -21.329 12.351 15.741 1.00 95.75 694 GLY A N 1
ATOM 5101 C CA . GLY A 1 694 ? -20.739 13.679 15.695 1.00 95.75 694 GLY A CA 1
ATOM 5102 C C . GLY A 1 694 ? -19.220 13.645 15.524 1.00 95.75 694 GLY A C 1
ATOM 5103 O O . GLY A 1 694 ? -18.579 12.592 15.555 1.00 95.75 694 GLY A O 1
ATOM 5104 N N . MET A 1 695 ? -18.619 14.824 15.358 1.00 96.50 695 MET A N 1
ATOM 5105 C CA . MET A 1 695 ? -17.204 14.982 14.989 1.00 96.50 695 MET A CA 1
ATOM 5106 C C . MET A 1 695 ? -16.223 14.279 15.942 1.00 96.50 695 MET A C 1
ATOM 5108 O O . MET A 1 695 ? -15.246 13.692 15.486 1.00 96.50 695 MET A O 1
ATOM 5112 N N . ARG A 1 696 ? -16.499 14.286 17.251 1.00 96.69 696 ARG A N 1
ATOM 5113 C CA . ARG A 1 696 ? -15.590 13.766 18.290 1.00 96.69 696 ARG A CA 1
ATOM 5114 C C . ARG A 1 696 ? -15.893 12.341 18.741 1.00 96.69 696 ARG A C 1
ATOM 5116 O O . ARG A 1 696 ? -15.143 11.794 19.544 1.00 96.69 696 ARG A O 1
ATOM 5123 N N . GLU A 1 697 ? -16.968 11.755 18.227 1.00 97.62 697 GLU A N 1
ATOM 5124 C CA . GLU A 1 697 ? -17.469 10.463 18.682 1.00 97.62 697 GLU A CA 1
ATOM 5125 C C . GLU A 1 697 ? -16.883 9.308 17.877 1.00 97.62 697 GLU A C 1
ATOM 5127 O O . GLU A 1 697 ? -16.896 9.322 16.644 1.00 97.62 697 GLU A O 1
ATOM 5132 N N . PHE A 1 698 ? -16.396 8.281 18.560 1.00 98.19 698 PHE A N 1
ATOM 5133 C CA . PHE A 1 698 ? -15.874 7.075 17.929 1.00 98.19 698 PHE A CA 1
ATOM 5134 C C . PHE A 1 698 ? -16.389 5.854 18.667 1.00 98.19 698 PHE A C 1
ATOM 5136 O O . PHE A 1 698 ? -16.585 5.882 19.879 1.00 98.19 698 PHE A O 1
ATOM 5143 N N . ARG A 1 699 ? -16.605 4.779 17.913 1.00 98.12 699 ARG A N 1
ATOM 5144 C CA . ARG A 1 699 ? -16.950 3.482 18.474 1.00 98.12 699 ARG A CA 1
ATOM 5145 C C . ARG A 1 699 ? -15.768 2.973 19.295 1.00 98.12 699 ARG A C 1
ATOM 5147 O O . ARG A 1 699 ? -14.639 3.018 18.795 1.00 98.12 699 ARG A O 1
ATOM 5154 N N . THR A 1 700 ? -16.006 2.426 20.485 1.00 97.88 700 THR A N 1
ATOM 5155 C CA . THR A 1 700 ? -14.963 1.663 21.189 1.00 97.88 700 THR A CA 1
ATOM 5156 C C . THR A 1 700 ? -14.502 0.512 20.293 1.00 97.88 700 THR A C 1
ATOM 5158 O O . THR A 1 700 ? -15.293 -0.320 19.846 1.00 97.88 700 THR A O 1
ATOM 5161 N N . ALA A 1 701 ? -13.217 0.485 19.942 1.00 96.50 701 ALA A N 1
ATOM 5162 C CA . ALA A 1 701 ? -12.660 -0.615 19.164 1.00 96.50 701 ALA A CA 1
ATOM 5163 C C . ALA A 1 701 ? -12.501 -1.859 20.062 1.00 96.50 701 ALA A C 1
ATOM 5165 O O . ALA A 1 701 ? -12.191 -1.700 21.246 1.00 96.50 701 ALA A O 1
ATOM 5166 N N . PRO A 1 702 ? -12.676 -3.086 19.531 1.00 96.75 702 PRO A N 1
ATOM 5167 C CA . PRO A 1 702 ? -12.319 -4.297 20.261 1.00 96.75 702 PRO A CA 1
ATOM 5168 C C . PRO A 1 702 ? -10.833 -4.259 20.629 1.00 96.75 702 PRO A C 1
ATOM 5170 O O . PRO A 1 702 ? -10.018 -3.891 19.784 1.00 96.75 702 PRO A O 1
ATOM 5173 N N . LEU A 1 703 ? -10.473 -4.654 21.852 1.00 97.56 703 LEU A N 1
ATOM 5174 C CA . LEU A 1 703 ? -9.065 -4.719 22.271 1.00 97.56 703 LEU A CA 1
ATOM 5175 C C . LEU A 1 703 ? -8.427 -6.095 22.053 1.00 97.56 703 LEU A C 1
ATOM 5177 O O . LEU A 1 703 ? -7.238 -6.245 22.320 1.00 97.56 703 LEU A O 1
ATOM 5181 N N . TRP A 1 704 ? -9.159 -7.105 21.569 1.00 94.69 704 TRP A N 1
ATOM 5182 C CA . TRP A 1 704 ? -8.504 -8.342 21.132 1.00 94.69 704 TRP A CA 1
ATOM 5183 C C . TRP A 1 704 ? -7.503 -8.049 20.006 1.00 94.69 704 TRP A C 1
ATOM 5185 O O . TRP A 1 704 ? -7.748 -7.223 19.131 1.00 94.69 704 TRP A O 1
ATOM 5195 N N . GLY A 1 705 ? -6.351 -8.708 20.023 1.00 93.12 705 GLY A N 1
ATOM 5196 C CA . GLY A 1 705 ? -5.268 -8.500 19.065 1.00 93.12 705 GLY A CA 1
ATOM 5197 C C . GLY A 1 705 ? -4.575 -7.140 19.127 1.00 93.12 705 GLY A C 1
ATOM 5198 O O . GLY A 1 705 ? -3.718 -6.892 18.271 1.00 93.12 705 GLY A O 1
ATOM 5199 N N . ILE A 1 706 ? -4.906 -6.274 20.097 1.00 95.69 706 ILE A N 1
ATOM 5200 C CA . ILE A 1 706 ? -4.368 -4.909 20.176 1.00 95.69 706 ILE A CA 1
ATOM 5201 C C . ILE A 1 706 ? -2.838 -4.913 20.243 1.00 95.69 706 ILE A C 1
ATOM 5203 O O . ILE A 1 706 ? -2.203 -4.021 19.697 1.00 95.69 706 ILE A O 1
ATOM 5207 N N . ALA A 1 707 ? -2.213 -5.952 20.805 1.00 93.62 707 ALA A N 1
ATOM 5208 C CA . ALA A 1 707 ? -0.757 -6.069 20.864 1.00 93.62 707 ALA A CA 1
ATOM 5209 C C . ALA A 1 707 ? -0.052 -6.072 19.489 1.00 93.62 707 ALA A C 1
ATOM 5211 O O . ALA A 1 707 ? 1.158 -5.857 19.423 1.00 93.62 707 ALA A O 1
ATOM 5212 N N . THR A 1 708 ? -0.778 -6.347 18.397 1.00 91.44 708 THR A N 1
ATOM 5213 C CA . THR A 1 708 ? -0.213 -6.497 17.041 1.00 91.44 708 THR A CA 1
ATOM 5214 C C . THR A 1 708 ? -0.923 -5.666 15.974 1.00 91.44 708 THR A C 1
ATOM 5216 O O . THR A 1 708 ? -0.611 -5.804 14.796 1.00 91.44 708 THR A O 1
ATOM 5219 N N . SER A 1 709 ? -1.862 -4.802 16.367 1.00 93.81 709 SER A N 1
ATOM 5220 C CA . SER A 1 709 ? -2.699 -4.033 15.437 1.00 93.81 709 SER A CA 1
ATOM 5221 C C . SER A 1 709 ? -2.314 -2.555 15.344 1.00 93.81 709 SER A C 1
ATOM 5223 O O . SER A 1 709 ? -3.136 -1.747 14.920 1.00 93.81 709 SER A O 1
ATOM 5225 N N . GLY A 1 710 ? -1.116 -2.187 15.808 1.00 93.31 710 GLY A N 1
ATOM 5226 C CA . GLY A 1 710 ? -0.610 -0.823 15.683 1.00 93.31 710 GLY A CA 1
ATOM 5227 C C . GLY A 1 710 ? -0.524 -0.379 14.210 1.00 93.31 710 GLY A C 1
ATOM 5228 O O . GLY A 1 710 ? -0.366 -1.224 13.326 1.00 93.31 710 GLY A O 1
ATOM 5229 N N . PRO A 1 711 ? -0.582 0.931 13.920 1.00 95.38 711 PRO A N 1
ATOM 5230 C CA . PRO A 1 711 ? -0.669 2.052 14.862 1.00 95.38 711 PRO A CA 1
ATOM 5231 C C . PRO A 1 711 ? -2.053 2.181 15.521 1.00 95.38 711 PRO A C 1
ATOM 5233 O O . PRO A 1 711 ? -3.031 1.593 15.073 1.00 95.38 711 PRO A O 1
ATOM 5236 N N . TYR A 1 712 ? -2.137 2.959 16.599 1.00 96.88 712 TYR A N 1
ATOM 5237 C CA . TYR A 1 712 ? -3.315 3.010 17.470 1.00 96.88 712 TYR A CA 1
ATOM 5238 C C . TYR A 1 712 ? -4.154 4.281 17.308 1.00 96.88 712 TYR A C 1
ATOM 5240 O O . TYR A 1 712 ? -3.684 5.308 16.810 1.00 96.88 712 TYR A O 1
ATOM 5248 N N . LEU A 1 713 ? -5.378 4.207 17.850 1.00 96.50 713 LEU A N 1
ATOM 5249 C CA . LEU A 1 713 ? -6.488 5.152 17.685 1.00 96.50 713 LEU A CA 1
ATOM 5250 C C . LEU A 1 713 ? -7.070 5.158 16.271 1.00 96.50 713 LEU A C 1
ATOM 5252 O O . LEU A 1 713 ? -6.485 4.641 15.326 1.00 96.50 713 LEU A O 1
ATOM 5256 N N . HIS A 1 714 ? -8.228 5.804 16.133 1.00 96.25 714 HIS A N 1
ATOM 5257 C CA . HIS A 1 714 ? -8.933 5.917 14.860 1.00 96.25 714 HIS A CA 1
ATOM 5258 C C . HIS A 1 714 ? -8.095 6.540 13.741 1.00 96.25 714 HIS A C 1
ATOM 5260 O O . HIS A 1 714 ? -8.421 6.316 12.588 1.00 96.25 714 HIS A O 1
ATOM 5266 N N . SER A 1 715 ? -7.066 7.327 14.061 1.00 94.69 715 SER A N 1
ATOM 5267 C CA . SER A 1 715 ? -6.230 8.072 13.112 1.00 94.69 715 SER A CA 1
ATOM 5268 C C . SER A 1 715 ? -4.814 7.518 12.951 1.00 94.69 715 SER A C 1
ATOM 5270 O O . SER A 1 715 ? -3.999 8.110 12.243 1.00 94.69 715 SER A O 1
ATOM 5272 N N . GLY A 1 716 ? -4.476 6.440 13.667 1.00 95.00 716 GLY A N 1
ATOM 5273 C CA . GLY A 1 716 ? -3.112 5.921 13.696 1.00 95.00 716 GLY A CA 1
ATOM 5274 C C . GLY A 1 716 ? -2.117 6.894 14.342 1.00 95.00 716 GLY A C 1
ATOM 5275 O O . GLY A 1 716 ? -0.926 6.842 14.050 1.00 95.00 716 GLY A O 1
ATOM 5276 N N . ALA A 1 717 ? -2.565 7.826 15.190 1.00 93.69 717 ALA A N 1
ATOM 5277 C CA . ALA A 1 717 ? -1.712 8.872 15.765 1.00 93.69 717 ALA A CA 1
ATOM 5278 C C . ALA A 1 717 ? -0.679 8.362 16.791 1.00 93.69 717 ALA A C 1
ATOM 5280 O O . ALA A 1 717 ? 0.294 9.065 17.058 1.00 93.69 717 ALA A O 1
ATOM 5281 N N . ALA A 1 718 ? -0.865 7.161 17.350 1.00 95.56 718 ALA A N 1
ATOM 5282 C CA . ALA A 1 718 ? 0.024 6.580 18.361 1.00 95.56 718 ALA A CA 1
ATOM 5283 C C . ALA A 1 718 ? 0.794 5.356 17.840 1.00 95.56 718 ALA A C 1
ATOM 5285 O O . ALA A 1 718 ? 0.207 4.469 17.223 1.00 95.56 718 ALA A O 1
ATOM 5286 N N . ASP A 1 719 ? 2.091 5.285 18.148 1.00 93.94 719 ASP A N 1
ATOM 5287 C CA . ASP A 1 719 ? 2.974 4.141 17.860 1.00 93.94 719 ASP A CA 1
ATOM 5288 C C . ASP A 1 719 ? 2.917 3.080 18.963 1.00 93.94 719 ASP A C 1
ATOM 5290 O O . ASP A 1 719 ? 3.085 1.888 18.720 1.00 93.94 719 ASP A O 1
ATOM 5294 N N . THR A 1 720 ? 2.637 3.509 20.196 1.00 96.00 720 THR A N 1
ATOM 5295 C CA . THR A 1 720 ? 2.611 2.634 21.373 1.00 96.00 720 THR A CA 1
ATOM 5296 C C . THR A 1 720 ? 1.264 2.674 22.087 1.00 96.00 720 THR A C 1
ATOM 5298 O O . THR A 1 720 ? 0.538 3.669 22.039 1.00 96.00 720 THR A O 1
ATOM 5301 N N . LEU A 1 721 ? 0.948 1.603 22.819 1.00 97.56 721 LEU A N 1
ATOM 5302 C CA . LEU A 1 721 ? -0.255 1.536 23.655 1.00 97.56 721 LEU A CA 1
ATOM 5303 C C . LEU A 1 721 ? -0.270 2.632 24.729 1.00 97.56 721 LEU A C 1
ATOM 5305 O O . LEU A 1 721 ? -1.321 3.195 25.015 1.00 97.56 721 LEU A O 1
ATOM 5309 N N . GLU A 1 722 ? 0.890 2.975 25.300 1.00 97.94 722 GLU A N 1
ATOM 5310 C CA . GLU A 1 722 ? 0.983 4.063 26.280 1.00 97.94 722 GLU A CA 1
ATOM 5311 C C . GLU A 1 722 ? 0.640 5.414 25.644 1.00 97.94 722 GLU A C 1
ATOM 5313 O O . GLU A 1 722 ? -0.177 6.151 26.190 1.00 97.94 722 GLU A O 1
ATOM 5318 N N . GLN A 1 723 ? 1.185 5.719 24.461 1.00 97.38 723 GLN A N 1
ATOM 5319 C CA . GLN A 1 723 ? 0.804 6.928 23.723 1.00 97.38 723 GLN A CA 1
ATOM 5320 C C . GLN A 1 723 ? -0.689 6.943 23.396 1.00 97.38 723 GLN A C 1
ATOM 5322 O O . GLN A 1 723 ? -1.330 7.977 23.558 1.00 97.38 723 GLN A O 1
ATOM 5327 N N . ALA A 1 724 ? -1.256 5.807 22.979 1.00 97.75 724 ALA A N 1
ATOM 5328 C CA . ALA A 1 724 ? -2.680 5.706 22.686 1.00 97.75 724 ALA A CA 1
ATOM 5329 C C . ALA A 1 724 ? -3.526 6.063 23.916 1.00 97.75 724 ALA A C 1
ATOM 5331 O O . ALA A 1 724 ? -4.440 6.876 23.808 1.00 97.75 724 ALA A O 1
ATOM 5332 N N . ILE A 1 725 ? -3.190 5.527 25.095 1.00 98.31 725 ILE A N 1
ATOM 5333 C CA . ILE A 1 725 ? -3.865 5.855 26.362 1.00 98.31 725 ILE A CA 1
ATOM 5334 C C . ILE A 1 725 ? -3.741 7.353 26.675 1.00 98.31 725 ILE A C 1
ATOM 5336 O O . ILE A 1 725 ? -4.733 7.992 27.015 1.00 98.31 725 ILE A O 1
ATOM 5340 N N . LEU A 1 726 ? -2.548 7.932 26.526 1.00 98.06 726 LEU A N 1
ATOM 5341 C CA . LEU A 1 726 ? -2.297 9.346 26.833 1.00 98.06 726 LEU A CA 1
ATOM 5342 C C . LEU A 1 726 ? -2.983 10.319 25.858 1.00 98.06 726 LEU A C 1
ATOM 5344 O O . LEU A 1 726 ? -3.265 11.456 26.231 1.00 98.06 726 LEU A O 1
ATOM 5348 N N . LEU A 1 727 ? -3.277 9.884 24.633 1.00 97.00 727 LEU A N 1
ATOM 5349 C CA . LEU A 1 727 ? -3.976 10.688 23.627 1.00 97.00 727 LEU A CA 1
ATOM 5350 C C . LEU A 1 727 ? -5.508 10.662 23.761 1.00 97.00 727 LEU A C 1
ATOM 5352 O O . LEU A 1 727 ? -6.170 11.480 23.123 1.00 97.00 727 LEU A O 1
ATOM 5356 N N . HIS A 1 728 ? -6.081 9.779 24.584 1.00 97.44 728 HIS A N 1
ATOM 5357 C CA . HIS A 1 728 ? -7.514 9.830 24.891 1.00 97.44 728 HIS A CA 1
ATOM 5358 C C . HIS A 1 728 ? -7.862 11.140 25.605 1.00 97.44 728 HIS A C 1
ATOM 5360 O O . HIS A 1 728 ? -7.114 11.600 26.464 1.00 97.44 728 HIS A O 1
ATOM 5366 N N . ALA A 1 729 ? -9.003 11.735 25.274 1.00 96.94 729 ALA A N 1
ATOM 5367 C CA . ALA A 1 729 ? -9.521 12.947 25.906 1.00 96.94 729 ALA A CA 1
ATOM 5368 C C . ALA A 1 729 ? -11.055 12.881 26.017 1.00 96.94 729 ALA A C 1
ATOM 5370 O O . ALA A 1 729 ? -11.640 11.841 25.725 1.00 96.94 729 ALA A O 1
ATOM 5371 N N . GLY A 1 730 ? -11.712 13.969 26.429 1.00 96.12 730 GLY A N 1
ATOM 5372 C CA . GLY A 1 730 ? -13.176 14.021 26.486 1.00 96.12 730 GLY A CA 1
ATOM 5373 C C . GLY A 1 730 ? -13.717 13.152 27.619 1.00 96.12 730 GLY A C 1
ATOM 5374 O O . GLY A 1 730 ? -13.282 13.300 28.759 1.00 96.12 730 GLY A O 1
ATOM 5375 N N . GLU A 1 731 ? -14.619 12.220 27.312 1.00 97.19 731 GLU A N 1
ATOM 5376 C CA . GLU A 1 731 ? -15.184 11.280 28.299 1.00 97.19 731 GLU A CA 1
ATOM 5377 C C . GLU A 1 731 ? -14.092 10.465 29.014 1.00 97.19 731 GLU A C 1
ATOM 5379 O O . GLU A 1 731 ? -14.216 10.106 30.183 1.00 97.19 731 GLU A O 1
ATOM 5384 N N . ALA A 1 732 ? -12.961 10.230 28.345 1.00 97.25 732 ALA A N 1
ATOM 5385 C CA . ALA A 1 732 ? -11.847 9.471 28.896 1.00 97.25 732 ALA A CA 1
ATOM 5386 C C . ALA A 1 732 ? -10.868 10.303 29.753 1.00 97.25 732 ALA A C 1
ATOM 5388 O O . ALA A 1 732 ? -9.896 9.741 30.264 1.00 97.25 732 ALA A O 1
ATOM 5389 N N . ASP A 1 733 ? -11.079 11.615 29.941 1.00 96.75 733 ASP A N 1
ATOM 5390 C CA . ASP A 1 733 ? -10.129 12.490 30.651 1.00 96.75 733 ASP A CA 1
ATOM 5391 C C . ASP A 1 733 ? -9.837 12.010 32.088 1.00 96.75 733 ASP A C 1
ATOM 5393 O O . ASP A 1 733 ? -8.678 12.009 32.519 1.00 96.75 733 ASP A O 1
ATOM 5397 N N . ALA A 1 734 ? -10.863 11.563 32.822 1.00 96.50 734 ALA A N 1
ATOM 5398 C CA . ALA A 1 734 ? -10.709 11.048 34.185 1.00 96.50 734 ALA A CA 1
ATOM 5399 C C . ALA A 1 734 ? -9.931 9.720 34.219 1.00 96.50 734 ALA A C 1
ATOM 5401 O O . ALA A 1 734 ? -9.010 9.561 35.025 1.00 96.50 734 ALA A O 1
ATOM 5402 N N . THR A 1 735 ? -10.248 8.798 33.306 1.00 97.62 735 THR A N 1
ATOM 5403 C CA . THR A 1 735 ? -9.563 7.505 33.159 1.00 97.62 735 THR A CA 1
ATOM 5404 C C . THR A 1 735 ? -8.098 7.685 32.757 1.00 97.62 735 THR A C 1
ATOM 5406 O O . THR A 1 735 ? -7.210 7.058 33.343 1.00 97.62 735 THR A O 1
ATOM 5409 N N . ARG A 1 736 ? -7.803 8.600 31.821 1.00 97.81 736 ARG A N 1
ATOM 5410 C CA . ARG A 1 736 ? -6.424 8.958 31.454 1.00 97.81 736 ARG A CA 1
ATOM 5411 C C . ARG A 1 736 ? -5.664 9.504 32.662 1.00 97.81 736 ARG A C 1
ATOM 5413 O O . ARG A 1 736 ? -4.566 9.030 32.947 1.00 97.81 736 ARG A O 1
ATOM 5420 N N . ALA A 1 737 ? -6.242 10.449 33.405 1.00 98.12 737 ALA A N 1
ATOM 5421 C CA . ALA A 1 737 ? -5.596 11.014 34.591 1.00 98.12 737 ALA A CA 1
ATOM 5422 C C . ALA A 1 737 ? -5.328 9.948 35.673 1.00 98.12 737 ALA A C 1
ATOM 5424 O O . ALA A 1 737 ? -4.293 9.981 36.345 1.00 98.12 737 ALA A O 1
ATOM 5425 N N . ALA A 1 738 ? -6.225 8.967 35.825 1.00 98.31 738 ALA A N 1
ATOM 5426 C CA . ALA A 1 738 ? -6.020 7.829 36.718 1.00 98.31 738 ALA A CA 1
ATOM 5427 C C . ALA A 1 738 ? -4.847 6.940 36.267 1.00 98.31 738 ALA A C 1
ATOM 5429 O O . ALA A 1 738 ? -4.029 6.552 37.103 1.00 98.31 738 ALA A O 1
ATOM 5430 N N . PHE A 1 739 ? -4.707 6.677 34.961 1.00 98.56 739 PHE A N 1
ATOM 5431 C CA . PHE A 1 739 ? -3.534 5.997 34.398 1.00 98.56 739 PHE A CA 1
ATOM 5432 C C . PHE A 1 739 ? -2.238 6.788 34.642 1.00 98.56 739 PHE A C 1
ATOM 5434 O O . PHE A 1 739 ? -1.226 6.225 35.070 1.00 98.56 739 PHE A O 1
ATOM 5441 N N . GLU A 1 740 ? -2.261 8.108 34.448 1.00 98.38 740 GLU A N 1
ATOM 5442 C CA . GLU A 1 740 ? -1.112 8.975 34.718 1.00 98.38 740 GLU A CA 1
ATOM 5443 C C . GLU A 1 740 ? -0.717 8.984 36.206 1.00 98.38 740 GLU A C 1
ATOM 5445 O O . GLU A 1 740 ? 0.461 9.115 36.544 1.00 98.38 740 GLU A O 1
ATOM 5450 N N . ALA A 1 741 ? -1.665 8.784 37.118 1.00 98.44 741 ALA A N 1
ATOM 5451 C CA . ALA A 1 741 ? -1.387 8.700 38.549 1.00 98.44 741 ALA A CA 1
ATOM 5452 C C . ALA A 1 741 ? -0.788 7.349 38.994 1.00 98.44 741 ALA A C 1
ATOM 5454 O O . ALA A 1 741 ? -0.308 7.239 40.127 1.00 98.44 741 ALA A O 1
ATOM 5455 N N . LEU A 1 742 ? -0.801 6.320 38.137 1.00 98.62 742 LEU A N 1
ATOM 5456 C CA . LEU A 1 742 ? -0.246 5.005 38.460 1.00 98.62 742 LEU A CA 1
ATOM 5457 C C . LEU A 1 742 ? 1.271 5.051 38.680 1.00 98.62 742 LEU A C 1
ATOM 5459 O O . LEU A 1 742 ? 2.008 5.806 38.040 1.00 98.62 742 LEU A O 1
ATOM 5463 N N . SER A 1 743 ? 1.755 4.154 39.542 1.00 98.50 743 SER A N 1
ATOM 5464 C CA . SER A 1 743 ? 3.188 3.900 39.674 1.00 98.50 743 SER A CA 1
ATOM 5465 C C . SER A 1 743 ? 3.760 3.308 38.379 1.00 98.50 743 SER A C 1
ATOM 5467 O O . SER A 1 743 ? 3.051 2.638 37.630 1.00 98.50 743 SER A O 1
ATOM 5469 N N . THR A 1 744 ? 5.065 3.469 38.134 1.00 98.12 744 THR A N 1
ATOM 5470 C CA . THR A 1 744 ? 5.733 2.858 36.968 1.00 98.12 744 THR A CA 1
ATOM 5471 C C . THR A 1 744 ? 5.502 1.344 36.889 1.00 98.12 744 THR A C 1
ATOM 5473 O O . THR A 1 744 ? 5.313 0.808 35.802 1.00 98.12 744 THR A O 1
ATOM 5476 N N . ALA A 1 745 ? 5.470 0.653 38.035 1.00 98.12 745 ALA A N 1
ATOM 5477 C CA . ALA A 1 745 ? 5.209 -0.784 38.090 1.00 98.12 745 ALA A CA 1
ATOM 5478 C C . ALA A 1 745 ? 3.761 -1.132 37.707 1.00 98.12 745 ALA A C 1
ATOM 5480 O O . ALA A 1 745 ? 3.532 -2.118 37.013 1.00 98.12 745 ALA A O 1
ATOM 5481 N N . ASP A 1 746 ? 2.791 -0.317 38.126 1.00 98.62 746 ASP A N 1
ATOM 5482 C CA . ASP A 1 746 ? 1.378 -0.526 37.801 1.00 98.62 746 ASP A CA 1
ATOM 5483 C C . ASP A 1 746 ? 1.071 -0.194 36.337 1.00 98.62 746 ASP A C 1
ATOM 5485 O O . ASP A 1 746 ? 0.348 -0.948 35.687 1.00 98.62 746 ASP A O 1
ATOM 5489 N N . ARG A 1 747 ? 1.680 0.863 35.779 1.00 98.50 747 ARG A N 1
ATOM 5490 C CA . ARG A 1 747 ? 1.602 1.143 34.336 1.00 98.50 747 ARG A CA 1
ATOM 5491 C C . ARG A 1 747 ? 2.182 -0.007 33.519 1.00 98.50 747 ARG A C 1
ATOM 5493 O O . ARG A 1 747 ? 1.531 -0.485 32.598 1.00 98.50 747 ARG A O 1
ATOM 5500 N N . ALA A 1 748 ? 3.365 -0.499 33.891 1.00 98.31 748 ALA A N 1
ATOM 5501 C CA . ALA A 1 748 ? 3.984 -1.640 33.221 1.00 98.31 748 ALA A CA 1
ATOM 5502 C C . ALA A 1 748 ? 3.115 -2.909 33.310 1.00 98.31 748 ALA A C 1
ATOM 5504 O O . ALA A 1 748 ? 3.004 -3.638 32.329 1.00 98.31 748 ALA A O 1
ATOM 5505 N N . ALA A 1 749 ? 2.464 -3.157 34.453 1.00 98.69 749 ALA A N 1
ATOM 5506 C CA . ALA A 1 749 ? 1.529 -4.269 34.615 1.00 98.69 749 ALA A CA 1
ATOM 5507 C C . ALA A 1 749 ? 0.298 -4.130 33.701 1.00 98.69 749 ALA A C 1
ATOM 5509 O O . ALA A 1 749 ? -0.076 -5.099 33.042 1.00 98.69 749 ALA A O 1
ATOM 5510 N N . LEU A 1 750 ? -0.302 -2.935 33.613 1.00 98.69 750 LEU A N 1
ATOM 5511 C CA . LEU A 1 750 ? -1.428 -2.663 32.710 1.00 98.69 750 LEU A CA 1
ATOM 5512 C C . LEU A 1 750 ? -1.031 -2.841 31.240 1.00 98.69 750 LEU A C 1
ATOM 5514 O O . LEU A 1 750 ? -1.725 -3.536 30.504 1.00 98.69 750 LEU A O 1
ATOM 5518 N N . LEU A 1 751 ? 0.101 -2.276 30.814 1.00 98.31 751 LEU A N 1
ATOM 5519 C CA . LEU A 1 751 ? 0.596 -2.441 29.443 1.00 98.31 751 LEU A CA 1
ATOM 5520 C C . LEU A 1 751 ? 0.922 -3.909 29.130 1.00 98.31 751 LEU A C 1
ATOM 5522 O O . LEU A 1 751 ? 0.669 -4.370 28.022 1.00 98.31 751 LEU A O 1
ATOM 5526 N N . MET A 1 752 ? 1.418 -4.671 30.111 1.00 98.06 752 MET A N 1
ATOM 5527 C CA . MET A 1 752 ? 1.630 -6.111 29.960 1.00 98.06 752 MET A CA 1
ATOM 5528 C C . MET A 1 752 ? 0.315 -6.875 29.787 1.00 98.06 752 MET A C 1
ATOM 5530 O O . MET A 1 752 ? 0.269 -7.791 28.974 1.00 98.06 752 MET A O 1
ATOM 5534 N N . PHE A 1 753 ? -0.746 -6.504 30.514 1.00 98.38 753 PHE A N 1
ATOM 5535 C CA . PHE A 1 753 ? -2.084 -7.064 30.307 1.00 98.38 753 PHE A CA 1
ATOM 5536 C C . PHE A 1 753 ? -2.598 -6.790 28.892 1.00 98.38 753 PHE A C 1
ATOM 5538 O O . PHE A 1 753 ? -3.016 -7.733 28.223 1.00 98.38 753 PHE A O 1
ATOM 5545 N N . LEU A 1 754 ? -2.509 -5.546 28.416 1.00 97.94 754 LEU A N 1
ATOM 5546 C CA . LEU A 1 754 ? -2.895 -5.204 27.044 1.00 97.94 754 LEU A CA 1
ATOM 5547 C C . LEU A 1 754 ? -2.055 -5.964 26.012 1.00 97.94 754 LEU A C 1
ATOM 5549 O O . LEU A 1 754 ? -2.590 -6.414 25.014 1.00 97.94 754 LEU A O 1
ATOM 5553 N N . GLY A 1 755 ? -0.771 -6.201 26.295 1.00 96.88 755 GLY A N 1
ATOM 5554 C CA . GLY A 1 755 ? 0.089 -7.064 25.483 1.00 96.88 755 GLY A CA 1
ATOM 5555 C C . GLY A 1 755 ? -0.317 -8.545 25.469 1.00 96.88 755 GLY A C 1
ATOM 5556 O O . GLY A 1 755 ? 0.206 -9.305 24.656 1.00 96.88 755 GLY A O 1
ATOM 5557 N N . THR A 1 756 ? -1.220 -8.977 26.361 1.00 96.50 756 THR A N 1
ATOM 5558 C CA . THR A 1 756 ? -1.838 -10.311 26.281 1.00 96.50 756 THR A CA 1
ATOM 5559 C C . THR A 1 756 ? -3.039 -10.347 25.356 1.00 96.50 756 THR A C 1
ATOM 5561 O O . THR A 1 756 ? -3.368 -11.431 24.891 1.00 96.50 756 THR A O 1
ATOM 5564 N N . LEU A 1 757 ? -3.717 -9.221 25.130 1.00 94.69 757 LEU A N 1
ATOM 5565 C CA . LEU A 1 757 ? -4.894 -9.160 24.269 1.00 94.69 757 LEU A CA 1
ATOM 5566 C C . LEU A 1 757 ? -4.460 -9.138 22.805 1.00 94.69 757 LEU A C 1
ATOM 5568 O O . LEU A 1 757 ? -5.050 -9.944 22.054 1.00 94.69 757 LEU A O 1
#

pLDDT: mean 92.99, std 8.13, range [43.81, 98.75]

Radius of gyration: 27.13 Å; chains: 1; bounding box: 70×59×81 Å

Sequence (757 aa):
MAEGIYGRLGDPLPYASAEQRATFARGRAVALRRFDRQDGLGPAFNVTFCGACHERPVTGGSSGLYRNFFLSGVETPDGAFVPGFSAGDAGGVIRLYYYGDDYPARPPVPAETNIVTQRNAIPFFGVGLIAELPDAEIQRRADPDDADGDGVSGRVNYDRGFVGRFGRKSQTVSIEGFIRGPLFNHMGVTTDPLSEPQRAALPVDSSDPTLRGAQLDLASTLARFAQAAAPDGPTLDDDGVADPEMTTAELFDLVSFAMLLAAPAPEPPTALSRRGAEVFDRIGCDGCHAPRLTGPRGPLPLFSDLLVHDMGPELADGVRMKDAGGAEFRTQPLWGIAAVGPYLHDGRATTIAEAIAMHGGEAQPHAEAFLALTGDDAAALEEFLLSLGGRDQSTPGLLPPNAPVPDPGAYGGPIRPLTSAERERFEAGRALFDADFGISDGVGAPRMNGDSCRACHFDPVIGGAGPRGVDVVRHGIINASGGFVAPSVGTILHRGTALPADPNRAQGDASVFELRQTPPLFGVGLIDAIDADAILANADPDDTLTPDGISGRASWTDGHRLGRFGWKAQVPSVDEFTRDAVGAELGMTLPPVAGMTFGVLHDNDGVADPELSAEEAQLLSDYMRLLAPPPRQPASDPAAALRGEQIFAAVGCASCHVPTLPTVDGADVALYSDLLLHEILPAGAVGIEDTSAGMREFRTAPLWGIATSGPYLHSGAADTLEQAILLHAGEADATRAAFEALSTADRAALLMFLGTL